Protein AF-A0A7C1SMH1-F1 (afdb_monomer_lite)

Structure (mmCIF, N/CA/C/O backbone):
data_AF-A0A7C1SMH1-F1
#
_entry.id   AF-A0A7C1SMH1-F1
#
loop_
_atom_site.group_PDB
_atom_site.id
_atom_site.type_symbol
_atom_site.label_atom_id
_atom_site.label_alt_id
_atom_site.label_comp_id
_atom_site.label_asym_id
_atom_site.label_entity_id
_atom_site.label_seq_id
_atom_site.pdbx_PDB_ins_code
_atom_site.Cartn_x
_atom_site.Cartn_y
_atom_site.Cartn_z
_atom_site.occupancy
_atom_site.B_iso_or_equiv
_atom_site.auth_seq_id
_atom_site.auth_comp_id
_atom_site.auth_asym_id
_atom_site.auth_atom_id
_atom_site.pdbx_PDB_model_num
ATOM 1 N N . MET A 1 1 ? 1.740 -5.918 -36.927 1.00 34.69 1 MET A N 1
ATOM 2 C CA . MET A 1 1 ? 2.012 -6.383 -35.545 1.00 34.69 1 MET A CA 1
ATOM 3 C C . MET A 1 1 ? 3.272 -7.248 -35.419 1.00 34.69 1 MET A C 1
ATOM 5 O O . MET A 1 1 ? 4.016 -7.025 -34.475 1.00 34.69 1 MET A O 1
ATOM 9 N N . ALA A 1 2 ? 3.598 -8.136 -36.370 1.00 28.77 2 ALA A N 1
ATOM 10 C CA . ALA A 1 2 ? 4.829 -8.951 -36.339 1.00 28.77 2 ALA A CA 1
ATOM 11 C C . ALA A 1 2 ? 6.181 -8.197 -36.138 1.00 28.77 2 ALA A C 1
ATOM 13 O O . ALA A 1 2 ? 7.037 -8.722 -35.427 1.00 28.77 2 ALA A O 1
ATOM 14 N N . PRO A 1 3 ? 6.406 -6.967 -36.659 1.00 40.66 3 PRO A N 1
ATOM 15 C CA . PRO A 1 3 ? 7.685 -6.261 -36.473 1.00 40.66 3 PRO A CA 1
ATOM 16 C C . PRO A 1 3 ? 7.926 -5.781 -35.032 1.00 40.66 3 PRO A C 1
ATOM 18 O O . PRO A 1 3 ? 9.058 -5.806 -34.549 1.00 40.66 3 PRO A O 1
ATOM 21 N N . LEU A 1 4 ? 6.852 -5.383 -34.334 1.00 42.88 4 LEU A N 1
ATOM 22 C CA . LEU A 1 4 ? 6.880 -4.916 -32.940 1.00 42.88 4 LEU A CA 1
ATOM 23 C C . LEU A 1 4 ? 7.237 -6.051 -31.973 1.00 42.88 4 LEU A C 1
ATOM 25 O O . LEU A 1 4 ? 7.998 -5.838 -31.032 1.00 42.88 4 LEU A O 1
ATOM 29 N N . VAL A 1 5 ? 6.749 -7.266 -32.248 1.00 46.75 5 VAL A N 1
ATOM 30 C CA . VAL A 1 5 ? 7.048 -8.455 -31.438 1.00 46.75 5 VAL A CA 1
ATOM 31 C C . VAL A 1 5 ? 8.522 -8.847 -31.549 1.00 46.75 5 VAL A C 1
ATOM 33 O O . VAL A 1 5 ? 9.073 -9.323 -30.570 1.00 46.75 5 VAL A O 1
ATOM 36 N N . GLY A 1 6 ? 9.189 -8.606 -32.686 1.00 49.59 6 GLY A N 1
ATOM 37 C CA . GLY A 1 6 ? 10.626 -8.873 -32.862 1.00 49.59 6 GLY A CA 1
ATOM 38 C C . GLY A 1 6 ? 11.556 -7.748 -32.385 1.00 49.59 6 GLY A C 1
ATOM 39 O O . GLY A 1 6 ? 12.722 -7.999 -32.082 1.00 49.59 6 GLY A O 1
ATOM 40 N N . PHE A 1 7 ? 11.065 -6.509 -32.300 1.00 58.50 7 PHE A N 1
ATOM 41 C CA . PHE A 1 7 ? 11.833 -5.351 -31.831 1.00 58.50 7 PHE A CA 1
ATOM 42 C C . PHE A 1 7 ? 12.288 -5.512 -30.374 1.00 58.50 7 PHE A C 1
ATOM 44 O O . PHE A 1 7 ? 13.487 -5.515 -30.104 1.00 58.50 7 PHE A O 1
ATOM 51 N N . TRP A 1 8 ? 11.354 -5.751 -29.450 1.00 58.00 8 TRP A N 1
ATOM 52 C CA . TRP A 1 8 ? 11.665 -5.863 -28.022 1.00 58.00 8 TRP A CA 1
ATOM 53 C C . TRP A 1 8 ? 12.619 -7.021 -27.672 1.00 58.00 8 TRP A C 1
ATOM 55 O O . TRP A 1 8 ? 13.582 -6.783 -26.947 1.00 58.00 8 TRP A O 1
ATOM 65 N N . PRO A 1 9 ? 12.461 -8.247 -28.211 1.00 56.78 9 PRO A N 1
ATOM 66 C CA . PRO A 1 9 ? 13.444 -9.319 -28.075 1.00 56.78 9 PRO A CA 1
ATOM 67 C C . PRO A 1 9 ? 14.870 -8.934 -28.461 1.00 56.78 9 PRO A C 1
ATOM 69 O O . PRO A 1 9 ? 15.804 -9.373 -27.796 1.00 56.78 9 PRO A O 1
ATOM 72 N N . ARG A 1 10 ? 15.038 -8.137 -29.526 1.00 62.88 10 ARG A N 1
ATOM 73 C CA . ARG A 1 10 ? 16.352 -7.679 -29.998 1.00 62.88 10 ARG A CA 1
ATOM 74 C C . ARG A 1 10 ? 16.927 -6.601 -29.086 1.00 62.88 10 ARG A C 1
ATOM 76 O O . ARG A 1 10 ? 18.088 -6.698 -28.707 1.00 62.88 10 ARG A O 1
ATOM 83 N N . CYS A 1 11 ? 16.108 -5.634 -28.675 1.00 59.72 11 CYS A N 1
ATOM 84 C CA . CYS A 1 11 ? 16.516 -4.585 -27.737 1.00 59.72 11 CYS A CA 1
ATOM 85 C C . CYS A 1 11 ? 16.941 -5.146 -26.371 1.00 59.72 11 CYS A C 1
ATOM 87 O O . CYS A 1 11 ? 17.852 -4.614 -25.743 1.00 59.72 11 CYS A O 1
ATOM 89 N N . TRP A 1 12 ? 16.305 -6.231 -25.927 1.00 62.88 12 TRP A N 1
ATOM 90 C CA . TRP A 1 12 ? 16.508 -6.824 -24.604 1.00 62.88 12 TRP A CA 1
ATOM 91 C C . TRP A 1 12 ? 17.319 -8.133 -24.631 1.00 62.88 12 TRP A C 1
ATOM 93 O O . TRP A 1 12 ? 17.302 -8.896 -23.667 1.00 62.88 12 TRP A O 1
ATOM 103 N N . ALA A 1 13 ? 18.037 -8.428 -25.720 1.00 59.66 13 ALA A N 1
ATOM 104 C CA . ALA A 1 13 ? 18.743 -9.704 -25.887 1.00 59.66 13 ALA A CA 1
ATOM 105 C C . ALA A 1 13 ? 19.798 -9.976 -24.791 1.00 59.66 13 ALA A C 1
ATOM 107 O O . ALA A 1 13 ? 19.905 -11.109 -24.326 1.00 59.66 13 ALA A O 1
ATOM 108 N N . LEU A 1 14 ? 20.512 -8.940 -24.328 1.00 58.31 14 LEU A N 1
ATOM 109 C CA . LEU A 1 14 ? 21.492 -9.033 -23.231 1.00 58.31 14 LEU A CA 1
ATOM 110 C C . LEU A 1 14 ? 20.850 -9.349 -21.868 1.00 58.31 14 LEU A C 1
ATOM 112 O O . LEU A 1 14 ? 21.391 -10.110 -21.073 1.00 58.31 14 LEU A O 1
ATOM 116 N N . GLU A 1 15 ? 19.666 -8.810 -21.603 1.00 59.22 15 GLU A N 1
ATOM 117 C CA . GLU A 1 15 ? 18.913 -9.091 -20.371 1.00 59.22 15 GLU A CA 1
ATOM 118 C C . GLU A 1 15 ? 18.322 -10.500 -20.397 1.00 59.22 15 GLU A C 1
ATOM 120 O O . GLU A 1 15 ? 18.253 -11.189 -19.383 1.00 59.22 15 GLU A O 1
ATOM 125 N N . ARG A 1 16 ? 17.942 -10.975 -21.588 1.00 56.81 16 ARG A N 1
ATOM 126 C CA . ARG A 1 16 ? 17.508 -12.359 -21.781 1.00 56.81 16 ARG A CA 1
ATOM 127 C C . ARG A 1 16 ? 18.630 -13.358 -21.512 1.00 56.81 16 ARG A C 1
ATOM 129 O O . ARG A 1 16 ? 18.321 -14.445 -21.035 1.00 56.81 16 ARG A O 1
ATOM 136 N N . SER A 1 17 ? 19.896 -13.027 -21.783 1.00 53.47 17 SER A N 1
ATOM 137 C CA . SER A 1 17 ? 21.016 -13.893 -21.383 1.00 53.47 17 SER A CA 1
ATOM 138 C C . SER A 1 17 ? 21.198 -13.971 -19.867 1.00 53.47 17 SER A C 1
ATOM 140 O O . SER A 1 17 ? 21.514 -15.049 -19.384 1.00 53.47 17 SER A O 1
ATOM 142 N N . GLU A 1 18 ? 20.916 -12.905 -19.111 1.00 52.38 18 GLU A N 1
ATOM 143 C CA . GLU A 1 18 ? 20.948 -12.944 -17.636 1.00 52.38 18 GLU A CA 1
ATOM 144 C C . GLU A 1 18 ? 19.808 -13.793 -17.044 1.00 52.38 18 GLU A C 1
ATOM 146 O O . GLU A 1 18 ? 19.960 -14.387 -15.979 1.00 52.38 18 GLU A O 1
ATOM 151 N N . VAL A 1 19 ? 18.672 -13.889 -17.744 1.00 52.94 19 VAL A N 1
ATOM 152 C CA . VAL A 1 19 ? 17.509 -14.700 -17.331 1.00 52.94 19 VAL A CA 1
ATOM 153 C C . VAL A 1 19 ? 17.613 -16.162 -17.783 1.00 52.94 19 VAL A C 1
ATOM 155 O O . VAL A 1 19 ? 16.933 -17.014 -17.218 1.00 52.94 19 VAL A O 1
ATOM 158 N N . ARG A 1 20 ? 18.468 -16.499 -18.762 1.00 45.56 20 ARG A N 1
ATOM 159 C CA . ARG A 1 20 ? 18.625 -17.888 -19.248 1.00 45.56 20 ARG A CA 1
ATOM 160 C C . ARG A 1 20 ? 19.070 -18.871 -18.159 1.00 45.56 20 ARG A C 1
ATOM 162 O O . ARG A 1 20 ? 18.701 -20.037 -18.252 1.00 45.56 20 ARG A O 1
ATOM 169 N N . ASP A 1 21 ? 19.750 -18.386 -17.123 1.00 49.09 21 ASP A N 1
ATOM 170 C CA . ASP A 1 21 ? 20.173 -19.182 -15.963 1.00 49.09 21 ASP A CA 1
ATOM 171 C C . ASP A 1 21 ? 19.249 -19.011 -14.737 1.00 49.09 21 ASP A C 1
ATOM 173 O O . ASP A 1 21 ? 19.509 -19.565 -13.666 1.00 49.09 21 ASP A O 1
ATOM 177 N N . ALA A 1 22 ? 18.155 -18.248 -14.856 1.00 55.31 22 ALA A N 1
ATOM 178 C CA . ALA A 1 22 ? 17.253 -17.980 -13.743 1.00 55.31 22 ALA A CA 1
ATOM 179 C C . ALA A 1 22 ? 16.296 -19.161 -13.503 1.00 55.31 22 ALA A C 1
ATOM 181 O O . ALA A 1 22 ? 15.436 -19.486 -14.320 1.00 55.31 22 ALA A O 1
ATOM 182 N N . THR A 1 23 ? 16.386 -19.771 -12.320 1.00 66.69 23 THR A N 1
ATOM 183 C CA . THR A 1 23 ? 15.492 -20.848 -11.852 1.00 66.69 23 THR A CA 1
ATOM 184 C C . THR A 1 23 ? 14.052 -20.391 -11.574 1.00 66.69 23 THR A C 1
ATOM 186 O O . THR A 1 23 ? 13.185 -21.230 -11.297 1.00 66.69 23 THR A O 1
ATOM 189 N N . MET A 1 24 ? 13.786 -19.080 -11.641 1.00 80.62 24 MET A N 1
ATOM 190 C CA . MET A 1 24 ? 12.485 -18.456 -11.399 1.00 80.62 24 MET A CA 1
ATOM 191 C C . MET A 1 24 ? 12.362 -17.063 -12.040 1.00 80.62 24 MET A C 1
ATOM 193 O O . MET A 1 24 ? 13.355 -16.362 -12.223 1.00 80.62 24 MET A O 1
ATOM 197 N N . LEU A 1 25 ? 11.125 -16.640 -12.309 1.00 83.25 25 LEU A N 1
ATOM 198 C CA . LEU A 1 25 ? 10.752 -15.302 -12.767 1.00 83.25 25 LEU A CA 1
ATOM 199 C C . LEU A 1 25 ? 10.046 -14.554 -11.633 1.00 83.25 25 LEU A C 1
ATOM 201 O O . LEU A 1 25 ? 8.985 -14.981 -11.177 1.00 83.25 25 LEU A O 1
ATOM 205 N N . CYS A 1 26 ? 10.634 -13.449 -11.177 1.00 86.94 26 CYS A N 1
ATOM 206 C CA . CYS A 1 26 ? 10.076 -12.640 -10.094 1.00 86.94 26 CYS A CA 1
ATOM 207 C C . CYS A 1 26 ? 9.212 -11.499 -10.639 1.00 86.94 26 CYS A C 1
ATOM 209 O O . CYS A 1 26 ? 9.642 -10.779 -11.539 1.00 86.94 26 CYS A O 1
ATOM 211 N N . TYR A 1 27 ? 8.043 -11.312 -10.036 1.00 88.50 27 TYR A N 1
ATOM 212 C CA . TYR A 1 27 ? 7.186 -10.146 -10.194 1.00 88.50 27 TYR A CA 1
ATOM 213 C C . TYR A 1 27 ? 7.115 -9.404 -8.864 1.00 88.50 27 TYR A C 1
ATOM 215 O O . TYR A 1 27 ? 6.826 -10.016 -7.834 1.00 88.50 27 TYR A O 1
ATOM 223 N N . TYR A 1 28 ?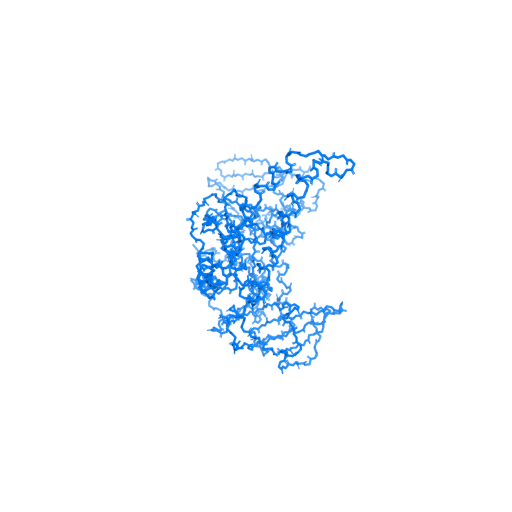 7.381 -8.103 -8.876 1.00 89.00 28 TYR A N 1
ATOM 224 C CA . TYR A 1 28 ? 7.299 -7.265 -7.680 1.00 89.00 28 TYR A CA 1
ATOM 225 C C . TYR A 1 28 ? 5.950 -6.562 -7.638 1.00 89.00 28 TYR A C 1
ATOM 227 O O . TYR A 1 28 ? 5.532 -5.995 -8.649 1.00 89.00 28 TYR A O 1
ATOM 235 N N . ILE A 1 29 ? 5.266 -6.641 -6.499 1.00 87.56 29 ILE A N 1
ATOM 236 C CA . ILE A 1 29 ? 3.930 -6.068 -6.331 1.00 87.56 29 ILE A CA 1
ATOM 237 C C . ILE A 1 29 ? 3.924 -5.125 -5.138 1.00 87.56 29 ILE A C 1
ATOM 239 O O . ILE A 1 29 ? 4.202 -5.544 -4.009 1.00 87.56 29 ILE A O 1
ATOM 243 N N . ASP A 1 30 ? 3.516 -3.884 -5.384 1.00 86.56 30 ASP A N 1
ATOM 244 C CA . ASP A 1 30 ? 3.407 -2.859 -4.351 1.00 86.56 30 ASP A CA 1
ATOM 245 C C . ASP A 1 30 ? 2.388 -1.774 -4.722 1.00 86.56 30 ASP A C 1
ATOM 247 O O . ASP A 1 30 ? 1.988 -1.592 -5.880 1.00 86.56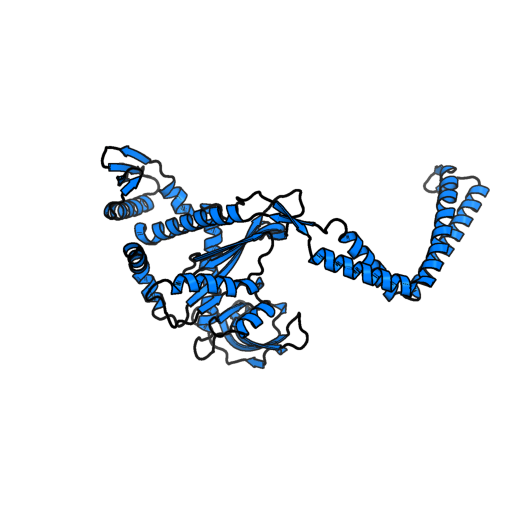 30 ASP A O 1
ATOM 251 N N . GLY A 1 31 ? 1.937 -1.068 -3.689 1.00 86.44 31 GLY A N 1
ATOM 252 C CA . GLY A 1 31 ? 0.942 -0.014 -3.748 1.00 86.44 31 GLY A CA 1
ATOM 253 C C . GLY A 1 31 ? 1.570 1.381 -3.754 1.00 86.44 31 GLY A C 1
ATOM 254 O O . GLY A 1 31 ? 2.374 1.741 -2.898 1.00 86.44 31 GLY A O 1
ATOM 255 N N . ASN A 1 32 ? 1.129 2.244 -4.665 1.00 88.06 32 ASN A N 1
ATOM 256 C CA . ASN A 1 32 ? 1.422 3.672 -4.638 1.00 88.06 32 ASN A CA 1
ATOM 257 C C . ASN A 1 32 ? 0.162 4.481 -4.310 1.00 88.06 32 ASN A C 1
ATOM 259 O O . ASN A 1 32 ? -0.788 4.542 -5.086 1.00 88.06 32 ASN A O 1
ATOM 263 N N . THR A 1 33 ? 0.176 5.185 -3.180 1.00 90.69 33 THR A N 1
ATOM 264 C CA . THR A 1 33 ? -0.962 6.006 -2.743 1.00 90.69 33 THR A CA 1
ATOM 265 C C . THR A 1 33 ? -0.885 7.448 -3.254 1.00 90.69 33 THR A C 1
ATOM 267 O O . THR A 1 33 ? 0.119 8.133 -3.033 1.00 90.69 33 THR A O 1
ATOM 270 N N . LYS A 1 34 ? -1.980 7.960 -3.828 1.00 91.19 34 LYS A N 1
ATOM 271 C CA . LYS A 1 34 ? -2.185 9.377 -4.179 1.00 91.19 34 LYS A CA 1
ATOM 272 C C . LYS A 1 34 ? -3.145 10.043 -3.194 1.00 91.19 34 LYS A C 1
ATOM 274 O O . LYS A 1 34 ? -4.221 9.519 -2.923 1.00 91.19 34 LYS A O 1
ATOM 279 N N . ALA A 1 35 ? -2.797 11.223 -2.685 1.00 92.44 35 ALA A N 1
ATOM 280 C CA . ALA A 1 35 ? -3.664 11.965 -1.770 1.00 92.44 35 ALA A CA 1
ATOM 281 C C . ALA A 1 35 ? -4.891 12.545 -2.496 1.00 92.44 35 ALA A C 1
ATOM 283 O O . ALA A 1 35 ? -4.751 13.259 -3.488 1.00 92.44 35 ALA A O 1
ATOM 284 N N . VAL A 1 36 ? -6.084 12.305 -1.951 1.00 92.00 36 VAL A N 1
ATOM 285 C CA . VAL A 1 36 ? -7.346 12.899 -2.406 1.00 92.00 36 VAL A CA 1
ATOM 286 C C . VAL A 1 36 ? -7.856 13.859 -1.339 1.00 92.00 36 VAL A C 1
ATOM 288 O O . VAL A 1 36 ? -8.205 13.466 -0.224 1.00 92.00 36 VAL A O 1
ATOM 291 N N . TRP A 1 37 ? -7.938 15.133 -1.708 1.00 90.19 37 TRP A N 1
ATOM 292 C CA . TRP A 1 37 ? -8.503 16.182 -0.869 1.00 90.19 37 TRP A CA 1
ATOM 293 C C . TRP A 1 37 ? -9.981 16.360 -1.205 1.00 90.19 37 TRP A C 1
ATOM 295 O O . TRP A 1 37 ? -10.365 16.528 -2.361 1.00 90.19 37 TRP A O 1
ATOM 305 N N . SER A 1 38 ? -10.837 16.254 -0.194 1.00 88.25 38 SER A N 1
ATOM 306 C CA . SER A 1 38 ? -12.284 16.256 -0.377 1.00 88.25 38 SER A CA 1
ATOM 307 C C . SER A 1 38 ? -12.972 16.740 0.892 1.00 88.25 38 SER A C 1
ATOM 309 O O . SER A 1 38 ? -12.643 16.270 1.978 1.00 88.25 38 SER A O 1
ATOM 311 N N . SER A 1 39 ? -13.958 17.626 0.743 1.00 87.94 39 SER A N 1
ATOM 312 C CA . SER A 1 39 ? -14.911 17.964 1.811 1.00 87.94 39 SER A CA 1
ATOM 313 C C . SER A 1 39 ? -15.845 16.791 2.131 1.00 87.94 39 SER A C 1
ATOM 315 O O . SER A 1 39 ? -16.270 16.618 3.268 1.00 87.94 39 SER A O 1
ATOM 317 N N . LYS A 1 40 ? -16.123 15.944 1.132 1.00 89.12 40 LYS A N 1
ATOM 318 C CA . LYS A 1 40 ? -16.914 14.715 1.264 1.00 89.12 40 LYS A CA 1
ATOM 319 C C . LYS A 1 40 ? -16.088 13.564 1.844 1.00 89.12 40 LYS A C 1
ATOM 321 O O . LYS A 1 40 ? -14.908 13.425 1.505 1.00 89.12 40 LYS A O 1
ATOM 326 N N . ARG A 1 41 ? -16.724 12.694 2.640 1.00 89.75 41 ARG A N 1
ATOM 327 C CA . ARG A 1 41 ? -16.122 11.473 3.204 1.00 89.75 41 ARG A CA 1
ATOM 328 C C . ARG A 1 41 ? -15.798 10.477 2.089 1.00 89.75 41 ARG A C 1
ATOM 330 O O . ARG A 1 41 ? -16.690 9.818 1.579 1.00 89.75 41 ARG A O 1
ATOM 337 N N . VAL A 1 42 ? -14.525 10.355 1.730 1.00 92.12 42 VAL A N 1
ATOM 338 C CA . VAL A 1 42 ? -14.022 9.358 0.766 1.00 92.12 42 VAL A CA 1
ATOM 339 C C . VAL A 1 42 ? -13.317 8.205 1.484 1.00 92.12 42 VAL A C 1
ATOM 341 O O . VAL A 1 42 ? -12.955 8.332 2.661 1.00 92.12 42 VAL A O 1
ATOM 344 N N . LYS A 1 43 ? -13.100 7.090 0.778 1.00 90.94 43 LYS A N 1
ATOM 345 C CA . LYS A 1 43 ? -12.300 5.967 1.286 1.00 90.94 43 LYS A CA 1
ATOM 346 C C . LYS A 1 43 ? -10.869 6.422 1.599 1.00 90.94 43 LYS A C 1
ATOM 348 O O . LYS A 1 43 ? -10.311 7.269 0.901 1.00 90.94 43 LYS A O 1
ATOM 353 N N . LYS A 1 44 ? -10.300 5.888 2.683 1.00 91.12 44 LYS A N 1
ATOM 354 C CA . LYS A 1 44 ? -9.016 6.331 3.242 1.00 91.12 44 LYS A CA 1
ATOM 355 C C . LYS A 1 44 ? -8.004 5.193 3.282 1.00 91.12 44 LYS A C 1
ATOM 357 O O . LYS A 1 44 ? -8.386 4.062 3.555 1.00 91.12 44 LYS A O 1
ATOM 362 N N . ASN A 1 45 ? -6.734 5.534 3.113 1.00 90.94 45 ASN A N 1
ATOM 363 C CA . ASN A 1 45 ? -5.583 4.688 3.422 1.00 90.94 45 ASN A CA 1
ATOM 364 C C . ASN A 1 45 ? -4.446 5.575 3.976 1.00 90.94 45 ASN A C 1
ATOM 366 O O . ASN A 1 45 ? -4.552 6.809 3.991 1.00 90.94 45 ASN A O 1
ATOM 370 N N . LYS A 1 46 ? -3.369 4.969 4.480 1.00 89.50 46 LYS A N 1
ATOM 371 C CA . LYS A 1 46 ? -2.144 5.676 4.862 1.00 89.50 46 LYS A CA 1
ATOM 372 C C . LYS A 1 46 ? -1.460 6.193 3.598 1.00 89.50 46 LYS A C 1
ATOM 374 O O . LYS A 1 46 ? -0.959 5.414 2.802 1.00 89.50 46 LYS A O 1
ATOM 379 N N . VAL A 1 47 ? -1.405 7.512 3.432 1.00 88.06 47 VAL A N 1
ATOM 380 C CA . VAL A 1 47 ? -0.646 8.125 2.338 1.00 88.06 47 VAL A CA 1
ATOM 381 C C . VAL A 1 47 ? 0.805 8.259 2.781 1.00 88.06 47 VAL A C 1
ATOM 383 O O . VAL A 1 47 ? 1.127 9.158 3.561 1.00 88.06 47 VAL A O 1
ATOM 386 N N . THR A 1 48 ? 1.679 7.375 2.291 1.00 81.00 48 THR A N 1
ATOM 387 C CA . THR A 1 48 ? 3.072 7.245 2.760 1.00 81.00 48 THR A CA 1
ATOM 388 C C . THR A 1 48 ? 3.845 8.559 2.684 1.00 81.00 48 THR A C 1
ATOM 390 O O . THR A 1 48 ? 4.480 8.941 3.662 1.00 81.00 48 THR A O 1
ATOM 393 N N . MET A 1 49 ? 3.704 9.322 1.592 1.00 80.06 49 MET A N 1
ATOM 394 C CA . MET A 1 49 ? 4.405 10.609 1.436 1.00 80.06 49 MET A CA 1
ATOM 395 C C . MET A 1 49 ? 3.995 11.679 2.459 1.00 80.06 49 MET A C 1
ATOM 397 O O . MET A 1 49 ? 4.755 12.609 2.697 1.00 80.06 49 MET A O 1
ATOM 401 N N . LEU A 1 50 ? 2.797 11.576 3.043 1.00 85.25 50 LEU A N 1
ATOM 402 C CA . LEU A 1 50 ? 2.283 12.532 4.031 1.00 85.25 50 LEU A CA 1
ATOM 403 C C . LEU A 1 50 ? 2.263 11.960 5.456 1.00 85.25 50 LEU A C 1
ATOM 405 O O . LEU A 1 50 ? 1.862 12.662 6.382 1.00 85.25 50 LEU A O 1
ATOM 409 N N . GLY A 1 51 ? 2.621 10.685 5.636 1.00 87.88 51 GLY A N 1
ATOM 410 C CA . GLY A 1 51 ? 2.670 10.023 6.941 1.00 87.88 51 GLY A CA 1
ATOM 411 C C . GLY A 1 51 ? 1.329 9.930 7.682 1.00 87.88 51 GLY A C 1
ATOM 412 O O . GLY A 1 51 ? 1.326 9.736 8.894 1.00 87.88 51 GLY A O 1
ATOM 413 N N . ARG A 1 52 ? 0.183 10.072 6.999 1.00 91.06 52 ARG A N 1
ATOM 414 C CA . ARG A 1 52 ? -1.141 10.148 7.648 1.00 91.06 52 ARG A CA 1
ATOM 415 C C . ARG A 1 52 ? -2.231 9.391 6.895 1.00 91.06 52 ARG A C 1
ATOM 417 O O . ARG A 1 52 ? -2.170 9.240 5.677 1.00 91.06 52 ARG A O 1
ATOM 424 N N . VAL A 1 53 ? -3.260 8.958 7.625 1.00 91.94 53 VAL A N 1
ATOM 425 C CA . VAL A 1 53 ? -4.452 8.314 7.052 1.00 91.94 53 VAL A CA 1
ATOM 426 C C . VAL A 1 53 ? -5.415 9.380 6.543 1.00 91.94 53 VAL A C 1
ATOM 428 O O . VAL A 1 53 ? -5.953 10.172 7.318 1.00 91.94 53 VAL A O 1
ATOM 431 N N . MET A 1 54 ? -5.653 9.404 5.237 1.00 93.44 54 MET A N 1
ATOM 432 C CA . MET A 1 54 ? -6.537 10.381 4.600 1.00 93.44 54 MET A CA 1
ATOM 433 C C . MET A 1 54 ? -7.186 9.806 3.344 1.00 93.44 54 MET A C 1
ATOM 435 O O . MET A 1 54 ? -6.908 8.671 2.970 1.00 93.44 54 MET A O 1
ATOM 439 N N . GLY A 1 55 ? -8.081 10.577 2.719 1.00 92.50 55 GLY A N 1
ATOM 440 C CA . GLY A 1 55 ? -8.662 10.199 1.435 1.00 92.50 55 GLY A CA 1
ATOM 441 C C . GLY A 1 55 ? -7.572 9.950 0.401 1.00 92.50 55 GLY A C 1
ATOM 442 O O . GLY A 1 55 ? -6.633 10.745 0.310 1.00 92.50 55 GLY A O 1
ATOM 443 N N . CYS A 1 56 ? -7.672 8.858 -0.352 1.00 93.00 56 CYS A N 1
ATOM 444 C CA . CYS A 1 56 ? -6.651 8.511 -1.335 1.00 93.00 56 CYS A CA 1
ATOM 445 C C . CYS A 1 56 ? -7.186 7.677 -2.499 1.00 93.00 56 CYS A C 1
ATOM 447 O O . CYS A 1 56 ? -8.274 7.101 -2.431 1.00 93.00 56 CYS A O 1
ATOM 449 N N . LEU A 1 57 ? -6.375 7.613 -3.551 1.00 92.75 57 LEU A N 1
ATOM 450 C CA . LEU A 1 57 ? -6.372 6.520 -4.516 1.00 92.75 57 LEU A CA 1
ATOM 451 C C . LEU A 1 57 ? -5.150 5.646 -4.240 1.00 92.75 57 LEU A C 1
ATOM 453 O O . LEU A 1 57 ? -4.117 6.172 -3.821 1.00 92.75 57 LEU A O 1
ATOM 457 N N . GLU A 1 58 ? -5.256 4.350 -4.479 1.00 90.94 58 GLU A N 1
ATOM 458 C CA . GLU A 1 58 ? -4.132 3.418 -4.407 1.00 90.94 58 GLU A CA 1
ATOM 459 C C . GLU A 1 58 ? -3.945 2.757 -5.768 1.00 90.94 58 GLU A C 1
ATOM 461 O O . GLU A 1 58 ? -4.879 2.175 -6.315 1.00 90.94 58 GLU A O 1
ATOM 466 N N . HIS A 1 59 ? -2.750 2.900 -6.332 1.00 90.00 59 HIS A N 1
ATOM 467 C CA . HIS A 1 59 ? -2.319 2.187 -7.528 1.00 90.00 59 HIS A CA 1
ATOM 468 C C . HIS A 1 59 ? -1.604 0.922 -7.109 1.00 90.00 59 HIS A C 1
ATOM 470 O O . HIS A 1 59 ? -0.568 1.024 -6.462 1.00 90.00 59 HIS A O 1
ATOM 476 N N . VAL A 1 60 ? -2.100 -0.238 -7.511 1.00 89.00 60 VAL A N 1
ATOM 477 C CA . VAL A 1 60 ? -1.351 -1.488 -7.372 1.00 89.00 60 VAL A CA 1
ATOM 478 C C . VAL A 1 60 ? -0.559 -1.680 -8.649 1.00 89.00 60 VAL A C 1
ATOM 480 O O . VAL A 1 60 ? -1.148 -1.701 -9.726 1.00 89.00 60 VAL A O 1
ATOM 483 N N . PHE A 1 61 ? 0.760 -1.780 -8.536 1.00 88.56 61 PHE A N 1
ATOM 484 C CA . PHE A 1 61 ? 1.651 -2.026 -9.662 1.00 88.56 61 PHE A CA 1
ATOM 485 C C . PHE A 1 61 ? 2.196 -3.444 -9.614 1.00 88.56 61 PHE A C 1
ATOM 487 O O . PHE A 1 61 ? 2.482 -3.966 -8.541 1.00 88.56 61 PHE A O 1
ATOM 494 N N . ILE A 1 62 ? 2.395 -4.024 -10.794 1.00 88.31 62 ILE A N 1
ATOM 495 C CA . ILE A 1 62 ? 3.187 -5.232 -10.989 1.00 88.31 62 ILE A CA 1
ATOM 496 C C . ILE A 1 62 ? 4.396 -4.841 -11.826 1.00 88.31 62 ILE A C 1
ATOM 498 O O . ILE A 1 62 ? 4.250 -4.351 -12.949 1.00 88.31 62 ILE A O 1
ATOM 502 N N . HIS A 1 63 ? 5.585 -5.067 -11.285 1.00 86.69 63 HIS A N 1
ATOM 503 C CA . HIS A 1 63 ? 6.846 -4.909 -11.990 1.00 86.69 63 HIS A CA 1
ATOM 504 C C . HIS A 1 63 ? 7.401 -6.272 -12.399 1.00 86.69 63 HIS A C 1
ATOM 506 O O . HIS A 1 63 ? 7.243 -7.255 -11.675 1.00 86.69 63 HIS A O 1
ATOM 512 N N . ASP A 1 64 ? 8.078 -6.331 -13.542 1.00 83.50 64 ASP A N 1
ATOM 513 C CA . ASP A 1 64 ? 8.872 -7.500 -13.921 1.00 83.50 64 ASP A CA 1
ATOM 514 C C . ASP A 1 64 ? 10.160 -7.622 -13.082 1.00 83.50 64 ASP A C 1
ATOM 516 O O . ASP A 1 64 ? 10.486 -6.770 -12.249 1.00 83.50 64 ASP A O 1
ATOM 520 N N . CYS A 1 65 ? 10.944 -8.673 -13.336 1.00 78.38 65 CYS A N 1
ATOM 521 C CA . CYS A 1 65 ? 12.201 -8.929 -12.634 1.00 78.38 65 CYS A CA 1
ATOM 522 C C . CYS A 1 65 ? 13.262 -7.828 -12.821 1.00 78.38 65 CYS A C 1
ATOM 524 O O . CYS A 1 65 ? 14.231 -7.790 -12.062 1.00 78.38 65 CYS A O 1
ATOM 526 N N . PHE A 1 66 ? 13.077 -6.928 -13.791 1.00 76.44 66 PHE A N 1
ATOM 527 C CA . PHE A 1 66 ? 13.948 -5.787 -14.067 1.00 76.44 66 PHE A CA 1
ATOM 528 C C . PHE A 1 66 ? 13.416 -4.474 -13.476 1.00 76.44 66 PHE A C 1
ATOM 530 O O . PHE A 1 66 ? 14.022 -3.420 -13.690 1.00 76.44 66 PHE A O 1
ATOM 537 N N . GLY A 1 67 ? 12.298 -4.512 -12.746 1.00 77.88 67 GLY A N 1
ATOM 538 C CA . GLY A 1 67 ? 11.685 -3.327 -12.156 1.00 77.88 67 GLY A CA 1
ATOM 539 C C . GLY A 1 67 ? 10.889 -2.482 -13.143 1.00 77.88 67 GLY A C 1
ATOM 540 O O . GLY A 1 67 ? 10.703 -1.286 -12.934 1.00 77.88 67 GLY A O 1
ATOM 541 N N . ARG A 1 68 ? 10.436 -3.056 -14.259 1.00 82.25 68 ARG A N 1
ATOM 542 C CA . ARG A 1 68 ? 9.601 -2.341 -15.230 1.00 82.25 68 ARG A CA 1
ATOM 543 C C . ARG A 1 68 ? 8.138 -2.579 -14.891 1.00 82.25 68 ARG A C 1
ATOM 545 O O . ARG A 1 68 ? 7.740 -3.740 -14.840 1.00 82.25 68 ARG A O 1
ATOM 552 N N . PRO A 1 69 ? 7.323 -1.527 -14.706 1.00 86.69 69 PRO A N 1
ATOM 553 C CA . PRO A 1 69 ? 5.886 -1.704 -14.530 1.00 86.69 69 PRO A CA 1
ATOM 554 C C . PRO A 1 69 ? 5.289 -2.413 -15.751 1.00 86.69 69 PRO A C 1
ATOM 556 O O . PRO A 1 69 ? 5.327 -1.852 -16.837 1.00 86.69 69 PRO A O 1
ATOM 559 N N . VAL A 1 70 ? 4.762 -3.624 -15.610 1.00 84.88 70 VAL A N 1
ATOM 560 C CA . VAL A 1 70 ? 4.103 -4.357 -16.710 1.00 84.88 70 VAL A CA 1
ATOM 561 C C . VAL A 1 70 ? 2.588 -4.239 -16.645 1.00 84.88 70 VAL A C 1
ATOM 563 O O . VAL A 1 70 ? 1.914 -4.355 -17.663 1.00 84.88 70 VAL A O 1
ATOM 566 N N . TYR A 1 71 ? 2.056 -3.971 -15.454 1.00 87.50 71 TYR A N 1
ATOM 567 C CA . TYR A 1 71 ? 0.629 -3.855 -15.213 1.00 87.50 71 TYR A CA 1
ATOM 568 C C . TYR A 1 71 ? 0.357 -2.953 -14.009 1.00 87.50 71 TYR A C 1
ATOM 570 O O . TYR A 1 71 ? 1.188 -2.848 -13.104 1.00 87.50 71 TYR A O 1
ATOM 578 N N . PHE A 1 72 ? -0.801 -2.295 -13.994 1.00 89.44 72 PHE A N 1
ATOM 579 C CA . PHE A 1 72 ? -1.280 -1.577 -12.819 1.00 89.44 72 PHE A CA 1
ATOM 580 C C . PHE A 1 72 ? -2.803 -1.421 -12.828 1.00 89.44 72 PHE A C 1
ATOM 582 O O . PHE A 1 72 ? -3.417 -1.301 -13.887 1.00 89.44 72 PHE A O 1
ATOM 589 N N . GLU A 1 73 ? -3.400 -1.319 -11.644 1.00 90.25 73 GLU A N 1
ATOM 590 C CA . GLU A 1 73 ? -4.813 -0.971 -11.455 1.00 90.25 73 GLU A CA 1
ATOM 591 C C . GLU A 1 73 ? -4.969 0.128 -10.398 1.00 90.25 73 GLU A C 1
ATOM 593 O O . GLU A 1 73 ? -4.202 0.214 -9.436 1.00 90.25 73 GLU A O 1
ATOM 598 N N . THR A 1 74 ? -5.974 0.984 -10.579 1.00 90.75 74 THR A N 1
ATOM 599 C CA . THR A 1 74 ? -6.280 2.100 -9.680 1.00 90.75 74 THR A CA 1
ATOM 600 C C . THR A 1 74 ? -7.515 1.800 -8.844 1.00 90.75 74 THR A C 1
ATOM 602 O O . THR A 1 74 ? -8.591 1.535 -9.374 1.00 90.75 74 THR A O 1
ATOM 605 N N . TYR A 1 75 ? -7.398 1.960 -7.530 1.00 90.56 75 TYR A N 1
ATOM 606 C CA . TYR A 1 75 ? -8.475 1.734 -6.575 1.00 90.56 75 TYR A CA 1
ATOM 607 C C . TYR A 1 75 ? -8.826 3.011 -5.814 1.00 90.56 75 TYR A C 1
ATOM 609 O O . TYR A 1 75 ? -7.976 3.846 -5.497 1.00 90.56 75 TYR A O 1
ATOM 617 N N . SER A 1 76 ? -10.106 3.153 -5.465 1.00 90.69 76 SER A N 1
ATOM 618 C CA . SER A 1 76 ? -10.556 4.206 -4.555 1.00 90.69 76 SER A CA 1
ATOM 619 C C . SER A 1 76 ? -10.341 3.774 -3.105 1.00 90.69 76 SER A C 1
ATOM 621 O O . SER A 1 76 ? -11.013 2.862 -2.619 1.00 90.69 76 SER A O 1
ATOM 623 N N . GLY A 1 77 ? -9.449 4.462 -2.391 1.00 89.06 77 GLY A N 1
ATOM 624 C CA . GLY A 1 77 ? -9.068 4.117 -1.025 1.00 89.06 77 GLY A CA 1
ATOM 625 C C . GLY A 1 77 ? -7.981 3.055 -0.970 1.00 89.06 77 GLY A C 1
ATOM 626 O O . GLY A 1 77 ? -6.970 3.197 -1.645 1.00 89.06 77 GLY A O 1
ATOM 627 N N . HIS A 1 78 ? -8.186 2.044 -0.124 1.00 86.81 78 HIS A N 1
ATOM 628 C CA . HIS A 1 78 ? -7.254 0.935 0.045 1.00 86.81 78 HIS A CA 1
ATOM 629 C C . HIS A 1 78 ? -7.524 -0.190 -0.965 1.00 86.81 78 HIS A C 1
ATOM 631 O O . HIS A 1 78 ? -8.673 -0.627 -1.091 1.00 86.81 78 HIS A O 1
ATOM 637 N N . ALA A 1 79 ? -6.478 -0.659 -1.640 1.00 81.56 79 ALA A N 1
ATOM 638 C CA . ALA A 1 79 ? -6.483 -1.835 -2.498 1.00 81.56 79 ALA A CA 1
ATOM 639 C C . ALA A 1 79 ? -6.065 -3.086 -1.699 1.00 81.56 79 ALA A C 1
ATOM 641 O O . ALA A 1 79 ? -5.017 -3.066 -1.053 1.00 81.56 79 ALA A O 1
ATOM 642 N N . PRO A 1 80 ? -6.829 -4.192 -1.729 1.00 69.94 80 PRO A N 1
ATOM 643 C CA . PRO A 1 80 ? -6.431 -5.435 -1.063 1.00 69.94 80 PRO A CA 1
ATOM 644 C C . PRO A 1 80 ? -5.347 -6.180 -1.862 1.00 69.94 80 PRO A C 1
ATOM 646 O O . PRO A 1 80 ? -5.623 -7.206 -2.479 1.00 69.94 80 PRO A O 1
ATOM 649 N N . CYS A 1 81 ? -4.110 -5.669 -1.862 1.00 65.69 81 CYS A N 1
ATOM 650 C CA . CYS A 1 81 ? -3.017 -6.162 -2.712 1.00 65.69 81 CYS A CA 1
ATOM 651 C C . CYS A 1 81 ? -2.850 -7.689 -2.671 1.00 65.69 81 CYS A C 1
ATOM 653 O O . CYS A 1 81 ? -2.704 -8.302 -3.718 1.00 65.69 81 CYS A O 1
ATOM 655 N N . GLY A 1 82 ? -2.942 -8.324 -1.497 1.00 64.06 82 GLY A N 1
ATOM 656 C CA . GLY A 1 82 ? -2.758 -9.775 -1.373 1.00 64.06 82 GLY A CA 1
ATOM 657 C C . GLY A 1 82 ? -3.872 -10.644 -1.977 1.00 64.06 82 GLY A C 1
ATOM 658 O O . GLY A 1 82 ? -3.593 -11.765 -2.383 1.00 64.06 82 GLY A O 1
ATOM 659 N N . GLU A 1 83 ? -5.119 -10.163 -2.039 1.00 63.97 83 GLU A N 1
ATOM 660 C CA . GLU A 1 83 ? -6.244 -10.931 -2.608 1.00 63.97 83 GLU A CA 1
ATOM 661 C C . GLU A 1 83 ? -6.324 -10.759 -4.124 1.00 63.97 83 GLU A C 1
ATOM 663 O O . GLU A 1 83 ? -6.523 -11.731 -4.845 1.00 63.97 83 GLU A O 1
ATOM 668 N N . TYR A 1 84 ? -6.119 -9.530 -4.599 1.00 70.38 84 TYR A N 1
ATOM 669 C CA . TYR A 1 84 ? -6.194 -9.215 -6.022 1.00 70.38 84 TYR A CA 1
ATOM 670 C C . TYR A 1 84 ? -4.900 -9.549 -6.769 1.00 70.38 84 TYR A C 1
ATOM 672 O O . TYR A 1 84 ? -4.958 -9.751 -7.972 1.00 70.38 84 TYR A O 1
ATOM 680 N N . ALA A 1 85 ? -3.742 -9.671 -6.106 1.00 72.19 85 ALA A N 1
ATOM 681 C CA . ALA A 1 85 ? -2.470 -9.974 -6.778 1.00 72.19 85 ALA A CA 1
ATOM 682 C C . ALA A 1 85 ? -2.516 -11.232 -7.663 1.00 72.19 85 ALA A C 1
ATOM 684 O O . ALA A 1 85 ? -1.892 -11.239 -8.721 1.00 72.19 85 ALA A O 1
ATOM 685 N N . LEU A 1 86 ? -3.252 -12.270 -7.250 1.00 77.38 86 LEU A N 1
ATOM 686 C CA . LEU A 1 86 ? -3.439 -13.478 -8.058 1.00 77.38 86 LEU A CA 1
ATOM 687 C C . LEU A 1 86 ? -4.303 -13.200 -9.297 1.00 77.38 86 LEU A C 1
ATOM 689 O O . LEU A 1 86 ? -3.867 -13.495 -10.402 1.00 77.38 86 LEU A O 1
ATOM 693 N N . GLU A 1 87 ? -5.455 -12.545 -9.130 1.00 79.12 87 GLU A N 1
ATOM 694 C CA . GLU A 1 87 ? -6.338 -12.155 -10.245 1.00 79.12 87 GLU A CA 1
ATOM 695 C C . GLU A 1 87 ? -5.619 -11.227 -11.243 1.00 79.12 87 GLU A C 1
ATOM 697 O O . GLU A 1 87 ? -5.748 -11.360 -12.459 1.00 79.12 87 GLU A O 1
ATOM 702 N N . LEU A 1 88 ? -4.818 -10.281 -10.743 1.00 79.75 88 LEU A N 1
ATOM 703 C CA . LEU A 1 88 ? -4.039 -9.381 -11.590 1.00 79.75 88 LEU A CA 1
ATOM 704 C C . LEU A 1 88 ? -2.981 -10.134 -12.400 1.00 79.75 88 LEU A C 1
ATOM 706 O O . LEU A 1 88 ? -2.711 -9.764 -13.541 1.00 79.75 88 LEU A O 1
ATOM 710 N N . LEU A 1 89 ? -2.376 -11.180 -11.834 1.00 78.56 89 LEU A N 1
ATOM 711 C CA . LEU A 1 89 ? -1.430 -12.006 -12.574 1.00 78.56 89 LEU A CA 1
ATOM 712 C C . LEU A 1 89 ? -2.093 -12.909 -13.598 1.00 78.56 89 LEU A C 1
ATOM 714 O O . LEU A 1 89 ? -1.520 -13.075 -14.671 1.00 78.56 89 LEU A O 1
ATOM 718 N N . GLU A 1 90 ? -3.278 -13.437 -13.309 1.00 80.00 90 GLU A N 1
ATOM 719 C CA . GLU A 1 90 ? -4.065 -14.175 -14.297 1.00 80.00 90 GLU A CA 1
ATOM 720 C C . GLU A 1 90 ? -4.326 -13.290 -15.524 1.00 80.00 90 GLU A C 1
ATOM 722 O O . GLU A 1 90 ? -4.013 -13.695 -16.640 1.00 80.00 90 GLU A O 1
ATOM 727 N N . LYS A 1 91 ? -4.728 -12.025 -15.322 1.00 80.88 91 LYS A N 1
ATOM 728 C CA . LYS A 1 91 ? -4.883 -11.035 -16.409 1.00 80.88 91 LYS A CA 1
ATOM 729 C C . LYS A 1 91 ? -3.584 -10.780 -17.183 1.00 80.88 91 LYS A C 1
ATOM 731 O O . LYS A 1 91 ? -3.596 -10.660 -18.408 1.00 80.88 91 LYS A O 1
ATOM 736 N N . VAL A 1 92 ? -2.451 -10.660 -16.483 1.00 77.44 92 VAL A N 1
ATOM 737 C CA . VAL A 1 92 ? -1.135 -10.488 -17.128 1.00 77.44 92 VAL A CA 1
ATOM 738 C C . VAL A 1 92 ? -0.776 -11.718 -17.957 1.00 77.44 92 VAL A C 1
ATOM 740 O O . VAL A 1 92 ? -0.222 -11.586 -19.046 1.00 77.44 92 VAL A O 1
ATOM 743 N N . GLU A 1 93 ? -1.078 -12.913 -17.464 1.00 73.69 93 GLU A N 1
ATOM 744 C CA . GLU A 1 93 ? -0.780 -14.155 -18.162 1.00 73.69 93 GLU A CA 1
ATOM 745 C C . GLU A 1 93 ? -1.684 -14.409 -19.351 1.00 73.69 93 GLU A C 1
ATOM 747 O O . GLU A 1 93 ? -1.156 -14.811 -20.379 1.00 73.69 93 GLU A O 1
ATOM 752 N N . GLU A 1 94 ? -2.984 -14.131 -19.262 1.00 75.19 94 GLU A N 1
ATOM 753 C CA . GLU A 1 94 ? -3.885 -14.184 -20.417 1.00 75.19 94 GLU A CA 1
ATOM 754 C C . GLU A 1 94 ? -3.310 -13.347 -21.570 1.00 75.19 94 GLU A C 1
ATOM 756 O O . GLU A 1 94 ? -3.128 -13.851 -22.679 1.00 75.19 94 GLU A O 1
ATOM 761 N N . ALA A 1 95 ? -2.859 -12.123 -21.276 1.00 71.12 95 ALA A N 1
ATOM 762 C CA . ALA A 1 95 ? -2.219 -11.255 -22.263 1.00 71.12 95 ALA A CA 1
ATOM 763 C C . ALA A 1 95 ? -0.866 -11.787 -22.789 1.00 71.12 95 ALA A C 1
ATOM 765 O O . ALA A 1 95 ? -0.477 -11.493 -23.921 1.00 71.12 95 ALA A O 1
ATOM 766 N N . ILE A 1 96 ? -0.114 -12.555 -21.990 1.00 67.69 96 ILE A N 1
ATOM 767 C CA . ILE A 1 96 ? 1.158 -13.170 -22.411 1.00 67.69 96 ILE A CA 1
ATOM 768 C C . ILE A 1 96 ? 0.909 -14.439 -23.236 1.00 67.69 96 ILE A C 1
ATOM 770 O O . ILE A 1 96 ? 1.605 -14.665 -24.228 1.00 67.69 96 ILE A O 1
ATOM 774 N N . GLU A 1 97 ? -0.048 -15.279 -22.845 1.00 66.31 97 GLU A N 1
ATOM 775 C CA . GLU A 1 97 ? -0.395 -16.542 -23.506 1.00 66.31 97 GLU A CA 1
ATOM 776 C C . GLU A 1 97 ? -1.012 -16.319 -24.896 1.00 66.31 97 GLU A C 1
ATOM 778 O O . GLU A 1 97 ? -0.832 -17.163 -25.776 1.00 66.31 97 GLU A O 1
ATOM 783 N N . GLU A 1 98 ? -1.631 -15.158 -25.138 1.00 62.53 98 GLU A N 1
ATOM 784 C CA . GLU A 1 98 ? -2.054 -14.709 -26.472 1.00 62.53 98 GLU A CA 1
ATOM 785 C C . GLU A 1 98 ? -0.885 -14.537 -27.466 1.00 62.53 98 GLU A C 1
ATOM 787 O O . GLU A 1 98 ? -1.097 -14.531 -28.682 1.00 62.53 98 GLU A O 1
ATOM 792 N N . VAL A 1 99 ? 0.363 -14.424 -26.991 1.00 61.44 99 VAL A N 1
ATOM 793 C CA . VAL A 1 99 ? 1.548 -14.259 -27.847 1.00 61.44 99 VAL A CA 1
ATOM 794 C C . VAL A 1 99 ? 2.111 -15.627 -28.272 1.00 61.44 99 VAL A C 1
ATOM 796 O O . VAL A 1 99 ? 2.607 -16.379 -27.431 1.00 61.44 99 VAL A O 1
ATOM 799 N N . PRO A 1 100 ? 2.148 -15.967 -29.577 1.00 51.50 100 PRO A N 1
ATOM 800 C CA . PRO A 1 100 ? 2.695 -17.243 -30.038 1.00 51.50 100 PRO A CA 1
ATOM 801 C C . PRO A 1 100 ? 4.147 -17.466 -29.580 1.00 51.50 100 PRO A C 1
ATOM 803 O O . PRO A 1 100 ? 5.019 -16.629 -29.813 1.00 51.50 100 PRO A O 1
ATOM 806 N N . GLY A 1 101 ? 4.416 -18.613 -28.944 1.00 55.59 101 GLY A N 1
ATOM 807 C CA . GLY A 1 101 ? 5.751 -18.992 -28.452 1.00 55.59 101 GLY A CA 1
ATOM 808 C C . GLY A 1 101 ? 6.118 -18.481 -27.050 1.00 55.59 101 GLY A C 1
ATOM 809 O O . GLY A 1 101 ? 7.248 -18.686 -26.615 1.00 55.59 101 GLY A O 1
ATOM 810 N N . SER A 1 102 ? 5.191 -17.843 -26.325 1.00 57.50 102 SER A N 1
ATOM 811 C CA . SER A 1 102 ? 5.407 -17.339 -24.956 1.00 57.50 102 SER A CA 1
ATOM 812 C C . SER A 1 102 ? 5.267 -18.398 -23.852 1.00 57.50 102 SER A C 1
ATOM 814 O O . SER A 1 102 ? 5.661 -18.150 -22.705 1.00 57.50 102 SER A O 1
ATOM 816 N N . ARG A 1 103 ? 4.734 -19.587 -24.181 1.00 56.88 103 ARG A N 1
ATOM 817 C CA . ARG A 1 103 ? 4.564 -20.705 -23.240 1.00 56.88 103 ARG A CA 1
ATOM 818 C C . ARG A 1 103 ? 5.918 -21.139 -22.692 1.00 56.88 103 ARG A C 1
ATOM 820 O O . ARG A 1 103 ? 6.701 -21.810 -23.356 1.00 56.88 103 ARG A O 1
ATOM 827 N N . THR A 1 104 ? 6.175 -20.738 -21.457 1.00 57.12 104 THR A N 1
ATOM 828 C CA . THR A 1 104 ? 7.433 -20.964 -20.751 1.00 57.12 104 THR A CA 1
ATOM 829 C C . THR A 1 104 ? 7.158 -21.684 -19.436 1.00 57.12 104 THR A C 1
ATOM 831 O O . THR A 1 104 ? 6.304 -21.273 -18.646 1.00 57.12 104 THR A O 1
ATOM 834 N N . SER A 1 105 ? 7.896 -22.769 -19.193 1.00 60.88 105 SER A N 1
ATOM 835 C CA . SER A 1 105 ? 7.809 -23.610 -17.991 1.00 60.88 105 SER A CA 1
ATOM 836 C C . SER A 1 105 ? 8.617 -23.029 -16.821 1.00 60.88 105 SER A C 1
ATOM 838 O O . SER A 1 105 ? 9.386 -23.735 -16.170 1.00 60.88 105 SER A O 1
ATOM 840 N N . VAL A 1 106 ? 8.514 -21.718 -16.597 1.00 68.88 106 VAL A N 1
ATOM 841 C CA . VAL A 1 106 ? 9.289 -21.012 -15.568 1.00 68.88 106 VAL A CA 1
ATOM 842 C C . VAL A 1 106 ? 8.451 -20.870 -14.300 1.00 68.88 106 VAL A C 1
ATOM 844 O O . VAL A 1 106 ? 7.262 -20.556 -14.365 1.00 68.88 106 VAL A O 1
ATOM 847 N N . ARG A 1 107 ? 9.074 -21.085 -13.134 1.00 76.50 107 ARG A N 1
ATOM 848 C CA . ARG A 1 107 ? 8.440 -20.841 -11.831 1.00 76.50 107 ARG A CA 1
ATOM 849 C C . ARG A 1 107 ? 8.235 -19.344 -11.642 1.00 76.50 107 ARG A C 1
ATOM 851 O O . ARG A 1 107 ? 9.208 -18.594 -11.660 1.00 76.50 107 ARG A O 1
ATOM 858 N N . ARG A 1 108 ? 6.992 -18.913 -11.449 1.00 83.88 108 ARG A N 1
ATOM 859 C CA . ARG A 1 108 ? 6.647 -17.499 -11.263 1.00 83.88 108 ARG A CA 1
ATOM 860 C C . ARG A 1 108 ? 6.539 -17.187 -9.782 1.00 83.88 108 ARG A C 1
ATOM 862 O O . ARG A 1 108 ? 5.950 -17.961 -9.035 1.00 83.88 108 ARG A O 1
ATOM 869 N N . VAL A 1 109 ? 7.132 -16.079 -9.360 1.00 88.25 109 VAL A N 1
ATOM 870 C CA . VAL A 1 109 ? 7.271 -15.727 -7.947 1.00 88.25 109 VAL A CA 1
ATOM 871 C C . VAL A 1 109 ? 6.791 -14.306 -7.720 1.00 88.25 109 VAL A C 1
ATOM 873 O O . VAL A 1 109 ? 7.349 -13.373 -8.285 1.00 88.25 109 VAL A O 1
ATOM 876 N N . LEU A 1 110 ? 5.786 -14.140 -6.868 1.00 89.50 110 LEU A N 1
ATOM 877 C CA . LEU A 1 110 ? 5.291 -12.848 -6.418 1.00 89.50 110 LEU A CA 1
ATOM 878 C C . LEU A 1 110 ? 6.087 -12.413 -5.205 1.00 89.50 110 LEU A C 1
ATOM 880 O O . LEU A 1 110 ? 6.058 -13.059 -4.159 1.00 89.50 110 LEU A O 1
ATOM 884 N N . VAL A 1 111 ? 6.782 -11.300 -5.334 1.00 90.25 111 VAL A N 1
ATOM 885 C CA . VAL A 1 111 ? 7.546 -10.706 -4.250 1.00 90.25 111 VAL A CA 1
ATOM 886 C C . VAL A 1 111 ? 6.761 -9.506 -3.738 1.00 90.25 111 VAL A C 1
ATOM 888 O O . VAL A 1 111 ? 6.579 -8.525 -4.456 1.00 90.25 111 VAL A O 1
ATOM 891 N N . MET A 1 112 ? 6.282 -9.599 -2.501 1.00 87.81 112 MET A N 1
ATOM 892 C CA . MET A 1 112 ? 5.378 -8.618 -1.896 1.00 87.81 112 MET A CA 1
ATOM 893 C C . MET A 1 112 ? 5.953 -8.094 -0.582 1.00 87.81 112 MET A C 1
ATOM 895 O O . MET A 1 112 ? 6.703 -8.795 0.099 1.00 87.81 112 MET A O 1
ATOM 899 N N . ASP A 1 113 ? 5.580 -6.873 -0.204 1.00 84.00 113 ASP A N 1
ATOM 900 C CA . ASP A 1 113 ? 5.919 -6.333 1.113 1.00 84.00 113 ASP A CA 1
ATOM 901 C C . ASP A 1 113 ? 5.066 -6.944 2.242 1.00 84.00 113 ASP A C 1
ATOM 903 O O . ASP A 1 113 ? 3.981 -7.484 2.010 1.00 84.00 113 ASP A O 1
ATOM 907 N N . GLY A 1 114 ? 5.532 -6.810 3.487 1.00 75.50 114 GLY A N 1
ATOM 908 C CA . GLY A 1 114 ? 4.908 -7.395 4.681 1.00 75.50 114 GLY A CA 1
ATOM 909 C C . GLY A 1 114 ? 3.470 -6.941 4.919 1.00 75.50 114 GLY A C 1
ATOM 910 O O . GLY A 1 114 ? 2.658 -7.707 5.427 1.00 75.50 114 GLY A O 1
ATOM 911 N N . ALA A 1 115 ? 3.102 -5.746 4.450 1.00 68.31 115 ALA A N 1
ATOM 912 C CA . ALA A 1 115 ? 1.722 -5.262 4.499 1.00 68.31 115 ALA A CA 1
ATOM 913 C C . ALA A 1 115 ? 0.734 -6.151 3.714 1.00 68.31 115 ALA A C 1
ATOM 915 O O . ALA A 1 115 ? -0.456 -6.172 4.029 1.00 68.31 115 ALA A O 1
ATOM 916 N N . SER A 1 116 ? 1.220 -6.908 2.726 1.00 67.75 116 SER A N 1
ATOM 917 C CA . SER A 1 116 ? 0.426 -7.862 1.941 1.00 67.75 116 SER A CA 1
ATOM 918 C C . SER A 1 116 ? 0.432 -9.278 2.536 1.00 67.75 116 SER A C 1
ATOM 920 O O . SER A 1 116 ? -0.259 -10.165 2.029 1.00 67.75 116 SER A O 1
ATOM 922 N N . ASN A 1 117 ? 1.163 -9.500 3.635 1.00 69.12 117 ASN A N 1
ATOM 923 C CA . ASN A 1 117 ? 1.271 -10.780 4.329 1.00 69.12 117 ASN A CA 1
ATOM 924 C C . ASN A 1 117 ? 0.042 -11.050 5.215 1.00 69.12 117 ASN A C 1
ATOM 926 O O . ASN A 1 117 ? 0.085 -10.967 6.445 1.00 69.12 117 ASN A O 1
ATOM 930 N N . SER A 1 118 ? -1.087 -11.359 4.577 1.00 70.38 118 SER A N 1
ATOM 931 C CA . SER A 1 118 ? -2.284 -11.848 5.265 1.00 70.38 118 SER A CA 1
ATOM 932 C C . SER A 1 118 ? -2.401 -13.366 5.137 1.00 70.38 118 SER A C 1
ATOM 934 O O . SER A 1 118 ? -2.098 -13.935 4.090 1.00 70.38 118 SER A O 1
ATOM 936 N N . VAL A 1 119 ? -2.908 -14.037 6.177 1.00 72.12 119 VAL A N 1
ATOM 937 C CA . VAL A 1 119 ? -3.145 -15.493 6.128 1.00 72.12 119 VAL A CA 1
ATOM 938 C C . VAL A 1 119 ? -4.120 -15.860 5.005 1.00 72.12 119 VAL A C 1
ATOM 940 O O . VAL A 1 119 ? -3.949 -16.886 4.353 1.00 72.12 119 VAL A O 1
ATOM 943 N N . LYS A 1 120 ? -5.075 -14.974 4.695 1.00 72.62 120 LYS A N 1
ATOM 944 C CA . LYS A 1 120 ? -5.970 -15.118 3.544 1.00 72.62 120 LYS A CA 1
ATOM 945 C C . LYS A 1 120 ? -5.214 -15.127 2.209 1.00 72.62 120 LYS A C 1
ATOM 947 O O . LYS A 1 120 ? -5.492 -15.989 1.381 1.00 72.62 120 LYS A O 1
ATOM 952 N N . ALA A 1 121 ? -4.237 -14.237 2.021 1.00 75.94 121 ALA A N 1
ATOM 953 C CA . ALA A 1 121 ? -3.377 -14.251 0.836 1.00 75.94 121 ALA A CA 1
ATOM 954 C C . ALA A 1 121 ? -2.550 -15.546 0.770 1.00 75.94 121 ALA A C 1
ATOM 956 O O . ALA A 1 121 ? -2.553 -16.222 -0.254 1.00 75.94 121 ALA A O 1
ATOM 957 N N . LEU A 1 122 ? -1.925 -15.961 1.880 1.00 79.19 122 LEU A N 1
ATOM 958 C CA . LEU A 1 122 ? -1.177 -17.226 1.946 1.00 79.19 122 LEU A CA 1
ATOM 959 C C . LEU A 1 122 ? -2.056 -18.443 1.618 1.00 79.19 122 LEU A C 1
ATOM 961 O O . LEU A 1 122 ? -1.610 -19.356 0.928 1.00 79.19 122 LEU A O 1
ATOM 965 N N . ARG A 1 123 ? -3.316 -18.447 2.070 1.00 78.69 123 ARG A N 1
ATOM 966 C CA . ARG A 1 123 ? -4.300 -19.490 1.756 1.00 78.69 123 ARG A CA 1
ATOM 967 C C . ARG A 1 123 ? -4.637 -19.523 0.268 1.00 78.69 123 ARG A C 1
ATOM 969 O O . ARG A 1 123 ? -4.707 -20.611 -0.291 1.00 78.69 123 ARG A O 1
ATOM 976 N N . ALA A 1 124 ? -4.807 -18.361 -0.360 1.00 79.56 124 ALA A N 1
ATOM 977 C CA . ALA A 1 124 ? -5.058 -18.268 -1.795 1.00 79.56 124 ALA A CA 1
ATOM 978 C C . ALA A 1 124 ? -3.868 -18.803 -2.612 1.00 79.56 124 ALA A C 1
ATOM 980 O O . ALA A 1 124 ? -4.056 -19.569 -3.555 1.00 79.56 124 ALA A O 1
ATOM 981 N N . PHE A 1 125 ? -2.632 -18.505 -2.194 1.00 81.19 125 PHE A N 1
ATOM 982 C CA . PHE A 1 125 ? -1.448 -19.120 -2.797 1.00 81.19 125 PHE A CA 1
ATOM 983 C C . PHE A 1 125 ? -1.368 -20.626 -2.544 1.00 81.19 125 PHE A C 1
ATOM 985 O O . PHE A 1 125 ? -0.930 -21.348 -3.429 1.00 81.19 125 PHE A O 1
ATOM 992 N N . ALA A 1 126 ? -1.780 -21.113 -1.373 1.00 78.06 126 ALA A N 1
ATOM 993 C CA . ALA A 1 126 ? -1.778 -22.542 -1.061 1.00 78.06 126 ALA A CA 1
ATOM 994 C C . ALA A 1 126 ? -2.840 -23.341 -1.839 1.00 78.06 126 ALA A C 1
ATOM 996 O O . ALA A 1 126 ? -2.689 -24.550 -1.985 1.00 78.06 126 ALA A O 1
ATOM 997 N N . SER A 1 127 ? -3.901 -22.698 -2.342 1.00 79.50 127 SER A N 1
ATOM 998 C CA . SER A 1 127 ? -4.931 -23.351 -3.166 1.00 79.50 127 SER A CA 1
ATOM 999 C C . SER A 1 127 ? -4.555 -23.513 -4.644 1.00 79.50 127 SER A C 1
ATOM 1001 O O . SER A 1 127 ? -5.373 -23.995 -5.422 1.00 79.50 127 SER A O 1
ATOM 1003 N N . GLN A 1 128 ? -3.348 -23.109 -5.043 1.00 81.50 128 GLN A N 1
ATOM 1004 C CA . GLN A 1 128 ? -2.873 -23.179 -6.424 1.00 81.50 128 GLN A CA 1
ATOM 1005 C C . GLN A 1 128 ? -1.386 -23.564 -6.479 1.00 81.50 128 GLN A C 1
ATOM 1007 O O . GLN A 1 128 ? -0.661 -23.405 -5.500 1.00 81.50 128 GLN A O 1
ATOM 1012 N N . GLU A 1 129 ? -0.919 -24.053 -7.629 1.00 75.19 129 GLU A N 1
ATOM 1013 C CA . GLU A 1 129 ? 0.470 -24.517 -7.812 1.00 75.19 129 GLU A CA 1
ATOM 1014 C C . GLU A 1 129 ? 1.266 -23.707 -8.853 1.00 75.19 129 GLU A C 1
ATOM 1016 O O . GLU A 1 129 ? 2.461 -23.932 -9.039 1.00 75.19 129 GLU A O 1
ATOM 1021 N N . LYS A 1 130 ? 0.621 -22.757 -9.544 1.00 79.44 130 LYS A N 1
ATOM 1022 C CA . LYS A 1 130 ? 1.195 -21.993 -10.666 1.00 79.44 130 LYS A CA 1
ATOM 1023 C C . LYS A 1 130 ? 2.175 -20.911 -10.203 1.00 79.44 130 LYS A C 1
ATOM 1025 O O . LYS A 1 130 ? 3.221 -20.699 -10.821 1.00 79.44 130 LYS A O 1
ATOM 1030 N N . TYR A 1 131 ? 1.837 -20.233 -9.114 1.00 85.88 131 TYR A N 1
ATOM 1031 C CA . TYR A 1 131 ? 2.559 -19.099 -8.564 1.00 85.88 131 TYR A CA 1
ATOM 1032 C C . TYR A 1 131 ? 3.157 -19.429 -7.202 1.00 85.88 131 TYR A C 1
ATOM 1034 O O . TYR A 1 131 ? 2.549 -20.084 -6.357 1.00 85.88 131 TYR A O 1
ATOM 1042 N N . HIS A 1 132 ? 4.340 -18.895 -6.946 1.00 88.69 132 HIS A N 1
ATOM 1043 C CA . HIS A 1 132 ? 4.947 -18.894 -5.626 1.00 88.69 132 HIS A CA 1
ATOM 1044 C C . HIS A 1 132 ? 4.993 -17.480 -5.063 1.00 88.69 132 HIS A C 1
ATOM 1046 O O . HIS A 1 132 ? 4.865 -16.516 -5.807 1.00 88.69 132 HIS A O 1
ATOM 1052 N N . TYR A 1 133 ? 5.218 -17.339 -3.761 1.00 90.38 133 TYR A N 1
ATOM 1053 C CA . TYR A 1 133 ? 5.391 -16.027 -3.139 1.00 90.38 133 TYR A CA 1
ATOM 1054 C C . TYR A 1 133 ? 6.713 -15.917 -2.384 1.00 90.38 133 TYR A C 1
ATOM 1056 O O . TYR A 1 133 ? 7.290 -16.922 -1.957 1.00 90.38 133 TYR A O 1
ATOM 1064 N N . ILE A 1 134 ? 7.165 -14.681 -2.186 1.00 92.44 134 ILE A N 1
ATOM 1065 C CA . ILE A 1 134 ? 8.169 -14.280 -1.205 1.00 92.44 134 ILE A CA 1
ATOM 1066 C C . ILE A 1 134 ? 7.647 -13.023 -0.503 1.00 92.44 134 ILE A C 1
ATOM 1068 O O . ILE A 1 134 ? 7.378 -12.015 -1.150 1.00 92.44 134 ILE A O 1
ATOM 1072 N N . THR A 1 135 ? 7.499 -13.071 0.818 1.00 91.50 135 THR A N 1
ATOM 1073 C CA . THR A 1 135 ? 7.012 -11.936 1.623 1.00 91.50 135 THR A CA 1
ATOM 1074 C C . THR A 1 135 ? 7.704 -11.929 2.980 1.00 91.50 135 THR A C 1
ATOM 1076 O O . THR A 1 135 ? 7.979 -13.008 3.509 1.00 91.50 135 THR A O 1
ATOM 1079 N N . PRO A 1 136 ? 8.007 -10.773 3.588 1.00 91.75 136 PRO A N 1
ATOM 1080 C CA . PRO A 1 136 ? 8.567 -10.751 4.926 1.00 91.75 136 PRO A CA 1
ATOM 1081 C C . PRO A 1 136 ? 7.470 -11.035 5.955 1.00 91.75 136 PRO A C 1
ATOM 1083 O O . PRO A 1 136 ? 6.287 -10.749 5.748 1.00 91.75 136 PRO A O 1
ATOM 1086 N N . LEU A 1 137 ? 7.883 -11.608 7.075 1.00 87.75 137 LEU A N 1
ATOM 1087 C CA . LEU A 1 137 ? 7.096 -11.719 8.289 1.00 87.75 137 LEU A CA 1
ATOM 1088 C C . LEU A 1 137 ? 7.425 -10.516 9.185 1.00 87.75 137 LEU A C 1
ATOM 1090 O O . LEU A 1 137 ? 8.603 -10.192 9.351 1.00 87.75 137 LEU A O 1
ATOM 1094 N N . ASP A 1 138 ? 6.410 -9.881 9.769 1.00 79.94 138 ASP A N 1
ATOM 1095 C CA . ASP A 1 138 ? 6.632 -8.771 10.700 1.00 79.94 138 ASP A CA 1
ATOM 1096 C C . ASP A 1 138 ? 7.308 -9.259 11.994 1.00 79.94 138 ASP A C 1
ATOM 1098 O O . ASP A 1 138 ? 7.111 -10.395 12.440 1.00 79.94 138 ASP A O 1
ATOM 1102 N N . ASP A 1 139 ? 8.068 -8.380 12.652 1.00 74.38 139 ASP A N 1
ATOM 1103 C CA . ASP A 1 139 ? 8.825 -8.716 13.869 1.00 74.38 139 ASP A CA 1
ATOM 1104 C C . ASP A 1 139 ? 7.932 -9.289 14.985 1.00 74.38 139 ASP A C 1
ATOM 1106 O O . ASP A 1 139 ? 8.328 -10.199 15.712 1.00 74.38 139 ASP A O 1
ATOM 1110 N N . ASN A 1 140 ? 6.696 -8.794 15.105 1.00 74.12 140 ASN A N 1
ATOM 1111 C CA . ASN A 1 140 ? 5.717 -9.257 16.095 1.00 74.12 140 ASN A CA 1
ATOM 1112 C C . ASN A 1 140 ? 5.069 -10.609 15.739 1.00 74.12 140 ASN A C 1
ATOM 1114 O O . ASN A 1 140 ? 4.414 -11.226 16.582 1.00 74.12 140 ASN A O 1
ATOM 1118 N N . GLN A 1 141 ? 5.211 -11.064 14.497 1.00 75.50 141 GLN A N 1
ATOM 1119 C CA . GLN A 1 141 ? 4.653 -12.320 14.017 1.00 75.50 141 GLN A CA 1
ATOM 1120 C C . GLN A 1 141 ? 5.644 -13.479 14.191 1.00 75.50 141 GLN A C 1
ATOM 1122 O O . GLN A 1 141 ? 5.198 -14.629 14.294 1.00 75.50 141 GLN A O 1
ATOM 1127 N N . TRP A 1 142 ? 6.951 -13.210 14.272 1.00 79.06 142 TRP A N 1
ATOM 1128 C CA . TRP A 1 142 ? 7.974 -14.229 14.513 1.00 79.06 142 TRP A CA 1
ATOM 1129 C C . TRP A 1 142 ? 8.044 -14.645 15.989 1.00 79.06 142 TRP A C 1
ATOM 1131 O O . TRP A 1 142 ? 8.078 -13.820 16.897 1.00 79.06 142 TRP A O 1
ATOM 1141 N N . ASN A 1 143 ? 8.123 -15.952 16.234 1.00 78.69 143 ASN A N 1
ATOM 1142 C CA . ASN A 1 143 ? 8.501 -16.528 17.523 1.00 78.69 143 ASN A CA 1
ATOM 1143 C C . ASN A 1 143 ? 9.156 -17.887 17.253 1.00 78.69 143 ASN A C 1
ATOM 1145 O O . ASN A 1 143 ? 8.632 -18.653 16.446 1.00 78.69 143 ASN A O 1
ATOM 1149 N N . GLU A 1 144 ? 10.251 -18.216 17.942 1.00 79.44 144 GLU A N 1
ATOM 1150 C CA . GLU A 1 144 ? 10.910 -19.524 17.815 1.00 79.44 144 GLU A CA 1
ATOM 1151 C C . GLU A 1 144 ? 9.952 -20.698 18.061 1.00 79.44 144 GLU A C 1
ATOM 1153 O O . GLU A 1 144 ? 10.066 -21.723 17.400 1.00 79.44 144 GLU A O 1
ATOM 1158 N N . ARG A 1 145 ? 8.930 -20.524 18.912 1.00 81.50 145 ARG A N 1
ATOM 1159 C CA . ARG A 1 145 ? 7.880 -21.533 19.149 1.00 81.50 145 ARG A CA 1
ATOM 1160 C C . ARG A 1 145 ? 7.058 -21.885 17.907 1.00 81.50 145 ARG A C 1
ATOM 1162 O O . ARG A 1 145 ? 6.438 -22.939 17.883 1.00 81.50 145 ARG A O 1
ATOM 1169 N N . LYS A 1 146 ? 7.011 -21.003 16.903 1.00 83.00 146 LYS A N 1
ATOM 1170 C CA . LYS A 1 146 ? 6.295 -21.238 15.639 1.00 83.00 146 LYS A CA 1
ATOM 1171 C C . LYS A 1 146 ? 7.137 -22.012 14.627 1.00 83.00 146 LYS A C 1
ATOM 1173 O O . LYS A 1 146 ? 6.597 -22.455 13.616 1.00 83.00 146 LYS A O 1
ATOM 1178 N N . ALA A 1 147 ? 8.444 -22.149 14.857 1.00 85.56 147 ALA A N 1
ATOM 1179 C CA . ALA A 1 147 ? 9.327 -22.900 13.981 1.00 85.56 147 ALA A CA 1
ATOM 1180 C C . ALA A 1 147 ? 9.241 -24.394 14.312 1.00 85.56 147 ALA A C 1
ATOM 1182 O O . ALA A 1 147 ? 9.695 -24.844 15.359 1.00 85.56 147 ALA A O 1
ATOM 1183 N N . LEU A 1 148 ? 8.689 -25.173 13.385 1.00 86.12 148 LEU A N 1
ATOM 1184 C CA . LEU A 1 148 ? 8.637 -26.633 13.475 1.00 86.12 148 LEU A CA 1
ATOM 1185 C C . LEU A 1 148 ? 10.017 -27.256 13.251 1.00 86.12 148 LEU A C 1
ATOM 1187 O O . LEU A 1 148 ? 10.365 -28.275 13.840 1.00 86.12 148 LEU A O 1
ATOM 1191 N N . ARG A 1 149 ? 10.805 -26.649 12.361 1.00 88.25 149 ARG A N 1
ATOM 1192 C CA . ARG A 1 149 ? 12.154 -27.096 12.023 1.00 88.25 149 ARG A CA 1
ATOM 1193 C C . ARG A 1 149 ? 13.005 -25.895 11.669 1.00 88.25 149 ARG A C 1
ATOM 1195 O O . ARG A 1 149 ? 12.549 -25.017 10.944 1.00 88.25 149 ARG A O 1
ATOM 1202 N N . ILE A 1 150 ? 14.254 -25.907 12.123 1.00 90.12 150 ILE A N 1
ATOM 1203 C CA . ILE A 1 150 ? 15.287 -24.946 11.737 1.00 90.12 150 ILE A CA 1
ATOM 1204 C C . ILE A 1 150 ? 16.476 -25.742 11.195 1.00 90.12 150 ILE A C 1
ATOM 1206 O O . ILE A 1 150 ? 16.943 -26.700 11.808 1.00 90.12 150 ILE A O 1
ATOM 1210 N N . GLY A 1 151 ? 16.918 -25.384 9.998 1.00 89.38 151 GLY A N 1
ATOM 1211 C CA . GLY A 1 151 ? 18.059 -25.959 9.310 1.00 89.38 151 GLY A CA 1
ATOM 1212 C C . GLY A 1 151 ? 19.392 -25.444 9.847 1.00 89.38 151 GLY A C 1
ATOM 1213 O O . GLY A 1 151 ? 19.469 -24.601 10.745 1.00 89.38 151 GLY A O 1
ATOM 1214 N N . ARG A 1 152 ? 20.474 -25.965 9.266 1.00 92.19 152 ARG A N 1
ATOM 1215 C CA . ARG A 1 152 ? 21.831 -25.518 9.586 1.00 92.19 152 ARG A CA 1
ATOM 1216 C C . ARG A 1 152 ? 22.044 -24.085 9.105 1.00 92.19 152 ARG A C 1
ATOM 1218 O O . ARG A 1 152 ? 21.442 -23.651 8.125 1.00 92.19 152 ARG A O 1
ATOM 1225 N N . ALA A 1 153 ? 22.916 -23.375 9.808 1.00 94.00 153 ALA A N 1
ATOM 1226 C CA . ALA A 1 153 ? 23.365 -22.064 9.378 1.00 94.00 153 ALA A CA 1
ATOM 1227 C C . ALA A 1 153 ? 24.163 -22.186 8.072 1.00 94.00 153 ALA A C 1
ATOM 1229 O O . ALA A 1 153 ? 25.019 -23.059 7.935 1.00 94.00 153 ALA A O 1
ATOM 1230 N N . SER A 1 154 ? 23.886 -21.289 7.133 1.00 94.81 154 SER A N 1
ATOM 1231 C CA . SER A 1 154 ? 24.630 -21.123 5.885 1.00 94.81 154 SER A CA 1
ATOM 1232 C C . SER A 1 154 ? 24.923 -19.646 5.664 1.00 94.81 154 SER A C 1
ATOM 1234 O O . SER A 1 154 ? 24.116 -18.798 6.044 1.00 94.81 154 SER A O 1
ATOM 1236 N N . ARG A 1 155 ? 26.060 -19.310 5.055 1.00 96.31 155 ARG A N 1
ATOM 1237 C CA . ARG A 1 155 ? 26.384 -17.911 4.771 1.00 96.31 155 ARG A CA 1
ATOM 1238 C C . ARG A 1 155 ? 25.578 -17.399 3.577 1.00 96.31 155 ARG A C 1
ATOM 1240 O O . ARG A 1 155 ? 25.417 -18.115 2.592 1.00 96.31 155 ARG A O 1
ATOM 1247 N N . TYR A 1 156 ? 25.095 -16.160 3.655 1.00 95.50 156 TYR A N 1
ATOM 1248 C CA . TYR A 1 156 ? 24.441 -15.512 2.523 1.00 95.50 156 TYR A CA 1
ATOM 1249 C C . TYR A 1 156 ? 25.446 -15.266 1.391 1.00 95.50 156 TYR A C 1
ATOM 1251 O O . TYR A 1 156 ? 26.469 -14.618 1.599 1.00 95.50 156 TYR A O 1
ATOM 1259 N N . ALA A 1 157 ? 25.145 -15.765 0.190 1.00 92.12 157 ALA A N 1
ATOM 1260 C CA . ALA A 1 157 ? 26.061 -15.691 -0.951 1.00 92.12 157 ALA A CA 1
ATOM 1261 C C . ALA A 1 157 ? 26.292 -14.257 -1.469 1.00 92.12 157 ALA A C 1
ATOM 1263 O O . ALA A 1 157 ? 27.348 -13.969 -2.022 1.00 92.12 157 ALA A O 1
ATOM 1264 N N . TYR A 1 158 ? 25.326 -13.354 -1.268 1.00 90.19 158 TYR A N 1
ATOM 1265 C CA . TYR A 1 158 ? 25.332 -12.004 -1.847 1.00 90.19 158 TYR A CA 1
ATOM 1266 C C . TYR A 1 158 ? 25.498 -10.892 -0.806 1.00 90.19 158 TYR A C 1
ATOM 1268 O O . TYR A 1 158 ? 25.242 -9.724 -1.097 1.00 90.19 158 TYR A O 1
ATOM 1276 N N . GLY A 1 159 ? 25.886 -11.221 0.429 1.00 91.19 159 GLY A N 1
ATOM 1277 C CA . GLY A 1 159 ? 25.997 -10.199 1.460 1.00 91.19 159 GLY A CA 1
ATOM 1278 C C . GLY A 1 159 ? 26.410 -10.687 2.839 1.00 91.19 159 GLY A C 1
ATOM 1279 O O . GLY A 1 159 ? 26.817 -11.825 3.057 1.00 91.19 159 GLY A O 1
ATOM 1280 N N . LYS A 1 160 ? 26.306 -9.764 3.796 1.00 93.62 160 LYS A N 1
ATOM 1281 C CA . LYS A 1 160 ? 26.759 -9.947 5.174 1.00 93.62 160 LYS A CA 1
ATOM 1282 C C . LYS A 1 160 ? 25.629 -10.419 6.091 1.00 93.62 160 LYS A C 1
ATOM 1284 O O . LYS A 1 160 ? 25.085 -9.636 6.870 1.00 93.62 160 LYS A O 1
ATOM 1289 N N . ALA A 1 161 ? 25.239 -11.681 5.929 1.00 96.50 161 ALA A N 1
ATOM 1290 C CA . ALA A 1 161 ? 24.222 -12.314 6.761 1.00 96.50 161 ALA A CA 1
ATOM 1291 C C . ALA A 1 161 ? 24.424 -13.828 6.882 1.00 96.50 161 ALA A C 1
ATOM 1293 O O . ALA A 1 161 ? 25.008 -14.475 6.008 1.00 96.50 161 ALA A O 1
ATOM 1294 N N . THR A 1 162 ? 23.896 -14.396 7.959 1.00 96.81 162 THR A N 1
ATOM 1295 C CA . THR A 1 162 ? 23.759 -15.837 8.163 1.00 96.81 162 THR A CA 1
ATOM 1296 C C . THR A 1 162 ? 22.306 -16.230 7.933 1.00 96.81 162 THR A C 1
ATOM 1298 O O . THR A 1 162 ? 21.389 -15.627 8.484 1.00 96.81 162 THR A O 1
ATOM 1301 N N . LEU A 1 163 ? 22.088 -17.234 7.092 1.00 96.75 163 LEU A N 1
ATOM 1302 C CA . LEU A 1 163 ? 20.770 -17.730 6.722 1.00 96.75 163 LEU A CA 1
ATOM 1303 C C . LEU A 1 163 ? 20.495 -19.059 7.415 1.00 96.75 163 LEU A C 1
ATOM 1305 O O . LEU A 1 163 ? 21.370 -19.927 7.475 1.00 96.75 163 LEU A O 1
ATOM 1309 N N . ARG A 1 164 ? 19.263 -19.241 7.883 1.00 94.50 164 ARG A N 1
ATOM 1310 C CA . ARG A 1 164 ? 18.742 -20.527 8.352 1.00 94.50 164 ARG A CA 1
ATOM 1311 C C . ARG A 1 164 ? 17.411 -20.799 7.676 1.00 94.50 164 ARG A C 1
ATOM 1313 O O . ARG A 1 164 ? 16.469 -20.017 7.796 1.00 94.50 164 ARG A O 1
ATOM 1320 N N . GLU A 1 165 ? 17.331 -21.925 6.986 1.00 93.94 165 GLU A N 1
ATOM 1321 C CA . GLU A 1 165 ? 16.057 -22.431 6.477 1.00 93.94 165 GLU A CA 1
ATOM 1322 C C . GLU A 1 165 ? 15.172 -22.856 7.642 1.00 93.94 165 GLU A C 1
ATOM 1324 O O . GLU A 1 165 ? 15.657 -23.433 8.612 1.00 93.94 165 GLU A O 1
ATOM 1329 N N . ALA A 1 166 ? 13.878 -22.598 7.558 1.00 92.12 166 ALA A N 1
ATOM 1330 C CA . ALA A 1 166 ? 12.923 -23.000 8.570 1.00 92.12 166 ALA A CA 1
ATOM 1331 C C . ALA A 1 166 ? 11.602 -23.442 7.938 1.00 92.12 166 ALA A C 1
ATOM 1333 O O . ALA A 1 166 ? 11.270 -23.085 6.809 1.00 92.12 166 ALA A O 1
ATOM 1334 N N . VAL A 1 167 ? 10.837 -24.222 8.693 1.00 91.62 167 VAL A N 1
ATOM 1335 C CA . VAL A 1 167 ? 9.420 -24.477 8.421 1.00 91.62 167 VAL A CA 1
ATOM 1336 C C . VAL A 1 167 ? 8.649 -23.928 9.603 1.00 91.62 167 VAL A C 1
ATOM 1338 O O . VAL A 1 167 ? 8.970 -24.266 10.744 1.00 91.62 167 VAL A O 1
ATOM 1341 N N . ILE A 1 168 ? 7.665 -23.076 9.335 1.00 90.12 168 ILE A N 1
ATOM 1342 C CA . ILE A 1 168 ? 6.865 -22.434 10.376 1.00 90.12 168 ILE A CA 1
ATOM 1343 C C . ILE A 1 168 ? 5.390 -22.773 10.226 1.00 90.12 168 ILE A C 1
ATOM 1345 O O . ILE A 1 168 ? 4.930 -23.084 9.126 1.00 90.12 168 ILE A O 1
ATOM 1349 N N . GLU A 1 169 ? 4.664 -22.661 11.331 1.00 88.12 169 GLU A N 1
ATOM 1350 C CA . GLU A 1 169 ? 3.213 -22.794 11.381 1.00 88.12 169 GLU A CA 1
ATOM 1351 C C . GLU A 1 169 ? 2.570 -21.460 11.791 1.00 88.12 169 GLU A C 1
ATOM 1353 O O . GLU A 1 169 ? 2.979 -20.819 12.765 1.00 88.12 169 GLU A O 1
ATOM 1358 N N . LEU A 1 170 ? 1.588 -21.014 11.010 1.00 84.31 170 LEU A N 1
ATOM 1359 C CA . LEU A 1 170 ? 0.842 -19.775 11.219 1.00 84.31 170 LEU A CA 1
ATOM 1360 C C . LEU A 1 170 ? -0.645 -20.091 11.371 1.00 84.31 170 LEU A C 1
ATOM 1362 O O . LEU A 1 170 ? -1.186 -20.869 10.594 1.00 84.31 170 LEU A O 1
ATOM 1366 N N . GLU A 1 171 ? -1.308 -19.470 12.344 1.00 81.38 171 GLU A N 1
ATOM 1367 C CA . GLU A 1 171 ? -2.756 -19.594 12.537 1.00 81.38 171 GLU A CA 1
ATOM 1368 C C . GLU A 1 171 ? -3.498 -18.448 11.840 1.00 81.38 171 GLU A C 1
ATOM 1370 O O . GLU A 1 171 ? -3.070 -17.291 11.907 1.00 81.38 171 GLU A O 1
ATOM 1375 N N . ASP A 1 172 ? -4.618 -18.762 11.189 1.00 76.06 172 ASP A N 1
ATOM 1376 C CA . ASP A 1 172 ? -5.502 -17.767 10.588 1.00 76.06 172 ASP A CA 1
ATOM 1377 C C . ASP A 1 172 ? -6.201 -16.924 11.661 1.00 76.06 172 ASP A C 1
ATOM 1379 O O . ASP A 1 172 ? -6.908 -17.426 12.535 1.00 76.06 172 ASP A O 1
ATOM 1383 N N . SER A 1 173 ? -6.027 -15.605 11.573 1.00 71.12 173 SER A N 1
ATOM 1384 C CA . SER A 1 173 ? -6.647 -14.655 12.495 1.00 71.12 173 SER A CA 1
ATOM 1385 C C . SER A 1 173 ? -8.163 -14.539 12.312 1.00 71.12 173 SER A C 1
ATOM 1387 O O . SER A 1 173 ? -8.849 -14.106 13.239 1.00 71.12 173 SER A O 1
ATOM 1389 N N . GLN A 1 174 ? -8.697 -14.916 11.146 1.00 71.56 174 GLN A N 1
ATOM 1390 C CA . GLN A 1 174 ? -10.133 -14.912 10.858 1.00 71.56 174 GLN A CA 1
ATOM 1391 C C . GLN A 1 174 ? -10.800 -16.253 11.175 1.00 71.56 174 GLN A C 1
ATOM 1393 O O . GLN A 1 174 ? -11.985 -16.276 11.508 1.00 71.56 174 GLN A O 1
ATOM 1398 N N . GLN A 1 175 ? -10.052 -17.358 11.106 1.00 79.19 175 GLN A N 1
ATOM 1399 C CA . GLN A 1 175 ? -10.554 -18.703 11.376 1.00 79.19 175 GLN A CA 1
ATOM 1400 C C . GLN A 1 175 ? -9.672 -19.411 12.408 1.00 79.19 175 GLN A C 1
ATOM 1402 O O . GLN A 1 175 ? -8.709 -20.099 12.073 1.00 79.19 175 GLN A O 1
ATOM 1407 N N . LYS A 1 176 ? -10.057 -19.284 13.681 1.00 79.44 176 LYS A N 1
ATOM 1408 C CA . LYS A 1 176 ? -9.367 -19.938 14.797 1.00 79.44 176 LYS A CA 1
ATOM 1409 C C . LYS A 1 176 ? -9.243 -21.450 14.560 1.00 79.44 176 LYS A C 1
ATOM 1411 O O . LYS A 1 176 ? -10.232 -22.106 14.235 1.00 79.44 176 LYS A O 1
ATOM 1416 N N . GLY A 1 177 ? -8.043 -21.990 14.752 1.00 80.06 177 GLY A N 1
ATOM 1417 C CA . GLY A 1 177 ? -7.703 -23.398 14.539 1.00 80.06 177 GLY A CA 1
ATOM 1418 C C . GLY A 1 177 ? -7.278 -23.764 13.112 1.00 80.06 177 GLY A C 1
ATOM 1419 O O . GLY A 1 177 ? -6.844 -24.894 12.898 1.00 80.06 177 GLY A O 1
ATOM 1420 N N . TYR A 1 178 ? -7.365 -22.852 12.138 1.00 81.62 178 TYR A N 1
ATOM 1421 C CA . TYR A 1 178 ? -6.833 -23.098 10.797 1.00 81.62 178 TYR A CA 1
ATOM 1422 C C . TYR A 1 178 ? -5.334 -22.782 10.758 1.00 81.62 178 TYR A C 1
ATOM 1424 O O . TYR A 1 178 ? -4.934 -21.638 10.972 1.00 81.62 178 TYR A O 1
ATOM 1432 N N . LEU A 1 179 ? -4.508 -23.793 10.480 1.00 83.44 179 LEU A N 1
ATOM 1433 C CA . LEU A 1 179 ? -3.047 -23.693 10.494 1.00 83.44 179 LEU A CA 1
ATOM 1434 C C . LEU A 1 179 ? -2.477 -23.800 9.076 1.00 83.44 179 LEU A C 1
ATOM 1436 O O . LEU A 1 179 ? -2.830 -24.702 8.319 1.00 83.44 179 LEU A O 1
ATOM 1440 N N . ILE A 1 180 ? -1.555 -22.901 8.734 1.00 83.50 180 ILE A N 1
ATOM 1441 C CA . ILE A 1 180 ? -0.786 -22.912 7.488 1.00 83.50 180 ILE A CA 1
ATOM 1442 C C . ILE A 1 180 ? 0.667 -23.224 7.807 1.00 83.50 180 ILE A C 1
ATOM 1444 O O . ILE A 1 180 ? 1.301 -22.541 8.612 1.00 83.50 180 ILE A O 1
ATOM 1448 N N . ARG A 1 181 ? 1.216 -24.225 7.118 1.00 88.25 181 ARG A N 1
ATOM 1449 C CA . ARG A 1 181 ? 2.646 -24.532 7.142 1.00 88.25 181 ARG A CA 1
ATOM 1450 C C . ARG A 1 181 ? 3.322 -23.922 5.929 1.00 88.25 181 ARG A C 1
ATOM 1452 O O . ARG A 1 181 ? 2.901 -24.162 4.804 1.00 88.25 181 ARG A O 1
ATOM 1459 N N . THR A 1 182 ? 4.385 -23.160 6.155 1.00 89.44 182 THR A N 1
ATOM 1460 C CA . THR A 1 182 ? 5.141 -22.502 5.081 1.00 89.44 182 THR A CA 1
ATOM 1461 C C . THR A 1 182 ? 6.639 -22.608 5.325 1.00 89.44 182 THR A C 1
ATOM 1463 O O . THR A 1 182 ? 7.103 -22.637 6.470 1.00 89.44 182 THR A O 1
ATOM 1466 N N . ARG A 1 183 ? 7.413 -22.635 4.235 1.00 92.69 183 ARG A N 1
ATOM 1467 C CA . ARG A 1 183 ? 8.864 -22.455 4.303 1.00 92.69 183 ARG A CA 1
ATOM 1468 C C . ARG A 1 183 ? 9.159 -21.012 4.703 1.00 92.69 183 ARG A C 1
ATOM 1470 O O . ARG A 1 183 ? 8.463 -20.080 4.293 1.00 92.69 183 ARG A O 1
ATOM 1477 N N . ALA A 1 184 ? 10.194 -20.853 5.512 1.00 93.56 184 ALA A N 1
ATOM 1478 C CA . ALA A 1 184 ? 10.718 -19.580 5.953 1.00 93.56 184 ALA A CA 1
ATOM 1479 C C . ALA A 1 184 ? 12.247 -19.554 5.816 1.00 93.56 184 ALA A C 1
ATOM 1481 O O . ALA A 1 184 ? 12.914 -20.581 5.926 1.00 93.56 184 ALA A O 1
ATOM 1482 N N . VAL A 1 185 ? 12.812 -18.372 5.605 1.00 95.06 185 VAL A N 1
ATOM 1483 C CA . VAL A 1 185 ? 14.253 -18.120 5.646 1.00 95.06 185 VAL A CA 1
ATOM 1484 C C . VAL A 1 185 ? 14.499 -17.078 6.724 1.00 95.06 185 VAL A C 1
ATOM 1486 O O . VAL A 1 185 ? 14.125 -15.916 6.568 1.00 95.06 185 VAL A O 1
ATOM 1489 N N . LYS A 1 186 ? 15.113 -17.499 7.832 1.00 94.62 186 LYS A N 1
ATOM 1490 C CA . LYS A 1 186 ? 15.587 -16.591 8.878 1.00 94.62 186 LYS A CA 1
ATOM 1491 C C . LYS A 1 186 ? 16.922 -16.002 8.434 1.00 94.62 186 LYS A C 1
ATOM 1493 O O . LYS A 1 186 ? 17.848 -16.743 8.105 1.00 94.62 186 LYS A O 1
ATOM 1498 N N . ILE A 1 187 ? 17.003 -14.681 8.438 1.00 95.50 187 ILE A N 1
ATOM 1499 C CA . ILE A 1 187 ? 18.162 -13.887 8.048 1.00 95.50 187 ILE A CA 1
ATOM 1500 C C . ILE A 1 187 ? 18.684 -13.198 9.301 1.00 95.50 187 ILE A C 1
ATOM 1502 O O . ILE A 1 187 ? 18.013 -12.336 9.865 1.00 95.50 187 ILE A O 1
ATOM 1506 N N . GLU A 1 188 ? 19.877 -13.577 9.729 1.00 94.81 188 GLU A N 1
ATOM 1507 C CA . GLU A 1 188 ? 20.610 -12.943 10.820 1.00 94.81 188 GLU A CA 1
ATOM 1508 C C . GLU A 1 188 ? 21.672 -12.040 10.189 1.00 94.81 188 GLU A C 1
ATOM 1510 O O . GLU A 1 188 ? 22.697 -12.513 9.694 1.00 94.81 188 GLU A O 1
ATOM 1515 N N . TRP A 1 189 ? 21.393 -10.739 10.128 1.00 95.38 189 TRP A N 1
ATOM 1516 C CA . TRP A 1 189 ? 22.318 -9.755 9.575 1.00 95.38 189 TRP A CA 1
ATOM 1517 C C . TRP A 1 189 ? 23.488 -9.533 10.529 1.00 95.38 189 TRP A C 1
ATOM 1519 O O . TRP A 1 189 ? 23.304 -9.459 11.743 1.00 95.38 189 TRP A O 1
ATOM 1529 N N . ASP A 1 190 ? 24.685 -9.311 9.985 1.00 93.88 190 ASP A N 1
ATOM 1530 C CA . ASP A 1 190 ? 25.883 -9.056 10.800 1.00 93.88 190 ASP A CA 1
ATOM 1531 C C . ASP A 1 190 ? 25.771 -7.776 11.653 1.00 93.88 190 ASP A C 1
ATOM 1533 O O . ASP A 1 190 ? 26.516 -7.594 12.611 1.00 93.88 190 ASP A O 1
ATOM 1537 N N . ASN A 1 191 ? 24.828 -6.885 11.327 1.00 92.19 191 ASN A N 1
ATOM 1538 C CA . ASN A 1 191 ? 24.512 -5.689 12.114 1.00 92.19 191 ASN A CA 1
ATOM 1539 C C . ASN A 1 191 ? 23.567 -5.959 13.305 1.00 92.19 191 ASN A C 1
ATOM 1541 O O . ASN A 1 191 ? 23.098 -5.011 13.933 1.00 92.19 191 ASN A O 1
ATOM 1545 N N . GLY A 1 192 ? 23.243 -7.225 13.583 1.00 89.50 192 GLY A N 1
ATOM 1546 C CA . GLY A 1 192 ? 22.388 -7.650 14.691 1.00 89.50 192 GLY A CA 1
ATOM 1547 C C . GLY A 1 192 ? 20.887 -7.641 14.395 1.00 89.50 192 GLY A C 1
ATOM 1548 O O . GLY A 1 192 ? 20.105 -8.082 15.237 1.00 89.50 192 GLY A O 1
ATOM 1549 N N . LYS A 1 193 ? 20.445 -7.175 13.218 1.00 90.62 193 LYS A N 1
ATOM 1550 C CA . LYS A 1 193 ? 19.029 -7.258 12.831 1.00 90.62 193 LYS A CA 1
ATOM 1551 C C . LYS A 1 193 ? 18.663 -8.678 12.412 1.00 90.62 193 LYS A C 1
ATOM 1553 O O . LYS A 1 193 ? 19.457 -9.382 11.794 1.00 90.62 193 LYS A O 1
ATOM 1558 N N . THR A 1 194 ? 17.425 -9.071 12.688 1.00 91.19 194 THR A N 1
ATOM 1559 C CA . THR A 1 194 ? 16.851 -10.322 12.186 1.00 91.19 194 THR A CA 1
ATOM 1560 C C . THR A 1 194 ? 15.688 -10.007 11.258 1.00 91.19 194 THR A C 1
ATOM 1562 O O . THR A 1 194 ? 14.905 -9.105 11.528 1.00 91.19 194 THR A O 1
ATOM 1565 N N . THR A 1 195 ? 15.580 -10.739 10.158 1.00 92.69 195 THR A N 1
ATOM 1566 C CA . THR A 1 195 ? 14.441 -10.672 9.237 1.00 92.69 195 THR A CA 1
ATOM 1567 C C . THR A 1 195 ? 14.013 -12.092 8.908 1.00 92.69 195 THR A C 1
ATOM 1569 O O . THR A 1 195 ? 14.858 -12.978 8.805 1.00 92.69 195 THR A O 1
ATOM 1572 N N . VAL A 1 196 ? 12.718 -12.333 8.737 1.00 93.06 196 VAL A N 1
ATOM 1573 C CA . VAL A 1 196 ? 12.212 -13.646 8.327 1.00 93.06 196 VAL A CA 1
ATOM 1574 C C . VAL A 1 196 ? 11.411 -13.475 7.051 1.00 93.06 196 VAL A C 1
ATOM 1576 O O . VAL A 1 196 ? 10.476 -12.686 7.016 1.00 93.06 196 VAL A O 1
ATOM 1579 N N . LEU A 1 197 ? 11.782 -14.204 6.002 1.00 94.31 197 LEU A N 1
ATOM 1580 C CA . LEU A 1 197 ? 11.028 -14.246 4.751 1.00 94.31 197 LEU A CA 1
ATOM 1581 C C . LEU A 1 197 ? 10.229 -15.539 4.682 1.00 94.31 197 LEU A C 1
ATOM 1583 O O . LEU A 1 197 ? 10.773 -16.603 4.958 1.00 94.31 197 LEU A O 1
ATOM 1587 N N . LEU A 1 198 ? 8.966 -15.459 4.288 1.00 93.06 198 LEU A N 1
ATOM 1588 C CA . LEU A 1 198 ? 8.123 -16.601 3.960 1.00 93.06 198 LEU A CA 1
ATOM 1589 C C . LEU A 1 198 ? 8.173 -16.861 2.466 1.00 93.06 198 LEU A C 1
ATOM 1591 O O . LEU A 1 198 ? 8.189 -15.921 1.672 1.00 93.06 198 LEU A O 1
ATOM 1595 N N . THR A 1 199 ? 8.137 -18.132 2.081 1.00 92.38 199 THR A N 1
ATOM 1596 C CA . THR A 1 199 ? 8.010 -18.509 0.678 1.00 92.38 199 THR A CA 1
ATOM 1597 C C . THR A 1 199 ? 7.313 -19.854 0.507 1.00 92.38 199 THR A C 1
ATOM 1599 O O . THR A 1 199 ? 7.437 -20.734 1.357 1.00 92.38 199 THR A O 1
ATOM 1602 N N . SER A 1 200 ? 6.612 -20.031 -0.612 1.00 90.81 200 SER A N 1
ATOM 1603 C CA . SER A 1 200 ? 6.118 -21.339 -1.063 1.00 90.81 200 SER A CA 1
ATOM 1604 C C . SER A 1 200 ? 7.076 -22.048 -2.029 1.00 90.81 200 SER A C 1
ATOM 1606 O O . SER A 1 200 ? 6.757 -23.126 -2.526 1.00 90.81 200 SER A O 1
ATOM 1608 N N . LEU A 1 201 ? 8.250 -21.473 -2.317 1.00 90.12 201 LEU A N 1
ATOM 1609 C CA . LEU A 1 201 ? 9.243 -22.103 -3.188 1.00 90.12 201 LEU A CA 1
ATOM 1610 C C . LEU A 1 201 ? 9.825 -23.367 -2.537 1.00 90.12 201 LEU A C 1
ATOM 1612 O O . LEU A 1 201 ? 10.282 -23.305 -1.388 1.00 90.12 201 LEU A O 1
ATOM 1616 N N . PRO A 1 202 ? 9.902 -24.501 -3.256 1.00 87.06 202 PRO A N 1
ATOM 1617 C CA . PRO A 1 202 ? 10.464 -25.724 -2.701 1.00 87.06 202 PRO A CA 1
ATOM 1618 C C . PRO A 1 202 ? 11.987 -25.620 -2.532 1.00 87.06 202 PRO A C 1
ATOM 1620 O O . PRO A 1 202 ? 12.692 -25.087 -3.390 1.00 87.06 202 PRO A O 1
ATOM 1623 N N . VAL A 1 203 ? 12.502 -26.180 -1.431 1.00 85.31 203 VAL A N 1
ATOM 1624 C CA . VAL A 1 203 ? 13.932 -26.130 -1.057 1.00 85.31 203 VAL A CA 1
ATOM 1625 C C . VAL A 1 203 ? 14.835 -26.705 -2.151 1.00 85.31 203 VAL A C 1
ATOM 1627 O O . VAL A 1 203 ? 15.881 -26.139 -2.441 1.00 85.31 203 VAL A O 1
ATOM 1630 N N . GLY A 1 204 ? 14.412 -27.800 -2.791 1.00 82.06 204 GLY A N 1
ATOM 1631 C CA . GLY A 1 204 ? 15.177 -28.446 -3.862 1.00 82.06 204 GLY A CA 1
ATOM 1632 C C . GLY A 1 204 ? 15.218 -27.662 -5.178 1.00 82.06 204 GLY A C 1
ATOM 1633 O O . GLY A 1 204 ? 16.031 -27.980 -6.036 1.00 82.06 204 GLY A O 1
ATOM 1634 N N . ALA A 1 205 ? 14.359 -26.652 -5.351 1.00 82.94 205 ALA A N 1
ATOM 1635 C CA . ALA A 1 205 ? 14.322 -25.830 -6.559 1.00 82.94 205 ALA A CA 1
ATOM 1636 C C . ALA A 1 205 ? 15.116 -24.531 -6.421 1.00 82.94 205 ALA A C 1
ATOM 1638 O O . ALA A 1 205 ? 15.796 -24.127 -7.359 1.00 82.94 205 ALA A O 1
ATOM 1639 N N . VAL A 1 206 ? 14.980 -23.854 -5.276 1.00 87.19 206 VAL A N 1
ATOM 1640 C CA . VAL A 1 206 ? 15.567 -22.532 -5.035 1.00 87.19 206 VAL A CA 1
ATOM 1641 C C . VAL A 1 206 ? 16.103 -22.483 -3.608 1.00 87.19 206 VAL A C 1
ATOM 1643 O O . VAL A 1 206 ? 15.346 -22.648 -2.647 1.00 87.19 206 VAL A O 1
ATOM 1646 N N . GLY A 1 207 ? 17.408 -22.246 -3.463 1.00 90.25 207 GLY A N 1
ATOM 1647 C CA . GLY A 1 207 ? 18.075 -22.147 -2.163 1.00 90.25 207 GLY A CA 1
ATOM 1648 C C . GLY A 1 207 ? 17.787 -20.833 -1.427 1.00 90.25 207 GLY A C 1
ATOM 1649 O O . GLY A 1 207 ? 17.382 -19.841 -2.031 1.00 90.25 207 GLY A O 1
ATOM 1650 N N . ALA A 1 208 ? 18.041 -20.811 -0.115 1.00 92.62 208 ALA A N 1
ATOM 1651 C CA . ALA A 1 208 ? 17.802 -19.646 0.743 1.00 92.62 208 ALA A CA 1
ATOM 1652 C C . ALA A 1 208 ? 18.432 -18.337 0.228 1.00 92.62 208 ALA A C 1
ATOM 1654 O O . ALA A 1 208 ? 17.780 -17.297 0.271 1.00 92.62 208 ALA A O 1
ATOM 1655 N N . SER A 1 209 ? 19.668 -18.374 -0.285 1.00 92.38 209 SER A N 1
ATOM 1656 C CA . SER A 1 209 ? 20.345 -17.172 -0.802 1.00 92.38 209 SER A CA 1
ATOM 1657 C C . SER A 1 209 ? 19.598 -16.530 -1.973 1.00 92.38 209 SER A C 1
ATOM 1659 O O . SER A 1 209 ? 19.495 -15.308 -2.013 1.00 92.38 209 SER A O 1
ATOM 1661 N N . GLU A 1 210 ? 19.032 -17.322 -2.885 1.00 90.81 210 GLU A N 1
ATOM 1662 C CA . GLU A 1 210 ? 18.258 -16.786 -4.012 1.00 90.81 210 GLU A CA 1
ATOM 1663 C C . GLU A 1 210 ? 16.931 -16.184 -3.551 1.00 90.81 210 GLU A C 1
ATOM 1665 O O . GLU A 1 210 ? 16.587 -15.082 -3.963 1.00 90.81 210 GLU A O 1
ATOM 1670 N N . VAL A 1 211 ? 16.227 -16.838 -2.619 1.00 92.56 211 VAL A N 1
ATOM 1671 C CA . VAL A 1 211 ? 14.992 -16.290 -2.024 1.00 92.56 211 VAL A CA 1
ATOM 1672 C C . VAL A 1 211 ? 15.254 -14.911 -1.408 1.00 92.56 211 VAL A C 1
ATOM 1674 O O . VAL A 1 211 ? 14.509 -13.959 -1.644 1.00 92.56 211 VAL A O 1
ATOM 1677 N N . VAL A 1 212 ? 16.342 -14.790 -0.642 1.00 93.75 212 VAL A N 1
ATOM 1678 C CA . VAL A 1 212 ? 16.745 -13.528 -0.009 1.00 93.75 212 VAL A CA 1
ATOM 1679 C C . VAL A 1 212 ? 17.113 -12.485 -1.062 1.00 93.75 212 VAL A C 1
ATOM 1681 O O . VAL A 1 212 ? 16.613 -11.361 -1.010 1.00 93.75 212 VAL A O 1
ATOM 1684 N N . ARG A 1 213 ? 17.941 -12.847 -2.047 1.00 91.94 213 ARG A N 1
ATOM 1685 C CA . ARG A 1 213 ? 18.353 -11.940 -3.123 1.00 91.94 213 ARG A CA 1
ATOM 1686 C C . ARG A 1 213 ? 17.154 -11.403 -3.895 1.00 91.94 213 ARG A C 1
ATOM 1688 O O . ARG A 1 213 ? 17.080 -10.195 -4.119 1.00 91.94 213 ARG A O 1
ATOM 1695 N N . SER A 1 214 ? 16.214 -12.263 -4.272 1.00 90.44 214 SER A N 1
ATOM 1696 C CA . SER A 1 214 ? 15.003 -11.865 -4.989 1.00 90.44 214 SER A CA 1
ATOM 1697 C C . SER A 1 214 ? 14.154 -10.903 -4.177 1.00 90.44 214 SER A C 1
ATOM 1699 O O . SER A 1 214 ? 13.724 -9.888 -4.714 1.00 90.44 214 SER A O 1
ATOM 1701 N N . TYR A 1 215 ? 13.991 -11.137 -2.872 1.00 92.44 215 TYR A N 1
ATOM 1702 C CA . TYR A 1 215 ? 13.267 -10.194 -2.024 1.00 92.44 215 TYR A CA 1
ATOM 1703 C C . TYR A 1 215 ? 13.927 -8.810 -1.977 1.00 92.44 215 TYR A C 1
ATOM 1705 O O . TYR A 1 215 ? 13.264 -7.799 -2.182 1.00 92.44 215 TYR A O 1
ATOM 1713 N N . PHE A 1 216 ? 15.240 -8.738 -1.744 1.00 90.12 216 PHE A N 1
ATOM 1714 C CA . PHE A 1 216 ? 15.923 -7.446 -1.597 1.00 90.12 216 PHE A CA 1
ATOM 1715 C C . PHE A 1 216 ? 16.176 -6.720 -2.922 1.00 90.12 216 PHE A C 1
ATOM 1717 O O . PHE A 1 216 ? 16.343 -5.500 -2.923 1.00 90.12 216 PHE A O 1
ATOM 1724 N N . THR A 1 217 ? 16.131 -7.432 -4.051 1.00 87.00 217 THR A N 1
ATOM 1725 C CA . THR A 1 217 ? 16.175 -6.831 -5.394 1.00 87.00 217 THR A CA 1
ATOM 1726 C C . THR A 1 217 ? 14.887 -6.060 -5.708 1.00 87.00 217 THR A C 1
ATOM 1728 O O . THR A 1 217 ? 14.911 -5.153 -6.538 1.00 87.00 217 THR A O 1
ATOM 1731 N N . ARG A 1 218 ? 13.797 -6.309 -4.965 1.00 87.75 218 ARG A N 1
ATOM 1732 C CA . ARG A 1 218 ? 12.569 -5.506 -5.021 1.00 87.75 218 ARG A CA 1
ATOM 1733 C C . ARG A 1 218 ? 12.831 -4.018 -4.815 1.00 87.75 218 ARG A C 1
ATOM 1735 O O . ARG A 1 218 ? 12.327 -3.203 -5.572 1.00 87.75 218 ARG A O 1
ATOM 1742 N N . TRP A 1 219 ? 13.646 -3.640 -3.829 1.00 84.25 219 TRP A N 1
ATOM 1743 C CA . TRP A 1 219 ? 13.859 -2.227 -3.490 1.00 84.25 219 TRP A CA 1
ATOM 1744 C C . TRP A 1 219 ? 14.374 -1.374 -4.669 1.00 84.25 219 TRP A C 1
ATOM 1746 O O . TRP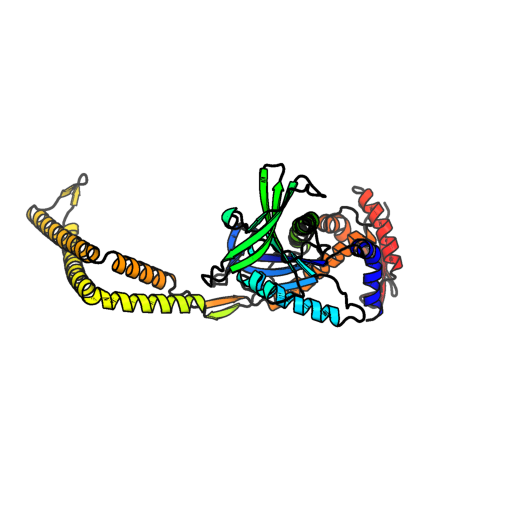 A 1 219 ? 13.730 -0.376 -5.006 1.00 84.25 219 TRP A O 1
ATOM 1756 N N . PRO A 1 220 ? 15.498 -1.721 -5.335 1.00 80.06 220 PRO A N 1
ATOM 1757 C CA . PRO A 1 220 ? 15.940 -0.985 -6.519 1.00 80.06 220 PRO A CA 1
ATOM 1758 C C . PRO A 1 220 ? 14.997 -1.150 -7.721 1.00 80.06 220 PRO A C 1
ATOM 1760 O O . PRO A 1 220 ? 14.935 -0.243 -8.550 1.00 80.06 220 PRO A O 1
ATOM 1763 N N . ALA A 1 221 ? 14.269 -2.266 -7.817 1.00 77.94 221 ALA A N 1
ATOM 1764 C CA . ALA A 1 221 ? 13.343 -2.540 -8.914 1.00 77.94 221 ALA A CA 1
ATOM 1765 C C . ALA A 1 221 ? 12.015 -1.765 -8.803 1.00 77.94 221 ALA A C 1
ATOM 1767 O O . ALA A 1 221 ? 11.404 -1.456 -9.817 1.00 77.94 221 ALA A O 1
ATOM 1768 N N . GLU A 1 222 ? 11.580 -1.418 -7.596 1.00 80.56 222 GLU A N 1
ATOM 1769 C CA . GLU A 1 222 ? 10.232 -0.906 -7.344 1.00 80.56 222 GLU A CA 1
ATOM 1770 C C . GLU A 1 222 ? 10.257 0.466 -6.665 1.00 80.56 222 GLU A C 1
ATOM 1772 O O . GLU A 1 222 ? 9.848 1.468 -7.255 1.00 80.56 222 GLU A O 1
ATOM 1777 N N . GLU A 1 223 ? 10.824 0.570 -5.462 1.00 80.19 223 GLU A N 1
ATOM 1778 C CA . GLU A 1 223 ? 10.784 1.815 -4.683 1.00 80.19 223 GLU A CA 1
ATOM 1779 C C . GLU A 1 223 ? 11.573 2.944 -5.364 1.00 80.19 223 GLU A C 1
ATOM 1781 O O . GLU A 1 223 ? 11.130 4.098 -5.433 1.00 80.19 223 GLU A O 1
ATOM 1786 N N . LEU A 1 224 ? 12.736 2.620 -5.941 1.00 79.44 224 LEU A N 1
ATOM 1787 C CA . LEU A 1 224 ? 13.526 3.599 -6.690 1.00 79.44 224 LEU A CA 1
ATOM 1788 C C . LEU A 1 224 ? 12.800 4.060 -7.966 1.00 79.44 224 LEU A C 1
ATOM 1790 O O . LEU A 1 224 ? 12.852 5.247 -8.311 1.00 79.44 224 LEU A O 1
ATOM 1794 N N . GLN A 1 225 ? 12.086 3.148 -8.631 1.00 79.88 225 GLN A N 1
ATOM 1795 C CA . GLN A 1 225 ? 11.271 3.450 -9.806 1.00 79.88 225 GLN A CA 1
ATOM 1796 C C . GLN A 1 225 ? 10.094 4.352 -9.443 1.00 79.88 225 GLN A C 1
ATOM 1798 O O . GLN A 1 225 ? 9.909 5.393 -10.075 1.00 79.88 225 GLN A O 1
ATOM 1803 N N . PHE A 1 226 ? 9.360 4.057 -8.366 1.00 84.69 226 PHE A N 1
ATOM 1804 C CA . PHE A 1 226 ? 8.306 4.944 -7.877 1.00 84.69 226 PHE A CA 1
ATOM 1805 C C . PHE A 1 226 ? 8.823 6.330 -7.537 1.00 84.69 226 PHE A C 1
ATOM 1807 O O . PHE A 1 226 ? 8.196 7.324 -7.910 1.00 84.69 226 PHE A O 1
ATOM 1814 N N . LYS A 1 227 ? 9.966 6.424 -6.853 1.00 83.56 227 LYS A N 1
ATOM 1815 C CA . LYS A 1 227 ? 10.589 7.713 -6.544 1.00 83.56 227 LYS A CA 1
ATOM 1816 C C . LYS A 1 227 ? 10.886 8.504 -7.819 1.00 83.56 227 LYS A C 1
ATOM 1818 O O . LYS A 1 227 ? 10.585 9.697 -7.877 1.00 83.56 227 LYS A O 1
ATOM 1823 N N . SER A 1 228 ? 11.421 7.843 -8.845 1.00 83.12 228 SER A N 1
ATOM 1824 C CA . SER A 1 228 ? 11.698 8.467 -10.140 1.00 83.12 228 SER A CA 1
ATOM 1825 C C . SER A 1 228 ? 10.413 8.918 -10.842 1.00 83.12 228 SER A C 1
ATOM 1827 O O . SER A 1 228 ? 10.268 10.092 -11.185 1.00 83.12 228 SER A O 1
ATOM 1829 N N . MET A 1 229 ? 9.425 8.028 -10.961 1.00 86.56 229 MET A N 1
ATOM 1830 C CA . MET A 1 229 ? 8.153 8.311 -11.626 1.00 86.56 229 MET A CA 1
ATOM 1831 C C . MET A 1 229 ? 7.347 9.418 -10.930 1.00 86.56 229 MET A C 1
ATOM 1833 O O . MET A 1 229 ? 6.705 10.237 -11.591 1.00 86.56 229 MET A O 1
ATOM 1837 N N . LYS A 1 230 ? 7.399 9.501 -9.596 1.00 87.25 230 LYS A N 1
ATOM 1838 C CA . LYS A 1 230 ? 6.778 10.595 -8.831 1.00 87.25 230 LYS A CA 1
ATOM 1839 C C . LYS A 1 230 ? 7.363 11.955 -9.214 1.00 87.25 230 LYS A C 1
ATOM 1841 O O . LYS A 1 230 ? 6.594 12.898 -9.377 1.00 87.25 230 LYS A O 1
ATOM 1846 N N . GLY A 1 231 ? 8.684 12.046 -9.377 1.00 83.38 231 GLY A N 1
ATOM 1847 C CA . GLY A 1 231 ? 9.365 13.296 -9.728 1.00 83.38 231 GLY A CA 1
ATOM 1848 C C . GLY A 1 231 ? 9.259 13.675 -11.206 1.00 83.38 231 GLY A C 1
ATOM 1849 O O . GLY A 1 231 ? 9.164 14.853 -11.525 1.00 83.38 231 GLY A O 1
ATOM 1850 N N . VAL A 1 232 ? 9.258 12.688 -12.104 1.00 84.38 232 VAL A N 1
ATOM 1851 C CA . VAL A 1 232 ? 9.423 12.911 -13.551 1.00 84.38 232 VAL A CA 1
ATOM 1852 C C . VAL A 1 232 ? 8.090 12.912 -14.291 1.00 84.38 232 VAL A C 1
ATOM 1854 O O . VAL A 1 232 ? 7.832 13.800 -15.096 1.00 84.38 232 VAL A O 1
ATOM 1857 N N . VAL A 1 233 ? 7.213 11.950 -13.999 1.00 87.62 233 VAL A N 1
ATOM 1858 C CA . VAL A 1 233 ? 5.922 11.802 -14.695 1.00 87.62 233 VAL A CA 1
ATOM 1859 C C . VAL A 1 233 ? 4.735 12.164 -13.803 1.00 87.62 233 VAL A C 1
ATOM 1861 O O . VAL A 1 233 ? 3.585 11.899 -14.144 1.00 87.62 233 VAL A O 1
ATOM 1864 N N . SER A 1 234 ? 4.993 12.801 -12.653 1.00 88.88 234 SER A N 1
ATOM 1865 C CA . SER A 1 234 ? 3.967 13.234 -11.695 1.00 88.88 234 SER A CA 1
ATOM 1866 C C . SER A 1 234 ? 3.039 12.098 -11.250 1.00 88.88 234 SER A C 1
ATOM 1868 O O . SER A 1 234 ? 1.825 12.284 -11.123 1.00 88.88 234 SER A O 1
ATOM 1870 N N . LEU A 1 235 ? 3.598 10.908 -10.993 1.00 88.44 235 LEU A N 1
ATOM 1871 C CA . LEU A 1 235 ? 2.819 9.724 -10.613 1.00 88.44 235 LEU A CA 1
ATOM 1872 C C . LEU A 1 235 ? 1.977 9.926 -9.340 1.00 88.44 235 LEU A C 1
ATOM 1874 O O . LEU A 1 235 ? 1.002 9.222 -9.137 1.00 88.44 235 LEU A O 1
ATOM 1878 N N . SER A 1 236 ? 2.296 10.896 -8.485 1.00 86.50 236 SER A N 1
ATOM 1879 C CA . SER A 1 236 ? 1.525 11.205 -7.272 1.00 86.50 236 SER A CA 1
ATOM 1880 C C . SER A 1 236 ? 0.260 12.043 -7.516 1.00 86.50 236 SER A C 1
ATOM 1882 O O . SER A 1 236 ? -0.565 12.177 -6.610 1.00 86.50 236 SER A O 1
ATOM 1884 N N . ARG A 1 237 ? 0.085 12.624 -8.712 1.00 88.00 237 ARG A N 1
ATOM 1885 C CA . ARG A 1 237 ? -1.010 13.561 -9.005 1.00 88.00 237 ARG A CA 1
ATOM 1886 C C . ARG A 1 237 ? -2.285 12.824 -9.408 1.00 88.00 237 ARG A C 1
ATOM 1888 O O . ARG A 1 237 ? -2.265 12.016 -10.333 1.00 88.00 237 ARG A O 1
ATOM 1895 N N . VAL A 1 238 ? -3.399 13.147 -8.760 1.00 89.06 238 VAL A N 1
ATOM 1896 C CA . VAL A 1 238 ? -4.727 12.631 -9.125 1.00 89.06 238 VAL A CA 1
ATOM 1897 C C . VAL A 1 238 ? -5.235 13.337 -10.384 1.00 89.06 238 VAL A C 1
ATOM 1899 O O . VAL A 1 238 ? -5.075 14.553 -10.511 1.00 89.06 238 VAL A O 1
ATOM 1902 N N . ALA A 1 239 ? -5.816 12.576 -11.309 1.00 85.81 239 ALA A N 1
ATOM 1903 C CA . ALA A 1 239 ? -6.422 13.092 -12.537 1.00 85.81 239 ALA A CA 1
ATOM 1904 C C . ALA A 1 239 ? -7.958 13.109 -12.506 1.00 85.81 239 ALA A C 1
ATOM 1906 O O . ALA A 1 239 ? -8.571 14.061 -12.983 1.00 85.81 239 ALA A O 1
ATOM 1907 N N . GLY A 1 240 ? -8.566 12.058 -11.946 1.00 73.88 240 GLY A N 1
ATOM 1908 C CA . GLY A 1 240 ? -10.017 11.894 -11.849 1.00 73.88 240 GLY A CA 1
ATOM 1909 C C . GLY A 1 240 ? -10.654 12.772 -10.769 1.00 73.88 240 GLY A C 1
ATOM 1910 O O . GLY A 1 240 ? -10.072 12.992 -9.705 1.00 73.88 240 GLY A O 1
ATOM 1911 N N . TYR A 1 241 ? -11.864 13.267 -11.037 1.00 71.00 241 TYR A N 1
ATOM 1912 C CA . TYR A 1 241 ? -12.615 14.147 -10.128 1.00 71.00 241 TYR A CA 1
ATOM 1913 C C . TYR A 1 241 ? -14.042 13.662 -9.818 1.00 71.00 241 TYR A C 1
ATOM 1915 O O . TYR A 1 241 ? -14.664 14.178 -8.884 1.00 71.00 241 TYR A O 1
ATOM 1923 N N . GLY A 1 242 ? -14.544 12.654 -10.540 1.00 84.81 242 GLY A N 1
ATOM 1924 C CA . GLY A 1 242 ? -15.855 12.050 -10.301 1.00 84.81 242 GLY A CA 1
ATOM 1925 C C . GLY A 1 242 ? -15.941 11.368 -8.933 1.00 84.81 242 GLY A C 1
ATOM 1926 O O . GLY A 1 242 ? -14.966 10.799 -8.436 1.00 84.81 242 GLY A O 1
ATOM 1927 N N . LYS A 1 243 ? -17.107 11.451 -8.284 1.00 90.50 243 LYS A N 1
ATOM 1928 C CA . LYS A 1 243 ? -17.389 10.773 -7.011 1.00 90.50 243 LYS A CA 1
ATOM 1929 C C . LYS A 1 243 ? -18.805 10.226 -7.026 1.00 90.50 243 LYS A C 1
ATOM 1931 O O . LYS A 1 243 ? -19.747 10.989 -7.215 1.00 90.50 243 LYS A O 1
ATOM 1936 N N . GLN A 1 244 ? -18.941 8.942 -6.739 1.00 91.19 244 GLN A N 1
ATOM 1937 C CA . GLN A 1 244 ? -20.220 8.271 -6.581 1.00 91.19 244 GLN A CA 1
ATOM 1938 C C . GLN A 1 244 ? -20.514 8.069 -5.097 1.00 91.19 244 GLN A C 1
ATOM 1940 O O . GLN A 1 244 ? -19.664 7.582 -4.348 1.00 91.19 244 GLN A O 1
ATOM 1945 N N . GLU A 1 245 ? -21.706 8.465 -4.666 1.00 92.25 245 GLU A N 1
ATOM 1946 C CA . GLU A 1 245 ? -22.194 8.165 -3.324 1.00 92.25 245 GLU A CA 1
ATOM 1947 C C . GLU A 1 245 ? -22.564 6.688 -3.234 1.00 92.25 245 GLU A C 1
ATOM 1949 O O . GLU A 1 245 ? -23.331 6.187 -4.054 1.00 92.25 245 GLU A O 1
ATOM 1954 N N . ILE A 1 246 ? -21.977 5.990 -2.265 1.00 92.88 246 ILE A N 1
ATOM 1955 C CA . ILE A 1 246 ? -22.251 4.582 -1.997 1.00 92.88 246 ILE A CA 1
ATOM 1956 C C . ILE A 1 246 ? -22.473 4.371 -0.499 1.00 92.88 246 ILE A C 1
ATOM 1958 O O . ILE A 1 246 ? -21.963 5.124 0.337 1.00 92.88 246 ILE A O 1
ATOM 1962 N N . GLU A 1 247 ? -23.212 3.323 -0.159 1.00 90.69 247 GLU A N 1
ATOM 1963 C CA . GLU A 1 247 ? -23.382 2.889 1.224 1.00 90.69 247 GLU A CA 1
ATOM 1964 C C . GLU A 1 247 ? -22.100 2.196 1.724 1.00 90.69 247 GLU A C 1
ATOM 1966 O O . GLU A 1 247 ? -21.479 1.383 1.036 1.00 90.69 247 GLU A O 1
ATOM 1971 N N . ASP A 1 248 ? -21.669 2.533 2.935 1.00 90.44 248 ASP A N 1
ATOM 1972 C CA . ASP A 1 248 ? -20.563 1.883 3.625 1.00 90.44 248 ASP A CA 1
ATOM 1973 C C . ASP A 1 248 ? -21.097 0.663 4.382 1.00 90.44 248 ASP A C 1
ATOM 1975 O O . ASP A 1 248 ? -21.436 0.729 5.568 1.00 90.44 248 ASP A O 1
ATOM 1979 N N . GLU A 1 249 ? -21.164 -0.475 3.686 1.00 88.38 249 GLU A N 1
ATOM 1980 C CA . GLU A 1 249 ? -21.705 -1.720 4.238 1.00 88.38 249 GLU A CA 1
ATOM 1981 C C . GLU A 1 249 ? -21.066 -2.124 5.572 1.00 88.38 249 GLU A C 1
ATOM 1983 O O . GLU A 1 249 ? -21.734 -2.698 6.432 1.00 88.38 249 GLU A O 1
ATOM 1988 N N . GLN A 1 250 ? -19.769 -1.853 5.770 1.00 87.25 250 GLN A N 1
ATOM 1989 C CA . GLN A 1 250 ? -19.098 -2.196 7.023 1.00 87.25 250 GLN A CA 1
ATOM 1990 C C . GLN A 1 250 ? -19.587 -1.320 8.172 1.00 87.25 250 GLN A C 1
ATOM 1992 O O . GLN A 1 250 ? -19.790 -1.824 9.280 1.00 87.25 250 GLN A O 1
ATOM 1997 N N . VAL A 1 251 ? -19.776 -0.021 7.927 1.00 88.88 251 VAL A N 1
ATOM 1998 C CA . VAL A 1 251 ? -20.354 0.887 8.922 1.00 88.88 251 VAL A CA 1
ATOM 1999 C C . VAL A 1 251 ? -21.790 0.490 9.227 1.00 88.88 251 VAL A C 1
ATOM 2001 O O . VAL A 1 251 ? -22.129 0.369 10.401 1.00 88.88 251 VAL A O 1
ATOM 2004 N N . VAL A 1 252 ? -22.596 0.189 8.210 1.00 90.25 252 VAL A N 1
ATOM 2005 C CA . VAL A 1 252 ? -23.997 -0.217 8.385 1.00 90.25 252 VAL A CA 1
ATOM 2006 C C . VAL A 1 252 ? -24.105 -1.536 9.152 1.00 90.25 252 VAL A C 1
ATOM 2008 O O . VAL A 1 252 ? -24.867 -1.630 10.115 1.00 90.25 252 VAL A O 1
ATOM 2011 N N . LYS A 1 253 ? -23.283 -2.543 8.824 1.00 92.06 253 LYS A N 1
ATOM 2012 C CA . LYS A 1 253 ? -23.210 -3.808 9.579 1.00 92.06 253 LYS A CA 1
ATOM 2013 C C . LYS A 1 253 ? -22.821 -3.570 11.040 1.00 92.06 253 LYS A C 1
ATOM 2015 O O . LYS A 1 253 ? -23.454 -4.129 11.935 1.00 92.06 253 LYS A O 1
ATOM 2020 N N . LYS A 1 254 ? -21.823 -2.718 11.304 1.00 91.31 254 LYS A N 1
ATOM 2021 C CA . LYS A 1 254 ? -21.403 -2.370 12.674 1.00 91.31 254 LYS A CA 1
ATOM 2022 C C . LYS A 1 254 ? -22.474 -1.596 13.435 1.00 91.31 254 LYS A C 1
ATOM 2024 O O . LYS A 1 254 ? -22.693 -1.885 14.607 1.00 91.31 254 LYS A O 1
ATOM 2029 N N . GLN A 1 255 ? -23.166 -0.660 12.790 1.00 91.94 255 GLN A N 1
ATOM 2030 C CA . GLN A 1 255 ? -24.284 0.058 13.397 1.00 91.94 255 GLN A CA 1
ATOM 2031 C C . GLN A 1 255 ? -25.420 -0.894 13.765 1.00 91.94 255 GLN A C 1
ATOM 2033 O O . GLN A 1 255 ? -25.881 -0.853 14.900 1.00 91.94 255 GLN A O 1
ATOM 2038 N N . ARG A 1 256 ? -25.823 -1.790 12.853 1.00 92.69 256 ARG A N 1
ATOM 2039 C CA . ARG A 1 256 ? -26.851 -2.809 13.123 1.00 92.69 256 ARG A CA 1
ATOM 2040 C C . ARG A 1 256 ? -26.445 -3.729 14.271 1.00 92.69 256 ARG A C 1
ATOM 2042 O O . ARG A 1 256 ? -27.256 -3.997 15.151 1.00 92.69 256 ARG A O 1
ATOM 2049 N N . HIS A 1 257 ? -25.189 -4.177 14.292 1.00 93.62 257 HIS A N 1
ATOM 2050 C CA . HIS A 1 257 ? -24.666 -4.993 15.386 1.00 93.62 257 HIS A CA 1
ATOM 2051 C C . HIS A 1 257 ? -24.717 -4.251 16.728 1.00 93.62 257 HIS A C 1
ATOM 2053 O O . HIS A 1 257 ? -25.241 -4.790 17.700 1.00 93.62 257 HIS A O 1
ATOM 2059 N N . SER A 1 258 ? -24.225 -3.010 16.780 1.00 92.62 258 SER A N 1
ATOM 2060 C CA . SER A 1 258 ? -24.267 -2.194 17.996 1.00 92.62 258 SER A CA 1
ATOM 2061 C C . SER A 1 258 ? -25.697 -1.895 18.435 1.00 92.62 258 SER A C 1
ATOM 2063 O O . SER A 1 258 ? -25.981 -2.027 19.616 1.00 92.62 258 SER A O 1
ATOM 2065 N N . ALA A 1 259 ? -26.610 -1.576 17.514 1.00 93.31 259 ALA A N 1
ATOM 2066 C CA . ALA A 1 259 ? -28.022 -1.345 17.823 1.00 93.31 259 ALA A CA 1
ATOM 2067 C C . ALA A 1 259 ? -28.687 -2.594 18.419 1.00 93.31 259 ALA A C 1
ATOM 2069 O O . ALA A 1 259 ? -29.360 -2.504 19.441 1.00 93.31 259 ALA A O 1
ATOM 2070 N N . LYS A 1 260 ? -28.432 -3.775 17.839 1.00 95.44 260 LYS A N 1
ATOM 2071 C CA . LYS A 1 260 ? -28.926 -5.048 18.378 1.00 95.44 260 LYS A CA 1
ATOM 2072 C C . LYS A 1 260 ? -28.397 -5.305 19.791 1.00 95.44 260 LYS A C 1
ATOM 2074 O O . LYS A 1 260 ? -29.170 -5.652 20.675 1.00 95.44 260 LYS A O 1
ATOM 2079 N N . ARG A 1 261 ? -27.094 -5.100 20.017 1.00 95.19 261 ARG A N 1
ATOM 2080 C CA . ARG A 1 261 ? -26.480 -5.266 21.344 1.00 95.19 261 ARG A CA 1
ATOM 2081 C C . ARG A 1 261 ? -27.000 -4.266 22.372 1.00 95.19 261 ARG A C 1
ATOM 2083 O O . ARG A 1 261 ? -27.148 -4.639 23.527 1.00 95.19 261 ARG A O 1
ATOM 2090 N N . ILE A 1 262 ? -27.269 -3.027 21.963 1.00 94.31 262 ILE A N 1
ATOM 2091 C CA . ILE A 1 262 ? -27.892 -2.015 22.823 1.00 94.31 262 ILE A CA 1
ATOM 2092 C C . ILE A 1 262 ? -29.280 -2.493 23.246 1.00 94.31 262 ILE A C 1
ATOM 2094 O O . ILE A 1 262 ? -29.514 -2.589 24.440 1.00 94.31 262 ILE A O 1
ATOM 2098 N N . ALA A 1 263 ? -30.135 -2.903 22.305 1.00 94.94 263 ALA A N 1
ATOM 2099 C CA . ALA A 1 263 ? -31.481 -3.386 22.619 1.00 94.94 263 ALA A CA 1
ATOM 2100 C C . ALA A 1 263 ? -31.482 -4.631 23.532 1.00 94.94 263 ALA A C 1
ATOM 2102 O O . ALA A 1 263 ? -32.294 -4.727 24.447 1.00 94.94 263 ALA A O 1
ATOM 2103 N N . GLU A 1 264 ? -30.561 -5.579 23.314 1.00 94.94 264 GLU A N 1
ATOM 2104 C CA .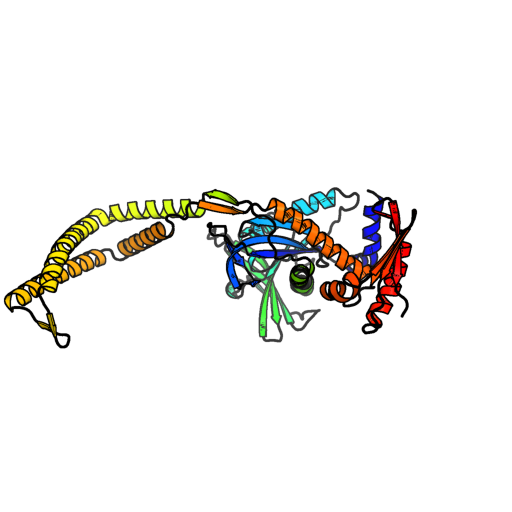 GLU A 1 264 ? -30.389 -6.751 24.189 1.00 94.94 264 GLU A CA 1
ATOM 2105 C C . GLU A 1 264 ? -30.004 -6.342 25.620 1.00 94.94 264 GLU A C 1
ATOM 2107 O O . GLU A 1 264 ? -30.617 -6.810 26.577 1.00 94.94 264 GLU A O 1
ATOM 2112 N N . LEU A 1 265 ? -29.019 -5.447 25.765 1.00 93.69 265 LEU A N 1
ATOM 2113 C CA . LEU A 1 265 ? -28.530 -4.986 27.068 1.00 93.69 265 LEU A CA 1
ATOM 2114 C C . LEU A 1 265 ? -29.527 -4.065 27.779 1.00 93.69 265 LEU A C 1
ATOM 2116 O O . LEU A 1 265 ? -29.626 -4.120 28.999 1.00 93.69 265 LEU A O 1
ATOM 2120 N N . GLU A 1 266 ? -30.265 -3.233 27.044 1.00 93.44 266 GLU A N 1
ATOM 2121 C CA . GLU A 1 266 ? -31.335 -2.394 27.594 1.00 93.44 266 GLU A CA 1
ATOM 2122 C C . GLU A 1 266 ? -32.469 -3.251 28.149 1.00 93.44 266 GLU A C 1
ATOM 2124 O O . GLU A 1 266 ? -32.959 -2.968 29.234 1.00 93.44 266 GLU A O 1
ATOM 2129 N N . LYS A 1 267 ? -32.821 -4.346 27.466 1.00 94.00 267 LYS A N 1
ATOM 2130 C CA . LYS A 1 267 ? -33.789 -5.318 27.979 1.00 94.00 267 LYS A CA 1
ATOM 2131 C C . LYS A 1 267 ? -33.260 -6.080 29.199 1.00 94.00 267 LYS A C 1
ATOM 2133 O O . LYS A 1 267 ? -33.995 -6.327 30.146 1.00 94.00 267 LYS A O 1
ATOM 2138 N N . GLU A 1 268 ? -31.986 -6.468 29.197 1.00 92.75 268 GLU A N 1
ATOM 2139 C CA . GLU A 1 268 ? -31.367 -7.169 30.332 1.00 92.75 268 GLU A CA 1
ATOM 2140 C C . GLU A 1 268 ? -31.240 -6.286 31.586 1.00 92.75 268 GLU A C 1
ATOM 2142 O O . GLU A 1 268 ? -31.283 -6.797 32.709 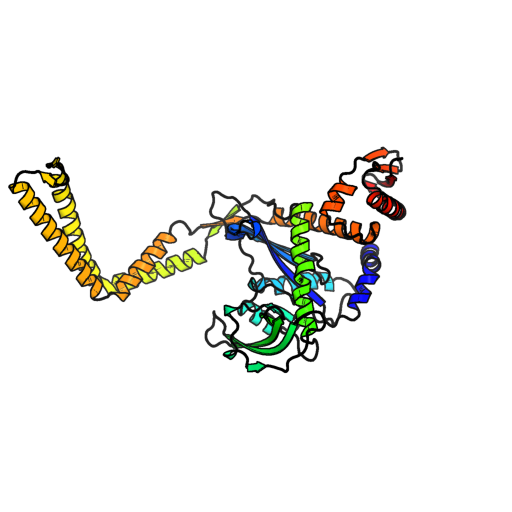1.00 92.75 268 GLU A O 1
ATOM 2147 N N . LEU A 1 269 ? -31.075 -4.976 31.387 1.00 92.94 269 LEU A N 1
ATOM 2148 C CA . LEU A 1 269 ? -30.932 -3.962 32.431 1.00 92.94 269 LEU A CA 1
ATOM 2149 C C . LEU A 1 269 ? -32.212 -3.146 32.654 1.00 92.94 269 LEU A C 1
ATOM 2151 O O . LEU A 1 269 ? -32.138 -2.098 33.284 1.00 92.94 269 LEU A O 1
ATOM 2155 N N . GLU A 1 270 ? -33.361 -3.582 32.133 1.00 92.50 270 GLU A N 1
ATOM 2156 C CA . GLU A 1 270 ? -34.597 -2.787 32.079 1.00 92.50 270 GLU A CA 1
ATOM 2157 C C . GLU A 1 270 ? -34.990 -2.230 33.455 1.00 92.50 270 GLU A C 1
ATOM 2159 O O . GLU A 1 270 ? -35.152 -1.021 33.608 1.00 92.50 270 GLU A O 1
ATOM 2164 N N . GLN A 1 271 ? -35.017 -3.092 34.477 1.00 90.56 271 GLN A N 1
ATOM 2165 C CA . GLN A 1 271 ? -35.337 -2.706 35.857 1.00 90.56 271 GLN A CA 1
ATOM 2166 C C . GLN A 1 271 ? -34.326 -1.698 36.419 1.00 90.56 271 GLN A C 1
ATOM 2168 O O . GLN A 1 271 ? -34.705 -0.656 36.948 1.00 90.56 271 GLN A O 1
ATOM 2173 N N . GLN A 1 272 ? -33.027 -1.965 36.257 1.00 91.56 272 GLN A N 1
ATOM 2174 C CA . GLN A 1 272 ? -31.975 -1.067 36.737 1.00 91.56 272 GLN A CA 1
ATOM 2175 C C . GLN A 1 272 ? -31.990 0.282 36.006 1.00 91.56 272 GLN A C 1
ATOM 2177 O O . GLN A 1 272 ? -31.714 1.318 36.608 1.00 91.56 272 GLN A O 1
ATOM 2182 N N . LEU A 1 273 ? -32.282 0.286 34.704 1.00 91.06 273 LEU A N 1
ATOM 2183 C CA . LEU A 1 273 ? -32.381 1.495 33.890 1.00 91.06 273 LEU A CA 1
ATOM 2184 C C . LEU A 1 273 ? -33.607 2.322 34.271 1.00 91.06 273 LEU A C 1
ATOM 2186 O O . LEU A 1 273 ? -33.508 3.547 34.312 1.00 91.06 273 LEU A O 1
ATOM 2190 N N . GLU A 1 274 ? -34.731 1.684 34.592 1.00 92.00 274 GLU A N 1
ATOM 2191 C CA . GLU A 1 274 ? -35.925 2.364 35.090 1.00 92.00 274 GLU A CA 1
ATOM 2192 C C . GLU A 1 274 ? -35.662 3.004 36.461 1.00 92.00 274 GLU A C 1
ATOM 2194 O O . GLU A 1 274 ? -35.912 4.199 36.644 1.00 92.00 274 GLU A O 1
ATOM 2199 N N . GLU A 1 275 ? -35.041 2.273 37.392 1.00 91.19 275 GLU A N 1
ATOM 2200 C CA . GLU A 1 275 ? -34.621 2.810 38.692 1.00 91.19 275 GLU A CA 1
ATOM 2201 C C . GLU A 1 275 ? -33.651 3.991 38.537 1.00 91.19 275 GLU A C 1
ATOM 2203 O O . GLU A 1 275 ? -33.860 5.056 39.129 1.00 91.19 275 GLU A O 1
ATOM 2208 N N . ILE A 1 276 ? -32.635 3.862 37.677 1.00 90.69 276 ILE A N 1
ATOM 2209 C CA . ILE A 1 276 ? -31.726 4.966 37.345 1.00 90.69 276 ILE A CA 1
ATOM 2210 C C . ILE A 1 276 ? -32.509 6.144 36.752 1.00 90.69 276 ILE A C 1
ATOM 2212 O O . ILE A 1 276 ? -32.288 7.279 37.177 1.00 90.69 276 ILE A O 1
ATOM 2216 N N . SER A 1 277 ? -33.465 5.905 35.849 1.00 91.25 277 SER A N 1
ATOM 2217 C CA . SER A 1 277 ? -34.287 6.954 35.236 1.00 91.25 277 SER A CA 1
ATOM 2218 C C . SER A 1 277 ? -35.093 7.737 36.277 1.00 91.25 277 SER A C 1
ATOM 2220 O O . SER A 1 277 ? -35.172 8.967 36.207 1.00 91.25 277 SER A O 1
ATOM 2222 N N . THR A 1 278 ? -35.640 7.072 37.303 1.00 93.06 278 THR A N 1
ATOM 2223 C CA . THR A 1 278 ? -36.357 7.766 38.389 1.00 93.06 278 THR A CA 1
ATOM 2224 C C . THR A 1 278 ? -35.439 8.720 39.162 1.00 93.06 278 THR A C 1
ATOM 2226 O O . THR A 1 278 ? -35.820 9.860 39.461 1.00 93.06 278 THR A O 1
ATOM 2229 N N . HIS A 1 279 ? -34.200 8.301 39.434 1.00 91.38 279 HIS A N 1
ATOM 2230 C CA . HIS A 1 279 ? -33.190 9.140 40.072 1.00 91.38 279 HIS A CA 1
ATOM 2231 C C . HIS A 1 279 ? -32.705 10.265 39.150 1.00 91.38 279 HIS A C 1
ATOM 2233 O O . HIS A 1 279 ? -32.591 11.405 39.606 1.00 91.38 279 HIS A O 1
ATOM 2239 N N . GLU A 1 280 ? -32.518 10.007 37.855 1.00 90.31 280 GLU A N 1
ATOM 2240 C CA . GLU A 1 280 ? -32.182 11.027 36.857 1.00 90.31 280 GLU A CA 1
ATOM 2241 C C . GLU A 1 280 ? -33.268 12.107 36.758 1.00 90.31 280 GLU A C 1
ATOM 2243 O O . GLU A 1 280 ? -32.961 13.301 36.771 1.00 90.31 280 GLU A O 1
ATOM 2248 N N . GLN A 1 281 ? -34.549 11.726 36.747 1.00 92.19 281 GLN A N 1
ATOM 2249 C CA . GLN A 1 281 ? -35.668 12.673 36.760 1.00 92.19 281 GLN A CA 1
ATOM 2250 C C . GLN A 1 281 ? -35.719 13.495 38.056 1.00 92.19 281 GLN A C 1
ATOM 2252 O O . GLN A 1 281 ? -36.003 14.700 38.025 1.00 92.19 281 GLN A O 1
ATOM 2257 N N . ALA A 1 282 ? -35.438 12.877 39.208 1.00 90.94 282 ALA A N 1
ATOM 2258 C CA . ALA A 1 282 ? -35.350 13.583 40.484 1.00 90.94 282 ALA A CA 1
ATOM 2259 C C . ALA A 1 282 ? -34.208 14.615 40.473 1.00 90.94 282 ALA A C 1
ATOM 2261 O O . ALA A 1 282 ? -34.415 15.776 40.846 1.00 90.94 282 ALA A O 1
ATOM 2262 N N . VAL A 1 283 ? -33.033 14.236 39.961 1.00 90.50 283 VAL A N 1
ATOM 2263 C CA . VAL A 1 283 ? -31.882 15.130 39.766 1.00 90.50 283 VAL A CA 1
ATOM 2264 C C . VAL A 1 283 ? -32.231 16.268 38.799 1.00 90.50 283 VAL A C 1
ATOM 2266 O O . VAL A 1 283 ? -32.004 17.439 39.122 1.00 90.50 283 VAL A O 1
ATOM 2269 N N . ALA A 1 284 ? -32.872 15.969 37.667 1.00 90.94 284 ALA A N 1
ATOM 2270 C CA . ALA A 1 284 ? -33.299 16.960 36.680 1.00 90.94 284 ALA A CA 1
ATOM 2271 C C . ALA A 1 284 ? -34.284 17.993 37.259 1.00 90.94 284 ALA A C 1
ATOM 2273 O O . ALA A 1 284 ? -34.223 19.166 36.894 1.00 90.94 284 ALA A O 1
ATOM 2274 N N . LYS A 1 285 ? -35.145 17.610 38.215 1.00 92.75 285 LYS A N 1
ATOM 2275 C CA . LYS A 1 285 ? -36.037 18.537 38.947 1.00 92.75 285 LYS A CA 1
ATOM 2276 C C . LYS A 1 285 ? -35.295 19.388 39.989 1.00 92.75 285 LYS A C 1
ATOM 2278 O O . LYS A 1 285 ? -35.717 20.514 40.276 1.00 92.75 285 LYS A O 1
ATOM 2283 N N . LEU A 1 286 ? -34.212 18.876 40.577 1.00 90.88 286 LEU A N 1
ATOM 2284 C CA . LEU A 1 286 ? -33.412 19.573 41.594 1.00 90.88 286 LEU A CA 1
ATOM 2285 C C . LEU A 1 286 ? -32.456 20.610 40.984 1.00 90.88 286 LEU A C 1
ATOM 2287 O O . LEU A 1 286 ? -32.304 21.700 41.545 1.00 90.88 286 LEU A O 1
ATOM 2291 N N . ILE A 1 287 ? -31.864 20.326 39.818 1.00 89.62 287 ILE A N 1
ATOM 2292 C CA . ILE A 1 287 ? -30.884 21.208 39.159 1.00 89.62 287 ILE A CA 1
ATOM 2293 C C . ILE A 1 287 ? -31.430 22.634 38.918 1.00 89.62 287 ILE A C 1
ATOM 2295 O O . ILE A 1 287 ? -30.755 23.590 39.314 1.00 89.62 287 ILE A O 1
ATOM 2299 N N . PRO A 1 288 ? -32.632 22.851 38.344 1.00 91.88 288 PRO A N 1
ATOM 2300 C CA . PRO A 1 288 ? -33.187 24.191 38.148 1.00 91.88 288 PRO A CA 1
ATOM 2301 C C . PRO A 1 288 ? -33.445 24.936 39.461 1.00 91.88 288 PRO A C 1
ATOM 2303 O O . PRO A 1 288 ? -33.163 26.131 39.550 1.00 91.88 288 PRO A O 1
ATOM 2306 N N . LYS A 1 289 ? -33.928 24.242 40.504 1.00 90.75 289 LYS A N 1
ATOM 2307 C CA . LYS A 1 289 ? -34.157 24.832 41.837 1.00 90.75 289 LYS A CA 1
ATOM 2308 C C . LYS A 1 289 ? -32.845 25.320 42.449 1.00 90.75 289 LYS A C 1
ATOM 2310 O O . LYS A 1 289 ? -32.779 26.431 42.968 1.00 90.75 289 LYS A O 1
ATOM 2315 N N . MET A 1 290 ? -31.782 24.528 42.311 1.00 87.06 290 MET A N 1
ATOM 2316 C CA . MET A 1 290 ? -30.436 24.925 42.718 1.00 87.06 290 MET A CA 1
ATOM 2317 C C . MET A 1 290 ? -29.896 26.086 41.881 1.00 87.06 290 MET A C 1
ATOM 2319 O O . MET A 1 290 ? -29.305 26.998 42.447 1.00 87.06 290 MET A O 1
ATOM 2323 N N . ARG A 1 291 ? -30.099 26.093 40.555 1.00 88.94 291 ARG A N 1
ATOM 2324 C CA . ARG A 1 291 ? -29.677 27.208 39.686 1.00 88.94 291 ARG A CA 1
ATOM 2325 C C . ARG A 1 291 ? -30.339 28.528 40.091 1.00 88.94 291 ARG A C 1
ATOM 2327 O O . ARG A 1 291 ? -29.637 29.526 40.192 1.00 88.94 291 ARG A O 1
ATOM 2334 N N . ARG A 1 292 ? -31.642 28.522 40.403 1.00 89.06 292 ARG A N 1
ATOM 2335 C CA . ARG A 1 292 ? -32.374 29.713 40.881 1.00 89.06 292 ARG A CA 1
ATOM 2336 C C . ARG A 1 292 ? -31.807 30.251 42.196 1.00 89.06 292 ARG A C 1
ATOM 2338 O O . ARG A 1 292 ? -31.519 31.436 42.285 1.00 89.06 292 ARG A O 1
ATOM 2345 N N . LEU A 1 293 ? -31.564 29.381 43.178 1.00 86.69 293 LEU A N 1
ATOM 2346 C CA . LEU A 1 293 ? -30.941 29.781 44.448 1.00 86.69 293 LEU A CA 1
ATOM 2347 C C . LEU A 1 293 ? -29.506 30.291 44.260 1.00 86.69 293 LEU A C 1
ATOM 2349 O O . LEU A 1 293 ? -29.080 31.215 44.942 1.00 86.69 293 LEU A O 1
ATOM 2353 N N . LYS A 1 294 ? -28.758 29.712 43.314 1.00 85.94 294 LYS A N 1
ATOM 2354 C CA . LYS A 1 294 ? -27.405 30.167 42.980 1.00 85.94 294 LYS A CA 1
ATOM 2355 C C . LYS A 1 294 ? -27.371 31.537 42.297 1.00 85.94 294 LYS A C 1
ATOM 2357 O O . LYS A 1 294 ? -26.330 32.181 42.370 1.00 85.94 294 LYS A O 1
ATOM 2362 N N . ALA A 1 295 ? -28.444 31.941 41.619 1.00 86.38 295 ALA A N 1
ATOM 2363 C CA . ALA A 1 295 ? -28.559 33.252 40.981 1.00 86.38 295 ALA A CA 1
ATOM 2364 C C . ALA A 1 295 ? -28.890 34.370 41.987 1.00 86.38 295 ALA A C 1
ATOM 2366 O O . ALA A 1 295 ? -28.588 35.524 41.730 1.00 86.38 295 ALA A O 1
ATOM 2367 N N . GLN A 1 296 ? -29.464 34.025 43.144 1.00 84.12 296 GLN A N 1
ATOM 2368 C CA . GLN A 1 296 ? -29.814 34.952 44.232 1.00 84.12 296 GLN A CA 1
ATOM 2369 C C . GLN A 1 296 ? -28.661 35.184 45.225 1.00 84.12 296 GLN A C 1
ATOM 2371 O O . GLN A 1 296 ? -28.888 35.561 46.371 1.00 84.12 296 GLN A O 1
ATOM 2376 N N . SER A 1 297 ? -27.429 34.869 44.835 1.00 83.94 297 SER A N 1
ATOM 2377 C CA . SER A 1 297 ? -26.273 34.920 45.727 1.00 83.94 297 SER A CA 1
ATOM 2378 C C . SER A 1 297 ? -25.088 35.559 45.049 1.00 83.94 297 SER A C 1
ATOM 2380 O O . SER A 1 297 ? -24.858 35.295 43.868 1.00 83.94 297 SER A O 1
ATOM 2382 N N . GLU A 1 298 ? -24.282 36.253 45.832 1.00 80.94 298 GLU A N 1
ATOM 2383 C CA . GLU A 1 298 ? -23.042 36.870 45.385 1.00 80.94 298 GLU A CA 1
ATOM 2384 C C . GLU A 1 298 ? -21.845 36.019 45.812 1.00 80.94 298 GLU A C 1
ATOM 2386 O O . GLU A 1 298 ? -21.933 35.169 46.708 1.00 80.94 298 GLU A O 1
ATOM 2391 N N . ILE A 1 299 ? -20.726 36.180 45.114 1.00 82.19 299 ILE A N 1
ATOM 2392 C CA . ILE A 1 299 ? -19.471 35.512 45.451 1.00 82.19 299 ILE A CA 1
ATOM 2393 C C . ILE A 1 299 ? -18.479 36.604 45.822 1.00 82.19 299 ILE A C 1
ATOM 2395 O O . ILE A 1 299 ? -18.086 37.385 44.964 1.00 82.19 299 ILE A O 1
ATOM 2399 N N . GLU A 1 300 ? -18.061 36.616 47.083 1.00 74.81 300 GLU A N 1
ATOM 2400 C CA . GLU A 1 300 ? -17.020 37.502 47.603 1.00 74.81 300 GLU A CA 1
ATOM 2401 C C . GLU A 1 300 ? -15.890 36.636 48.169 1.00 74.81 300 GLU A C 1
ATOM 2403 O O . GLU A 1 300 ? -16.145 35.678 48.905 1.00 74.81 300 GLU A O 1
ATOM 2408 N N . ASP A 1 301 ? -14.646 36.918 47.773 1.00 75.19 301 ASP A N 1
ATOM 2409 C CA . ASP A 1 301 ? -13.441 36.167 48.164 1.00 75.19 301 ASP A CA 1
ATOM 2410 C C . ASP A 1 301 ? -13.561 34.641 47.983 1.00 75.19 301 ASP A C 1
ATOM 2412 O O . ASP A 1 301 ? -13.180 33.836 48.836 1.00 75.19 301 ASP A O 1
ATOM 2416 N N . GLY A 1 302 ? -14.170 34.217 46.869 1.00 75.44 302 GLY A N 1
ATOM 2417 C CA . GLY A 1 302 ? -14.387 32.801 46.548 1.00 75.44 302 GLY A CA 1
ATOM 2418 C C . GLY A 1 302 ? -15.439 32.099 47.418 1.00 75.44 302 GLY A C 1
ATOM 2419 O O . GLY A 1 302 ? -15.728 30.919 47.198 1.00 75.44 302 GLY A O 1
ATOM 2420 N N . LYS A 1 303 ? -16.063 32.805 48.370 1.00 77.38 303 LYS A N 1
ATOM 2421 C CA . LYS A 1 303 ? -17.144 32.293 49.216 1.00 77.38 303 LYS A CA 1
ATOM 2422 C C . LYS A 1 303 ? -18.480 32.858 48.759 1.00 77.38 303 LYS A C 1
ATOM 2424 O O . LYS A 1 303 ? -18.638 34.037 48.462 1.00 77.38 303 LYS A O 1
ATOM 2429 N N . ARG A 1 304 ? -19.481 31.985 48.700 1.00 79.81 304 ARG A N 1
ATOM 2430 C CA . ARG A 1 304 ? -20.835 32.371 48.305 1.00 79.81 304 ARG A CA 1
ATOM 2431 C C . ARG A 1 304 ? -21.544 33.025 49.492 1.00 79.81 304 ARG A C 1
ATOM 2433 O O . ARG A 1 304 ? -21.792 32.338 50.482 1.00 79.81 304 ARG A O 1
ATOM 2440 N N . LYS A 1 305 ? -21.894 34.307 49.379 1.00 80.31 305 LYS A N 1
ATOM 2441 C CA . LYS A 1 305 ? -22.711 35.043 50.352 1.00 80.31 305 LYS A CA 1
ATOM 2442 C C . LYS A 1 305 ? -24.174 35.039 49.905 1.00 80.31 305 LYS A C 1
ATOM 2444 O O . LYS A 1 305 ? -24.507 35.367 48.770 1.00 80.31 305 LYS A O 1
ATOM 2449 N N . MET A 1 306 ? -25.053 34.590 50.793 1.00 84.62 306 MET A N 1
ATOM 2450 C CA . MET A 1 306 ? -26.508 34.646 50.636 1.00 84.62 306 MET A CA 1
ATOM 2451 C C . MET A 1 306 ? -27.161 34.579 52.014 1.00 84.62 306 MET A C 1
ATOM 2453 O O . MET A 1 306 ? -26.511 34.169 52.978 1.00 84.62 306 MET A O 1
ATOM 2457 N N . ALA A 1 307 ? -28.446 34.925 52.097 1.00 85.75 307 ALA A N 1
ATOM 2458 C CA . ALA A 1 307 ? -29.208 34.792 53.334 1.00 85.75 307 ALA A CA 1
ATOM 2459 C C . ALA A 1 307 ? -29.080 33.360 53.918 1.00 85.75 307 ALA A C 1
ATOM 2461 O O . ALA A 1 307 ? -29.172 32.390 53.151 1.00 85.75 307 ALA A O 1
ATOM 2462 N N . PRO A 1 308 ? -28.902 33.199 55.246 1.00 83.44 308 PRO A N 1
ATOM 2463 C CA . PRO A 1 308 ? -28.692 31.896 55.890 1.00 83.44 308 PRO A CA 1
ATOM 2464 C C . PRO A 1 308 ? -29.744 30.840 55.518 1.00 83.44 308 PRO A C 1
ATOM 2466 O O . PRO A 1 308 ? -29.412 29.675 55.286 1.00 83.44 308 PRO A O 1
ATOM 2469 N N . ASP A 1 309 ? -31.003 31.254 55.358 1.00 84.56 309 ASP A N 1
ATOM 2470 C CA . ASP A 1 309 ? -32.108 30.372 54.970 1.00 84.56 309 ASP A CA 1
ATOM 2471 C C . ASP A 1 309 ? -31.985 29.843 53.538 1.00 84.56 309 ASP A C 1
ATOM 2473 O O . ASP A 1 309 ? -32.278 28.673 53.265 1.00 84.56 309 ASP A O 1
ATOM 2477 N N . LEU A 1 310 ? -31.519 30.682 52.608 1.00 83.31 310 LEU A N 1
ATOM 2478 C CA . LEU A 1 310 ? -31.256 30.283 51.225 1.00 83.31 310 LEU A CA 1
ATOM 2479 C C . LEU A 1 310 ? -30.045 29.350 51.160 1.00 83.31 310 LEU A C 1
ATOM 2481 O O . LEU A 1 310 ? -30.077 28.365 50.419 1.00 83.31 310 LEU A O 1
ATOM 2485 N N . MET A 1 311 ? -29.026 29.597 51.991 1.00 84.19 311 MET A N 1
ATOM 2486 C CA . MET A 1 311 ? -27.845 28.737 52.088 1.00 84.19 311 MET A CA 1
ATOM 2487 C C . MET A 1 311 ? -28.221 27.347 52.613 1.00 84.19 311 MET A C 1
ATOM 2489 O O . MET A 1 311 ? -27.846 26.336 52.016 1.00 84.19 311 MET A O 1
ATOM 2493 N N . LYS A 1 312 ? -29.057 27.280 53.655 1.00 87.94 312 LYS A N 1
ATOM 2494 C CA . LYS A 1 312 ? -29.586 26.024 54.209 1.00 87.94 312 LYS A CA 1
ATOM 2495 C C . LYS A 1 312 ? -30.447 25.263 53.189 1.00 87.94 312 LYS A C 1
ATOM 2497 O O . LYS A 1 312 ? -30.309 24.046 53.039 1.00 87.94 312 LYS A O 1
ATOM 2502 N N . LYS A 1 313 ? -31.292 25.960 52.418 1.00 88.38 313 LYS A N 1
ATOM 2503 C CA . LYS A 1 313 ? -32.078 25.359 51.318 1.00 88.38 313 LYS A CA 1
ATOM 2504 C C . LYS A 1 313 ? -31.195 24.843 50.177 1.00 88.38 313 LYS A C 1
ATOM 2506 O O . LYS A 1 313 ? -31.437 23.762 49.649 1.00 88.38 313 LYS A O 1
ATOM 2511 N N . LEU A 1 314 ? -30.147 25.571 49.810 1.00 87.75 314 LEU A N 1
ATOM 2512 C CA . LEU A 1 314 ? -29.203 25.131 48.786 1.00 87.75 314 LEU A CA 1
ATOM 2513 C C . LEU A 1 314 ? -28.432 23.877 49.229 1.00 87.75 314 LEU A C 1
ATOM 2515 O O . LEU A 1 314 ? -28.254 22.954 48.433 1.00 87.75 314 LEU A O 1
ATOM 2519 N N . GLU A 1 315 ? -28.035 23.812 50.498 1.00 88.19 315 GLU A N 1
ATOM 2520 C CA . GLU A 1 315 ? -27.309 22.669 51.055 1.00 88.19 315 GLU A CA 1
ATOM 2521 C C . GLU A 1 315 ? -28.186 21.414 51.173 1.00 88.19 315 GLU A C 1
ATOM 2523 O O . GLU A 1 315 ? -27.743 20.306 50.876 1.00 88.19 315 GLU A O 1
ATOM 2528 N N . THR A 1 316 ? -29.471 21.571 51.504 1.00 91.62 316 THR A N 1
ATOM 2529 C CA . THR A 1 316 ? -30.420 20.443 51.480 1.00 91.62 316 THR A CA 1
ATOM 2530 C C . THR A 1 316 ? -30.628 19.889 50.069 1.00 91.62 316 THR A C 1
ATOM 2532 O O . THR A 1 316 ? -30.654 18.670 49.899 1.00 91.62 316 THR A O 1
ATOM 2535 N N . TYR A 1 317 ? -30.710 20.739 49.038 1.00 90.06 317 TYR A N 1
ATOM 2536 C CA . TYR A 1 317 ? -30.768 20.262 47.652 1.00 90.06 317 TYR A CA 1
ATOM 2537 C C . TYR A 1 317 ? -29.467 19.604 47.190 1.00 90.06 317 TYR A C 1
ATOM 2539 O O . TYR A 1 317 ? -29.536 18.589 46.502 1.00 90.06 317 TYR A O 1
ATOM 2547 N N . ARG A 1 318 ? -28.299 20.115 47.604 1.00 88.38 318 ARG A N 1
ATOM 2548 C CA . ARG A 1 318 ? -27.006 19.459 47.344 1.00 88.38 318 ARG A CA 1
ATOM 2549 C C . ARG A 1 318 ? -26.946 18.058 47.936 1.00 88.38 318 ARG A C 1
ATOM 2551 O O . ARG A 1 318 ? -26.573 17.133 47.227 1.00 88.38 318 ARG A O 1
ATOM 2558 N N . LYS A 1 319 ? -27.349 17.897 49.201 1.00 91.88 319 LYS A N 1
ATOM 2559 C CA . LYS A 1 319 ? -27.387 16.583 49.859 1.00 91.88 319 LYS A CA 1
ATOM 2560 C C . LYS A 1 319 ? -28.310 15.615 49.122 1.00 91.88 319 LYS A C 1
ATOM 2562 O O . LYS A 1 319 ? -27.886 14.513 48.812 1.00 91.88 319 LYS A O 1
ATOM 2567 N N . LYS A 1 320 ? -29.526 16.049 48.766 1.00 91.25 320 LYS A N 1
ATOM 2568 C CA . LYS A 1 320 ? -30.476 15.224 47.995 1.00 91.25 320 LYS A CA 1
ATOM 2569 C C . LYS A 1 320 ? -29.928 14.816 46.626 1.00 91.25 320 LYS A C 1
ATOM 2571 O O . LYS A 1 320 ? -30.086 13.670 46.225 1.00 91.25 320 LYS A O 1
ATOM 2576 N N . LEU A 1 321 ? -29.277 15.743 45.924 1.00 90.56 321 LEU A N 1
ATOM 2577 C CA . LEU A 1 321 ? -28.645 15.468 44.636 1.00 90.56 321 LEU A CA 1
ATOM 2578 C C . LEU A 1 321 ? -27.522 14.434 44.789 1.00 90.56 321 LEU A C 1
ATOM 2580 O O . LEU A 1 321 ? -27.504 13.458 44.048 1.00 90.56 321 LEU A O 1
ATOM 2584 N N . LEU A 1 322 ? -26.659 14.592 45.798 1.00 91.62 322 LEU A N 1
ATOM 2585 C CA . LEU A 1 322 ? -25.591 13.636 46.090 1.00 91.62 322 LEU A CA 1
ATOM 2586 C C . LEU A 1 322 ? -26.139 12.238 46.411 1.00 91.62 322 LEU A C 1
ATOM 2588 O O . LEU A 1 322 ? -25.582 11.253 45.939 1.00 91.62 322 LEU A O 1
ATOM 2592 N N . THR A 1 323 ? -27.230 12.140 47.178 1.00 93.06 323 THR A N 1
ATOM 2593 C CA . THR A 1 323 ? -27.877 10.855 47.481 1.00 93.06 323 THR A CA 1
ATOM 2594 C C . THR A 1 323 ? -28.356 10.157 46.209 1.00 93.06 323 THR A C 1
ATOM 2596 O O . THR A 1 323 ? -28.047 8.987 46.016 1.00 93.06 323 THR A O 1
ATOM 2599 N N . HIS A 1 324 ? -29.040 10.869 45.308 1.00 90.94 324 HIS A N 1
ATOM 2600 C CA . HIS A 1 324 ? -29.477 10.292 44.032 1.00 90.94 324 HIS A CA 1
ATOM 2601 C C . HIS A 1 324 ? -28.297 9.877 43.139 1.00 90.94 324 HIS A C 1
ATOM 2603 O O . HIS A 1 324 ? -28.322 8.794 42.562 1.00 90.94 324 HIS A O 1
ATOM 2609 N N . GLU A 1 325 ? -27.229 10.679 43.072 1.00 89.50 325 GLU A N 1
ATOM 2610 C CA . GLU A 1 325 ? -26.016 10.323 42.319 1.00 89.50 325 GLU A CA 1
ATOM 2611 C C . GLU A 1 325 ? -25.292 9.094 42.893 1.00 89.50 325 GLU A C 1
ATOM 2613 O O . GLU A 1 325 ? -24.729 8.290 42.145 1.00 89.50 325 GLU A O 1
ATOM 2618 N N . GLN A 1 326 ? -25.265 8.946 44.220 1.00 91.06 326 GLN A N 1
ATOM 2619 C CA . GLN A 1 326 ? -24.689 7.776 44.886 1.00 91.06 326 GLN A CA 1
ATOM 2620 C C . GLN A 1 326 ? -25.519 6.520 44.625 1.00 91.06 326 GLN A C 1
ATOM 2622 O O . GLN A 1 326 ? -24.942 5.463 44.371 1.00 91.06 326 GLN A O 1
ATOM 2627 N N . GLU A 1 327 ? -26.843 6.650 44.629 1.00 90.25 327 GLU A N 1
ATOM 2628 C CA . GLU A 1 327 ? -27.757 5.539 44.389 1.00 90.25 327 GLU A CA 1
ATOM 2629 C C . GLU A 1 327 ? -27.660 5.025 42.951 1.00 90.25 327 GLU A C 1
ATOM 2631 O O . GLU A 1 327 ? -27.457 3.832 42.742 1.00 90.25 327 GLU A O 1
ATOM 2636 N N . MET A 1 328 ? -27.622 5.927 41.964 1.00 88.50 328 MET A N 1
ATOM 2637 C CA . MET A 1 328 ? -27.341 5.567 40.568 1.00 88.50 328 MET A CA 1
ATOM 2638 C C . MET A 1 328 ? -26.018 4.797 40.427 1.00 88.50 328 MET A C 1
ATOM 2640 O O . MET A 1 328 ? -25.949 3.780 39.740 1.00 88.50 328 MET A O 1
ATOM 2644 N N . LYS A 1 329 ? -24.954 5.236 41.117 1.00 90.56 329 LYS A N 1
ATOM 2645 C CA . LYS A 1 329 ? -23.660 4.528 41.112 1.00 90.56 329 LYS A CA 1
ATOM 2646 C C . LYS A 1 329 ? -23.726 3.163 41.791 1.00 90.56 329 LYS A C 1
ATOM 2648 O O . LYS A 1 329 ? -22.924 2.296 41.446 1.00 90.56 329 LYS A O 1
ATOM 2653 N N . ARG A 1 330 ? -24.598 2.984 42.784 1.00 92.12 330 ARG A N 1
ATOM 2654 C CA . ARG A 1 330 ? -24.800 1.694 43.448 1.00 92.12 330 ARG A CA 1
ATOM 2655 C C . ARG A 1 330 ? -25.469 0.715 42.490 1.00 92.12 330 ARG A C 1
ATOM 2657 O O . ARG A 1 330 ? -24.909 -0.353 42.279 1.00 92.12 330 ARG A O 1
ATOM 2664 N N . ILE A 1 331 ? -26.548 1.140 41.834 1.00 88.81 331 ILE A N 1
ATOM 2665 C CA . ILE A 1 331 ? -27.268 0.349 40.827 1.00 88.81 331 ILE A CA 1
ATOM 2666 C C . ILE A 1 331 ? -26.320 -0.049 39.680 1.00 88.81 331 ILE A C 1
ATOM 2668 O O . ILE A 1 331 ? -26.229 -1.217 39.306 1.00 88.81 331 ILE A O 1
ATOM 2672 N N . GLU A 1 332 ? -25.494 0.880 39.179 1.00 88.88 332 GLU A N 1
ATOM 2673 C CA . GLU A 1 332 ? -24.493 0.551 38.150 1.00 88.88 332 GLU A CA 1
ATOM 2674 C C . GLU A 1 332 ? -23.439 -0.478 38.608 1.00 88.88 332 GLU A C 1
ATOM 2676 O O . GLU A 1 332 ? -22.896 -1.226 37.788 1.00 88.88 332 GLU A O 1
ATOM 2681 N N . LYS A 1 333 ? -23.099 -0.501 39.903 1.00 91.12 333 LYS A N 1
ATOM 2682 C CA . LYS A 1 333 ? -22.100 -1.422 40.468 1.00 91.12 333 LYS A CA 1
ATOM 2683 C C . LYS A 1 333 ? -22.615 -2.847 40.626 1.00 91.12 333 LYS A C 1
ATOM 2685 O O . LYS A 1 333 ? -21.783 -3.744 40.736 1.00 91.12 333 LYS A O 1
ATOM 2690 N N . GLU A 1 334 ? -23.926 -3.058 40.627 1.00 89.88 334 GLU A N 1
ATOM 2691 C CA . GLU A 1 334 ? -24.523 -4.396 40.695 1.00 89.88 334 GLU A CA 1
ATOM 2692 C C . GLU A 1 334 ? -24.253 -5.189 39.411 1.00 89.88 334 GLU A C 1
ATOM 2694 O O . GLU A 1 334 ? -23.992 -6.390 39.465 1.00 89.88 334 GLU A O 1
ATOM 2699 N N . ARG A 1 335 ? -24.229 -4.504 38.257 1.00 90.00 335 ARG A N 1
ATOM 2700 C CA . ARG A 1 335 ? -23.964 -5.092 36.930 1.00 90.00 335 ARG A CA 1
ATOM 2701 C C . ARG A 1 335 ? -22.908 -4.310 36.134 1.00 90.00 335 ARG A C 1
ATOM 2703 O O . ARG A 1 335 ? -23.172 -3.725 35.079 1.00 90.00 335 ARG A O 1
ATOM 2710 N N . PRO A 1 336 ? -21.657 -4.267 36.625 1.00 90.00 336 PRO A N 1
ATOM 2711 C CA . PRO A 1 336 ? -20.651 -3.339 36.119 1.00 90.00 336 PRO A CA 1
ATOM 2712 C C . PRO A 1 336 ? -20.142 -3.705 34.718 1.00 90.00 336 PRO A C 1
ATOM 2714 O O . PRO A 1 336 ? -19.553 -2.858 34.036 1.00 90.00 336 PRO A O 1
ATOM 2717 N N . ARG A 1 337 ? -20.306 -4.963 34.283 1.00 92.50 337 ARG A N 1
ATOM 2718 C CA . ARG A 1 337 ? -19.871 -5.426 32.958 1.00 92.50 337 ARG A CA 1
ATOM 2719 C C . ARG A 1 337 ? -20.875 -5.006 31.890 1.00 92.50 337 ARG A C 1
ATOM 2721 O O . ARG A 1 337 ? -20.474 -4.435 30.878 1.00 92.50 337 ARG A O 1
ATOM 2728 N N . GLU A 1 338 ? -22.152 -5.210 32.156 1.00 92.75 338 GLU A N 1
ATOM 2729 C CA . GLU A 1 338 ? -23.291 -4.960 31.280 1.00 92.75 338 GLU A CA 1
ATOM 2730 C C . GLU A 1 338 ? -23.416 -3.454 31.013 1.00 92.75 338 GLU A C 1
ATOM 2732 O O . GLU A 1 338 ? -23.372 -3.028 29.860 1.00 92.75 338 GLU A O 1
ATOM 2737 N N . PHE A 1 339 ? -23.378 -2.616 32.059 1.00 92.00 339 PHE A N 1
ATOM 2738 C CA . PHE A 1 339 ? -23.353 -1.153 31.908 1.00 92.00 339 PHE A CA 1
ATOM 2739 C C . PHE A 1 339 ? -22.106 -0.638 31.167 1.00 92.00 339 PHE A C 1
ATOM 2741 O O . PHE A 1 339 ? -22.143 0.393 30.486 1.00 92.00 339 PHE A O 1
ATOM 2748 N N . ARG A 1 340 ? -20.958 -1.319 31.287 1.00 93.44 340 ARG A N 1
ATOM 2749 C CA . ARG A 1 340 ? -19.743 -0.962 30.531 1.00 93.44 340 ARG A CA 1
ATOM 2750 C C . ARG A 1 340 ? -19.895 -1.309 29.051 1.00 93.44 340 ARG A C 1
ATOM 2752 O O . ARG A 1 340 ? -19.490 -0.510 28.205 1.00 93.44 340 ARG A O 1
ATOM 2759 N N . LEU A 1 341 ? -20.463 -2.473 28.743 1.00 93.88 341 LEU A N 1
ATOM 2760 C CA . LEU A 1 341 ? -20.744 -2.908 27.376 1.00 93.88 341 LEU A CA 1
ATOM 2761 C C . LEU A 1 341 ? -21.808 -2.027 26.716 1.00 93.88 341 LEU A C 1
ATOM 2763 O O . LEU A 1 341 ? -21.585 -1.585 25.590 1.00 93.88 341 LEU A O 1
ATOM 2767 N N . LEU A 1 342 ? -22.882 -1.682 27.429 1.00 93.12 342 LEU A N 1
ATOM 2768 C CA . LEU A 1 342 ? -23.936 -0.789 26.944 1.00 93.12 342 LEU A CA 1
ATOM 2769 C C . LEU A 1 342 ? -23.344 0.565 26.537 1.00 93.12 342 LEU A C 1
ATOM 2771 O O . LEU A 1 342 ? -23.459 0.976 25.383 1.00 93.12 342 LEU A O 1
ATOM 2775 N N . ARG A 1 343 ? -22.575 1.197 27.435 1.00 93.25 343 ARG A N 1
ATOM 2776 C CA . ARG A 1 343 ? -21.877 2.462 27.144 1.00 93.25 343 ARG A CA 1
ATOM 2777 C C . ARG A 1 343 ? -20.889 2.344 25.987 1.00 93.25 343 ARG A C 1
ATOM 2779 O O . ARG A 1 343 ? -20.747 3.285 25.206 1.00 93.25 343 ARG A O 1
ATOM 2786 N N . LYS A 1 344 ? -20.185 1.214 25.864 1.00 95.19 344 LYS A N 1
ATOM 2787 C CA . LYS A 1 344 ? -19.271 0.957 24.742 1.00 95.19 344 LYS A CA 1
ATOM 2788 C C . LYS A 1 344 ? -20.036 0.934 23.416 1.00 95.19 344 LYS A C 1
ATOM 2790 O O . LYS A 1 344 ? -19.631 1.637 22.491 1.00 95.19 344 LYS A O 1
ATOM 2795 N N . HIS A 1 345 ? -21.133 0.181 23.333 1.00 93.75 345 HIS A N 1
ATOM 2796 C CA . HIS A 1 345 ? -21.930 0.066 22.112 1.00 93.75 345 HIS A CA 1
ATOM 2797 C C . HIS A 1 345 ? -22.679 1.358 21.772 1.00 93.75 345 HIS A C 1
ATOM 2799 O O . HIS A 1 345 ? -22.664 1.753 20.610 1.00 93.75 345 HIS A O 1
ATOM 2805 N N . GLN A 1 346 ? -23.233 2.076 22.756 1.00 92.25 346 GLN A N 1
ATOM 2806 C CA . GLN A 1 346 ? -23.858 3.392 22.551 1.00 92.25 346 GLN A CA 1
ATOM 2807 C C . GLN A 1 346 ? -22.860 4.414 21.990 1.00 92.25 346 GLN A C 1
ATOM 2809 O O . GLN A 1 346 ? -23.145 5.089 21.001 1.00 92.25 346 GLN A O 1
ATOM 2814 N N . ARG A 1 347 ? -21.647 4.492 22.560 1.00 93.44 347 ARG A N 1
ATOM 2815 C CA . ARG A 1 347 ? -20.575 5.357 22.033 1.00 93.44 347 ARG A CA 1
ATOM 2816 C C . ARG A 1 347 ? -20.169 4.965 20.620 1.00 93.44 347 ARG A C 1
ATOM 2818 O O . ARG A 1 347 ? -19.918 5.839 19.795 1.00 93.44 347 ARG A O 1
ATOM 2825 N N . GLU A 1 348 ? -20.063 3.669 20.341 1.00 91.81 348 GLU A N 1
ATOM 2826 C CA . GLU A 1 348 ? -19.724 3.192 19.004 1.00 91.81 348 GLU A CA 1
ATOM 2827 C C . GLU A 1 348 ? -20.821 3.519 17.987 1.00 91.81 348 GLU A C 1
ATOM 2829 O O . GLU A 1 348 ? -20.495 4.007 16.907 1.00 91.81 348 GLU A O 1
ATOM 2834 N N . TRP A 1 349 ? -22.092 3.327 18.340 1.00 93.19 349 TRP A N 1
ATOM 2835 C CA . TRP A 1 349 ? -23.239 3.667 17.501 1.00 93.19 349 TRP A CA 1
ATOM 2836 C C . TRP A 1 349 ? -23.278 5.171 17.190 1.00 93.19 349 TRP A C 1
ATOM 2838 O O . TRP A 1 349 ? -23.246 5.547 16.019 1.00 93.19 349 TRP A O 1
ATOM 2848 N N . LEU A 1 350 ? -23.180 6.031 18.214 1.00 92.56 350 LEU A N 1
ATOM 2849 C CA . LEU A 1 350 ? -23.104 7.492 18.055 1.00 92.56 350 LEU A CA 1
ATOM 2850 C C . LEU A 1 350 ? -21.907 7.923 17.198 1.00 92.56 350 LEU A C 1
ATOM 2852 O O . LEU A 1 350 ? -22.017 8.795 16.343 1.00 92.56 350 LEU A O 1
ATOM 2856 N N . ARG A 1 351 ? -20.739 7.293 17.386 1.00 92.25 351 ARG A N 1
ATOM 2857 C CA . ARG A 1 351 ? -19.537 7.580 16.586 1.00 92.25 351 ARG A CA 1
ATOM 2858 C C . ARG A 1 351 ? -19.739 7.245 15.109 1.00 92.25 351 ARG A C 1
ATOM 2860 O O . ARG A 1 351 ? -19.053 7.835 14.268 1.00 92.25 351 ARG A O 1
ATOM 2867 N N . LEU A 1 352 ? -20.565 6.251 14.799 1.00 91.12 352 LEU A N 1
ATOM 2868 C CA . LEU A 1 352 ? -20.833 5.802 13.437 1.00 91.12 352 LEU A CA 1
ATOM 2869 C C . LEU A 1 352 ? -21.989 6.557 12.778 1.00 91.12 352 LEU A C 1
ATOM 2871 O O . LEU A 1 352 ? -22.081 6.491 11.558 1.00 91.12 352 LEU A O 1
ATOM 2875 N N . GLN A 1 353 ? -22.828 7.258 13.538 1.00 88.50 353 GLN A N 1
ATOM 2876 C CA . GLN A 1 353 ? -23.945 8.040 13.011 1.00 88.50 353 GLN A CA 1
ATOM 2877 C C . GLN A 1 353 ? -23.462 9.083 11.985 1.00 88.50 353 GLN A C 1
ATOM 2879 O O . GLN A 1 353 ? -22.468 9.781 12.216 1.00 88.50 353 GLN A O 1
ATOM 2884 N N . GLY A 1 354 ? -24.135 9.169 10.836 1.00 85.44 354 GLY A N 1
ATOM 2885 C CA . GLY A 1 354 ? -23.766 10.071 9.736 1.00 85.44 354 GLY A CA 1
ATOM 2886 C C . GLY A 1 354 ? -22.565 9.594 8.907 1.00 85.44 354 GLY A C 1
ATOM 2887 O O . GLY A 1 354 ? -21.997 10.367 8.133 1.00 85.44 354 GLY A O 1
ATOM 2888 N N . LYS A 1 355 ? -22.110 8.348 9.101 1.00 88.94 355 LYS A N 1
ATOM 2889 C CA . LYS A 1 355 ? -21.015 7.712 8.339 1.00 88.94 355 LYS A CA 1
ATOM 2890 C C . LYS A 1 355 ? -21.500 6.518 7.519 1.00 88.94 355 LYS A C 1
ATOM 2892 O O . LYS A 1 355 ? -20.685 5.696 7.108 1.00 88.94 355 LYS A O 1
ATOM 2897 N N . GLU A 1 356 ? -22.802 6.422 7.297 1.00 88.88 356 GLU A N 1
ATOM 2898 C CA . GLU A 1 356 ? -23.450 5.379 6.507 1.00 88.88 356 GLU A CA 1
ATOM 2899 C C . GLU A 1 356 ? -23.085 5.514 5.030 1.00 88.88 356 GLU A C 1
ATOM 2901 O O . GLU A 1 356 ? -22.993 4.511 4.336 1.00 88.88 356 GLU A O 1
ATOM 2906 N N . THR A 1 357 ? -22.799 6.732 4.560 1.00 91.19 357 THR A N 1
ATOM 2907 C CA . THR A 1 357 ? -22.375 6.974 3.182 1.00 91.19 357 THR A CA 1
ATOM 2908 C C . THR A 1 357 ? -20.877 7.253 3.082 1.00 91.19 357 THR A C 1
ATOM 2910 O O . THR A 1 357 ? -20.233 7.860 3.953 1.00 91.19 357 THR A O 1
ATOM 2913 N N . VAL A 1 358 ? -20.279 6.760 2.002 1.00 93.12 358 VAL A N 1
ATOM 2914 C CA . VAL A 1 358 ? -18.910 7.057 1.590 1.00 93.12 358 VAL A CA 1
ATOM 2915 C C . VAL A 1 358 ? -18.907 7.358 0.100 1.00 93.12 358 VAL A C 1
ATOM 2917 O O . VAL A 1 358 ? -19.616 6.741 -0.684 1.00 93.12 358 VAL A O 1
ATOM 2920 N N . TYR A 1 359 ? -18.095 8.317 -0.314 1.00 92.31 359 TYR A N 1
ATOM 2921 C CA . TYR A 1 359 ? -17.940 8.662 -1.716 1.00 92.31 359 TYR A CA 1
ATOM 2922 C C . TYR A 1 359 ? -16.801 7.839 -2.319 1.00 92.31 359 TYR A C 1
ATOM 2924 O O . TYR A 1 359 ? -15.633 8.008 -1.948 1.00 92.31 359 TYR A O 1
ATOM 2932 N N . LYS A 1 360 ? -17.143 6.941 -3.246 1.00 91.62 360 LYS A N 1
ATOM 2933 C CA . LYS A 1 360 ? -16.184 6.229 -4.095 1.00 91.62 360 LYS A CA 1
ATOM 2934 C C . LYS A 1 360 ? -15.709 7.195 -5.174 1.00 91.62 360 LYS A C 1
ATOM 2936 O O . LYS A 1 360 ? -16.517 7.763 -5.899 1.00 91.62 360 LYS A O 1
ATOM 2941 N N . VAL A 1 361 ? -14.404 7.416 -5.242 1.00 91.12 361 VAL A N 1
ATOM 2942 C CA . VAL A 1 361 ? -13.793 8.248 -6.285 1.00 91.12 361 VAL A CA 1
ATOM 2943 C C . VAL A 1 361 ? -13.778 7.447 -7.582 1.00 91.12 361 VAL A C 1
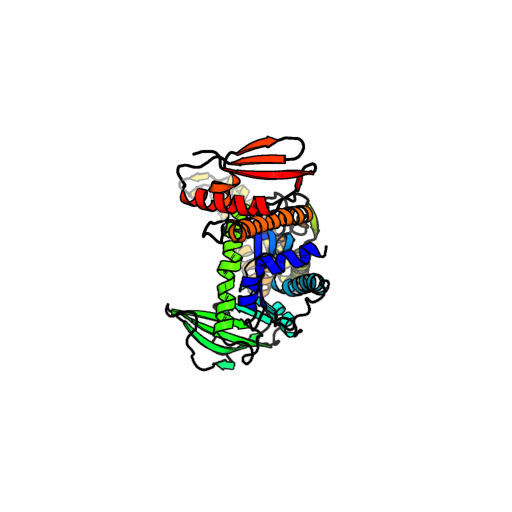ATOM 2945 O O . VAL A 1 361 ? -13.439 6.264 -7.559 1.00 91.12 361 VAL A O 1
ATOM 2948 N N . ASP A 1 362 ? -14.157 8.088 -8.680 1.00 91.19 362 ASP A N 1
ATOM 2949 C CA . ASP A 1 362 ? -14.014 7.537 -10.020 1.00 91.19 362 ASP A CA 1
ATOM 2950 C C . ASP A 1 362 ? -12.530 7.492 -10.406 1.00 91.19 362 ASP A C 1
ATOM 2952 O O . ASP A 1 362 ? -11.793 8.475 -10.273 1.00 91.19 362 ASP A O 1
ATOM 2956 N N . VAL A 1 363 ? -12.096 6.313 -10.832 1.00 92.06 363 VAL A N 1
ATOM 2957 C CA . VAL A 1 363 ? -10.699 5.977 -11.092 1.00 92.06 363 VAL A CA 1
ATOM 2958 C C . VAL A 1 363 ? -10.384 5.878 -12.579 1.00 92.06 363 VAL A C 1
ATOM 2960 O O . VAL A 1 363 ? -9.208 5.801 -12.912 1.00 92.06 363 VAL A O 1
ATOM 2963 N N . GLU A 1 364 ? -11.375 5.913 -13.475 1.00 91.62 364 GLU A N 1
ATOM 2964 C CA . GLU A 1 364 ? -11.174 5.633 -14.904 1.00 91.62 364 GLU A CA 1
ATOM 2965 C C . GLU A 1 364 ? -10.193 6.619 -15.552 1.00 91.62 364 GLU A C 1
ATOM 2967 O O . GLU A 1 364 ? -9.163 6.228 -16.105 1.00 91.62 364 GLU A O 1
ATOM 2972 N N . LEU A 1 365 ? -10.437 7.923 -15.392 1.00 91.44 365 LEU A N 1
ATOM 2973 C CA . LEU A 1 365 ? -9.530 8.951 -15.906 1.00 91.44 365 LEU A CA 1
ATOM 2974 C C . LEU A 1 365 ? -8.132 8.862 -15.269 1.00 91.44 365 LEU A C 1
ATOM 2976 O O . LEU A 1 365 ? -7.122 9.154 -15.913 1.00 91.44 365 LEU A O 1
ATOM 2980 N N . ASP A 1 366 ? -8.060 8.463 -13.997 1.00 91.56 366 ASP A N 1
ATOM 2981 C CA . ASP A 1 366 ? -6.787 8.295 -13.296 1.00 91.56 366 ASP A CA 1
ATOM 2982 C C . ASP A 1 366 ? -6.014 7.069 -13.797 1.00 91.56 366 ASP A C 1
ATOM 2984 O O . ASP A 1 366 ? -4.793 7.153 -13.939 1.00 91.56 366 ASP A O 1
ATOM 2988 N N . GLN A 1 367 ? -6.708 5.989 -14.159 1.00 91.38 367 GLN A N 1
ATOM 2989 C CA . GLN A 1 367 ? -6.149 4.811 -14.815 1.00 91.38 367 GLN A CA 1
ATOM 2990 C C . GLN A 1 367 ? -5.579 5.180 -16.195 1.00 91.38 367 GLN A C 1
ATOM 2992 O O . GLN A 1 367 ? -4.406 4.910 -16.461 1.00 91.38 367 GLN A O 1
ATOM 2997 N N . ILE A 1 368 ? -6.357 5.881 -17.032 1.00 92.38 368 ILE A N 1
ATOM 2998 C CA . ILE A 1 368 ? -5.938 6.317 -18.378 1.00 92.38 368 ILE A CA 1
ATOM 2999 C C . ILE A 1 368 ? -4.712 7.236 -18.305 1.00 92.38 368 ILE A C 1
ATOM 3001 O O . ILE A 1 368 ? -3.717 7.016 -18.997 1.00 92.38 368 ILE A O 1
ATOM 3005 N N . LEU A 1 369 ? -4.723 8.260 -17.443 1.00 92.94 369 LEU A N 1
ATOM 3006 C CA . LEU A 1 369 ? -3.551 9.133 -17.323 1.00 92.94 369 LEU A CA 1
ATOM 3007 C C . LEU A 1 369 ? -2.346 8.414 -16.718 1.00 92.94 369 LEU A C 1
ATOM 3009 O O . LEU A 1 369 ? -1.212 8.722 -17.088 1.00 92.94 369 LEU A O 1
ATOM 3013 N N . THR A 1 370 ? -2.557 7.463 -15.807 1.00 91.75 370 THR A N 1
ATOM 3014 C CA . THR A 1 370 ? -1.455 6.662 -15.263 1.00 91.75 370 THR A CA 1
ATOM 3015 C C . THR A 1 370 ? -0.821 5.803 -16.357 1.00 91.75 370 THR A C 1
ATOM 3017 O O . THR A 1 370 ? 0.405 5.755 -16.419 1.00 91.75 370 THR A O 1
ATOM 3020 N N . PHE A 1 371 ? -1.602 5.264 -17.301 1.00 91.88 371 PHE A N 1
ATOM 3021 C CA . PHE A 1 371 ? -1.074 4.528 -18.456 1.00 91.88 371 PHE A CA 1
ATOM 3022 C C . PHE A 1 371 ? -0.098 5.378 -19.274 1.00 91.88 371 PHE A C 1
ATOM 3024 O O . PHE A 1 371 ? 1.032 4.959 -19.532 1.00 91.88 371 PHE A O 1
ATOM 3031 N N . HIS A 1 372 ? -0.484 6.609 -19.619 1.00 92.38 372 HIS A N 1
ATOM 3032 C CA . HIS A 1 372 ? 0.390 7.516 -20.366 1.00 92.38 372 HIS A CA 1
ATOM 3033 C C . HIS A 1 372 ? 1.643 7.917 -19.578 1.00 92.38 372 HIS A C 1
ATOM 3035 O O . HIS A 1 372 ? 2.729 8.001 -20.150 1.00 92.38 372 HIS A O 1
ATOM 3041 N N . ARG A 1 373 ? 1.523 8.131 -18.262 1.00 92.50 373 ARG A N 1
ATOM 3042 C CA . ARG A 1 373 ? 2.666 8.466 -17.395 1.00 92.50 373 ARG A CA 1
ATOM 3043 C C . ARG A 1 373 ? 3.666 7.319 -17.297 1.00 92.50 373 ARG A C 1
ATOM 3045 O O . ARG A 1 373 ? 4.863 7.552 -17.427 1.00 92.50 373 ARG A O 1
ATOM 3052 N N . VAL A 1 374 ? 3.182 6.097 -17.094 1.00 90.81 374 VAL A N 1
ATOM 3053 C CA . VAL A 1 374 ? 4.017 4.889 -17.040 1.00 90.81 374 VAL A CA 1
ATOM 3054 C C . VAL A 1 374 ? 4.668 4.637 -18.398 1.00 90.81 374 VAL A C 1
ATOM 3056 O O . VAL A 1 374 ? 5.874 4.418 -18.457 1.00 90.81 374 VAL A O 1
ATOM 3059 N N . SER A 1 375 ? 3.912 4.782 -19.490 1.00 90.06 375 SER A N 1
ATOM 3060 C CA . SER A 1 375 ? 4.442 4.669 -20.856 1.00 90.06 375 SER A CA 1
ATOM 3061 C C . SER A 1 375 ? 5.572 5.668 -21.108 1.00 90.06 375 SER A C 1
ATOM 3063 O O . SER A 1 375 ? 6.612 5.315 -21.655 1.00 90.06 375 SER A O 1
ATOM 3065 N N . LEU A 1 376 ? 5.414 6.916 -20.660 1.00 89.75 376 LEU A N 1
ATOM 3066 C CA . LEU A 1 376 ? 6.465 7.925 -20.766 1.00 89.75 376 LEU A CA 1
ATOM 3067 C C . LEU A 1 376 ? 7.703 7.557 -19.931 1.00 89.75 376 LEU A C 1
ATOM 3069 O O . LEU A 1 376 ? 8.828 7.700 -20.409 1.00 89.75 376 LEU A O 1
ATOM 3073 N N . ALA A 1 377 ? 7.513 7.038 -18.715 1.00 87.81 377 ALA A N 1
ATOM 3074 C CA . ALA A 1 377 ? 8.614 6.565 -17.877 1.00 87.81 377 ALA A CA 1
ATOM 3075 C C . ALA A 1 377 ? 9.370 5.392 -18.526 1.00 87.81 377 ALA A C 1
ATOM 3077 O O . ALA A 1 377 ? 10.602 5.366 -18.506 1.00 87.81 377 ALA A O 1
ATOM 3078 N N . HIS A 1 378 ? 8.659 4.460 -19.168 1.00 86.56 378 HIS A N 1
ATOM 3079 C CA . HIS A 1 378 ? 9.274 3.394 -19.964 1.00 86.56 378 HIS A CA 1
ATOM 3080 C C . HIS A 1 378 ? 10.063 3.935 -21.148 1.00 86.56 378 HIS A C 1
ATOM 3082 O O . HIS A 1 378 ? 11.180 3.479 -21.377 1.00 86.56 378 HIS A O 1
ATOM 3088 N N . LEU A 1 379 ? 9.527 4.916 -21.878 1.00 87.12 379 LEU A N 1
ATOM 3089 C CA . LEU A 1 379 ? 10.244 5.548 -22.987 1.00 87.12 379 LEU A CA 1
ATOM 3090 C C . LEU A 1 379 ? 11.539 6.210 -22.508 1.00 87.12 379 LEU A C 1
ATOM 3092 O O . LEU A 1 379 ? 12.565 6.078 -23.169 1.00 87.12 379 LEU A O 1
ATOM 3096 N N . TYR A 1 380 ? 11.530 6.857 -21.341 1.00 86.44 380 TYR A N 1
ATOM 3097 C CA . TYR A 1 380 ? 12.748 7.405 -20.741 1.00 86.44 380 TYR A CA 1
ATOM 3098 C C . TYR A 1 380 ? 13.737 6.319 -20.317 1.00 86.44 380 TYR A C 1
ATOM 3100 O O . TYR A 1 380 ? 14.924 6.437 -20.619 1.00 86.44 380 TYR A O 1
ATOM 3108 N N . ALA A 1 381 ? 13.269 5.250 -19.668 1.00 81.88 381 ALA A N 1
ATOM 3109 C CA . ALA A 1 381 ? 14.118 4.115 -19.304 1.00 81.88 381 ALA A CA 1
ATOM 3110 C C . ALA A 1 381 ? 14.769 3.481 -20.544 1.00 81.88 381 ALA A C 1
ATOM 3112 O O . ALA A 1 381 ? 15.978 3.241 -20.566 1.00 81.88 381 ALA A O 1
ATOM 3113 N N . TYR A 1 382 ? 13.974 3.266 -21.594 1.00 82.81 382 TYR A N 1
ATOM 3114 C CA . TYR A 1 382 ? 14.440 2.770 -22.882 1.00 82.81 382 TYR A CA 1
ATOM 3115 C C . TYR A 1 382 ? 15.465 3.720 -23.501 1.00 82.81 382 TYR A C 1
ATOM 3117 O O . TYR A 1 382 ? 16.528 3.278 -23.933 1.00 82.81 382 TYR A O 1
ATOM 3125 N N . PHE A 1 383 ? 15.192 5.027 -23.482 1.00 86.12 383 PHE A N 1
ATOM 3126 C CA . PHE A 1 383 ? 16.083 6.021 -24.064 1.00 86.12 383 PHE A CA 1
ATOM 3127 C C . PHE A 1 383 ? 17.467 6.023 -23.405 1.00 86.12 383 PHE A C 1
ATOM 3129 O O . PHE A 1 383 ? 18.490 5.946 -24.089 1.00 86.12 383 PHE A O 1
ATOM 3136 N N . VAL A 1 384 ? 17.497 6.044 -22.069 1.00 83.25 384 VAL A N 1
ATOM 3137 C CA . VAL A 1 384 ? 18.738 6.004 -21.281 1.00 83.25 384 VAL A CA 1
ATOM 3138 C C . VAL A 1 384 ? 19.516 4.721 -21.549 1.00 83.25 384 VAL A C 1
ATOM 3140 O O . VAL A 1 384 ? 20.732 4.752 -21.734 1.00 83.25 384 VAL A O 1
ATOM 3143 N N . LYS A 1 385 ? 18.827 3.581 -21.595 1.00 79.88 385 LYS A N 1
ATOM 3144 C CA . LYS A 1 385 ? 19.494 2.294 -21.766 1.00 79.88 385 LYS A CA 1
ATOM 3145 C C . LYS A 1 385 ? 20.039 2.103 -23.180 1.00 79.88 385 LYS A C 1
ATOM 3147 O O . LYS A 1 385 ? 21.209 1.770 -23.339 1.00 79.88 385 LYS A O 1
ATOM 3152 N N . TYR A 1 386 ? 19.208 2.327 -24.194 1.00 81.81 386 TYR A N 1
ATOM 3153 C CA . TYR A 1 386 ? 19.537 1.996 -25.579 1.00 81.81 386 TYR A CA 1
ATOM 3154 C C . TYR A 1 386 ? 20.398 3.068 -26.258 1.00 81.81 386 TYR A C 1
ATOM 3156 O O . TYR A 1 386 ? 21.446 2.767 -26.837 1.00 81.81 386 TYR A O 1
ATOM 3164 N N . PHE A 1 387 ? 19.990 4.337 -26.166 1.00 84.12 387 PHE A N 1
ATOM 3165 C CA . PHE A 1 387 ? 20.689 5.414 -26.868 1.00 84.12 387 PHE A CA 1
ATOM 3166 C C . PHE A 1 387 ? 21.874 5.938 -26.062 1.00 84.12 387 PHE A C 1
ATOM 3168 O O . PHE A 1 387 ? 22.969 6.044 -26.614 1.00 84.12 387 PHE A O 1
ATOM 3175 N N . LEU A 1 388 ? 21.695 6.167 -24.755 1.00 83.56 388 LEU A N 1
ATOM 3176 C CA . LEU A 1 388 ? 22.755 6.690 -23.879 1.00 83.56 388 LEU A CA 1
ATOM 3177 C C . LEU A 1 388 ? 23.673 5.599 -23.292 1.00 83.56 388 LEU A C 1
ATOM 3179 O O . LEU A 1 388 ? 24.538 5.905 -22.475 1.00 83.56 388 LEU A O 1
ATOM 3183 N N . GLY A 1 389 ? 23.496 4.329 -23.677 1.00 75.25 389 GLY A N 1
ATOM 3184 C CA . GLY A 1 389 ? 24.385 3.229 -23.282 1.00 75.25 389 GLY A CA 1
ATOM 3185 C C . GLY A 1 389 ? 24.328 2.859 -21.798 1.00 75.25 389 GLY A C 1
ATOM 3186 O O . GLY A 1 389 ? 25.310 2.362 -21.257 1.00 75.25 389 GLY A O 1
ATOM 3187 N N . GLY A 1 390 ? 23.209 3.129 -21.117 1.00 67.62 390 GLY A N 1
ATOM 3188 C CA . GLY A 1 390 ? 23.067 2.831 -19.690 1.00 67.62 390 GLY A CA 1
ATOM 3189 C C . GLY A 1 390 ? 23.880 3.755 -18.782 1.00 67.62 390 GLY A C 1
ATOM 3190 O O . GLY A 1 390 ? 24.120 3.406 -17.627 1.00 67.62 390 GLY A O 1
ATOM 3191 N N . PHE A 1 391 ? 24.286 4.929 -19.284 1.00 59.28 391 PHE A N 1
ATOM 3192 C CA . PHE A 1 391 ? 24.867 5.997 -18.474 1.00 59.28 391 PHE A CA 1
ATOM 3193 C C . PHE A 1 391 ? 24.027 6.184 -17.201 1.00 59.28 391 PHE A C 1
ATOM 3195 O O . PHE A 1 391 ? 22.796 6.190 -17.279 1.00 59.28 391 PHE A O 1
ATOM 3202 N N . SER A 1 392 ? 24.675 6.322 -16.037 1.00 60.16 392 SER A N 1
ATOM 3203 C CA . SER A 1 392 ? 24.047 6.384 -14.704 1.00 60.16 392 SER A CA 1
ATOM 3204 C C . SER A 1 392 ? 23.281 7.697 -14.463 1.00 60.16 392 SER A C 1
ATOM 3206 O O . SER A 1 392 ? 23.464 8.390 -13.463 1.00 60.16 392 SER A O 1
ATOM 3208 N N . THR A 1 393 ? 22.445 8.079 -15.417 1.00 66.56 393 THR A N 1
ATOM 3209 C CA . THR A 1 393 ? 21.607 9.266 -15.427 1.00 66.56 393 THR A CA 1
ATOM 3210 C C . THR A 1 393 ? 20.235 8.854 -14.926 1.00 66.56 393 THR A C 1
ATOM 3212 O O . THR A 1 393 ? 19.565 8.000 -15.505 1.00 66.56 393 THR A O 1
ATOM 3215 N N . SER A 1 394 ? 19.797 9.478 -13.834 1.00 76.44 394 SER A N 1
ATOM 3216 C CA . SER A 1 394 ? 18.408 9.356 -13.393 1.00 76.44 394 SER A CA 1
ATOM 3217 C C . SER A 1 394 ? 17.462 9.936 -14.455 1.00 76.44 394 SER A C 1
ATOM 3219 O O . SER A 1 394 ? 17.844 10.854 -15.184 1.00 76.44 394 SER A O 1
ATOM 3221 N N . MET A 1 395 ? 16.203 9.485 -14.517 1.00 80.62 395 MET A N 1
ATOM 3222 C CA . MET A 1 395 ? 15.210 10.080 -15.433 1.00 80.62 395 MET A CA 1
ATOM 3223 C C . MET A 1 395 ? 15.046 11.598 -15.221 1.00 80.62 395 MET A C 1
ATOM 3225 O O . MET A 1 395 ? 14.774 12.338 -16.162 1.00 80.62 395 MET A O 1
ATOM 3229 N N . LEU A 1 396 ? 15.258 12.084 -13.993 1.00 81.50 396 LEU A N 1
ATOM 3230 C CA . LEU A 1 396 ? 15.229 13.513 -13.684 1.00 81.50 396 LEU A CA 1
ATOM 3231 C C . LEU A 1 396 ? 16.412 14.243 -14.336 1.00 81.50 396 LEU A C 1
ATOM 3233 O O . LEU A 1 396 ? 16.252 15.298 -14.943 1.00 81.50 396 LEU A O 1
ATOM 3237 N N . THR A 1 397 ? 17.600 13.649 -14.256 1.00 82.69 397 THR A N 1
ATOM 3238 C CA . THR A 1 397 ? 18.804 14.162 -14.910 1.00 82.69 397 THR A CA 1
ATOM 3239 C C . THR A 1 397 ? 18.640 14.172 -16.433 1.00 82.69 397 THR A C 1
ATOM 3241 O O . THR A 1 397 ? 19.000 15.165 -17.057 1.00 82.69 397 THR A O 1
ATOM 3244 N N . LEU A 1 398 ? 18.028 13.135 -17.023 1.00 86.56 398 LEU A N 1
ATOM 3245 C CA . LEU A 1 398 ? 17.674 13.100 -18.448 1.00 86.56 398 LEU A CA 1
ATOM 3246 C C . LEU A 1 398 ? 16.781 14.289 -18.828 1.00 86.56 398 LEU A C 1
ATOM 3248 O O . LEU A 1 398 ? 17.073 14.993 -19.795 1.00 86.56 398 LEU A O 1
ATOM 3252 N N . LEU A 1 399 ? 15.711 14.526 -18.060 1.00 85.69 399 LEU A N 1
ATOM 3253 C CA . LEU A 1 399 ? 14.791 15.633 -18.315 1.00 85.69 399 LEU A CA 1
ATOM 3254 C C . LEU A 1 399 ? 15.518 16.980 -18.326 1.00 85.69 399 LEU A C 1
ATOM 3256 O O . LEU A 1 399 ? 15.435 17.722 -19.299 1.00 85.69 399 LEU A O 1
ATOM 3260 N N . HIS A 1 400 ? 16.264 17.281 -17.262 1.00 84.44 400 HIS A N 1
ATOM 3261 C CA . HIS A 1 400 ? 16.899 18.589 -17.104 1.00 84.44 400 HIS A CA 1
ATOM 3262 C C . HIS A 1 400 ? 18.098 18.817 -18.023 1.00 84.44 400 HIS A C 1
ATOM 3264 O O . HIS A 1 400 ? 18.327 19.953 -18.428 1.00 84.44 400 HIS A O 1
ATOM 3270 N N . LYS A 1 401 ? 18.878 17.774 -18.326 1.00 86.31 401 LYS A N 1
ATOM 3271 C CA . LYS A 1 401 ? 20.118 17.923 -19.099 1.00 86.31 401 LYS A CA 1
ATOM 3272 C C . LYS A 1 401 ? 19.952 17.713 -20.597 1.00 86.31 401 LYS A C 1
ATOM 3274 O O . LYS A 1 401 ? 20.805 18.183 -21.338 1.00 86.31 401 LYS A O 1
ATOM 3279 N N . ILE A 1 402 ? 18.920 16.984 -21.027 1.00 87.25 402 ILE A N 1
ATOM 3280 C CA . ILE A 1 402 ? 18.735 16.605 -22.435 1.00 87.25 402 ILE A CA 1
ATOM 3281 C C . ILE A 1 402 ? 17.368 17.063 -22.945 1.00 87.25 402 ILE A C 1
ATOM 3283 O O . ILE A 1 402 ? 17.308 17.835 -23.893 1.00 87.25 402 ILE A O 1
ATOM 3287 N N . ILE A 1 403 ? 16.267 16.630 -22.322 1.00 87.38 403 ILE A N 1
ATOM 3288 C CA . ILE A 1 403 ? 14.916 16.881 -22.867 1.00 87.38 403 ILE A CA 1
ATOM 3289 C C . ILE A 1 403 ? 14.539 18.367 -22.833 1.00 87.38 403 ILE A C 1
ATOM 3291 O O . ILE A 1 403 ? 13.879 18.851 -23.746 1.00 87.38 403 ILE A O 1
ATOM 3295 N N . HIS A 1 404 ? 14.953 19.093 -21.795 1.00 88.62 404 HIS A N 1
ATOM 3296 C CA . HIS A 1 404 ? 14.702 20.529 -21.655 1.00 88.62 404 HIS A CA 1
ATOM 3297 C C . HIS A 1 404 ? 15.750 21.414 -22.344 1.00 88.62 404 HIS A C 1
ATOM 3299 O O . HIS A 1 404 ? 15.714 22.632 -22.165 1.00 88.62 404 HIS A O 1
ATOM 3305 N N . LEU A 1 405 ? 16.682 20.841 -23.114 1.00 89.94 405 LEU A N 1
ATOM 3306 C CA . LEU A 1 405 ? 17.561 21.659 -23.943 1.00 89.94 405 LEU A CA 1
ATOM 3307 C C . LEU A 1 405 ? 16.730 22.410 -24.981 1.00 89.94 405 LEU A C 1
ATOM 3309 O O . LEU A 1 405 ? 15.798 21.872 -25.581 1.00 89.94 405 LEU A O 1
ATOM 3313 N N . HIS A 1 406 ? 17.094 23.669 -25.195 1.00 90.06 406 HIS A N 1
ATOM 3314 C CA . HIS A 1 406 ? 16.529 24.444 -26.283 1.00 90.06 406 HIS A CA 1
ATOM 3315 C C . HIS A 1 406 ? 16.898 23.795 -27.618 1.00 90.06 406 HIS A C 1
ATOM 3317 O O . HIS A 1 406 ? 17.975 23.221 -27.778 1.00 90.06 406 HIS A O 1
ATOM 3323 N N . ALA A 1 407 ? 15.972 23.854 -28.569 1.00 92.06 407 ALA A N 1
ATOM 3324 C CA . ALA A 1 407 ? 16.199 23.333 -29.901 1.00 92.06 407 ALA A CA 1
ATOM 3325 C C . ALA A 1 407 ? 15.549 24.234 -30.947 1.00 92.06 407 ALA A C 1
ATOM 3327 O O . ALA A 1 407 ? 14.428 24.720 -30.769 1.00 92.06 407 ALA A O 1
ATOM 3328 N N . LYS A 1 408 ? 16.238 24.409 -32.073 1.00 93.88 408 LYS A N 1
ATOM 3329 C CA . LYS A 1 408 ? 15.701 25.049 -33.271 1.00 93.88 408 LYS A CA 1
ATOM 3330 C C . LYS A 1 408 ? 15.138 23.981 -34.202 1.00 93.88 408 LYS A C 1
ATOM 3332 O O . LYS A 1 408 ? 15.788 22.973 -34.472 1.00 93.88 408 LYS A O 1
ATOM 3337 N N . VAL A 1 409 ? 13.934 24.211 -34.718 1.00 92.69 409 VAL A N 1
ATOM 3338 C CA . VAL A 1 409 ? 13.300 23.319 -35.696 1.00 92.69 409 VAL A CA 1
ATOM 3339 C C . VAL A 1 409 ? 13.409 23.938 -37.084 1.00 92.69 409 VAL A C 1
ATOM 3341 O O . VAL A 1 409 ? 12.901 25.030 -37.323 1.00 92.69 409 VAL A O 1
ATOM 3344 N N . GLU A 1 410 ? 14.048 23.222 -38.003 1.00 93.00 410 GLU A N 1
ATOM 3345 C CA . GLU A 1 410 ? 14.105 23.549 -39.428 1.00 93.00 410 GLU A CA 1
ATOM 3346 C C . GLU A 1 410 ? 13.286 22.508 -40.188 1.00 93.00 410 GLU A C 1
ATOM 3348 O O . GLU A 1 410 ? 13.458 21.306 -39.998 1.00 93.00 410 GLU A O 1
ATOM 3353 N N . GLN A 1 411 ? 12.350 22.947 -41.025 1.00 90.81 411 GLN A N 1
ATOM 3354 C CA . GLN A 1 411 ? 11.393 22.042 -41.653 1.00 90.81 411 GLN A CA 1
ATOM 3355 C C . GLN A 1 411 ? 11.265 22.321 -43.145 1.00 90.81 411 GLN A C 1
ATOM 3357 O O . GLN A 1 411 ? 11.064 23.463 -43.551 1.00 90.81 411 GLN A O 1
ATOM 3362 N N . ASN A 1 412 ? 11.305 21.257 -43.947 1.00 88.81 412 ASN A N 1
ATOM 3363 C CA . ASN A 1 412 ? 10.945 21.282 -45.361 1.00 88.81 412 ASN A CA 1
ATOM 3364 C C . ASN A 1 412 ? 9.834 20.244 -45.651 1.00 88.81 412 ASN A C 1
ATOM 3366 O O . ASN A 1 412 ? 9.170 19.756 -44.731 1.00 88.81 412 ASN A O 1
ATOM 3370 N N . LYS A 1 413 ? 9.566 19.954 -46.932 1.00 86.31 413 LYS A N 1
ATOM 3371 C CA . LYS A 1 413 ? 8.493 19.027 -47.333 1.00 86.31 413 LYS A CA 1
ATOM 3372 C C . LYS A 1 413 ? 8.746 17.578 -46.891 1.00 86.31 413 LYS A C 1
ATOM 3374 O O . LYS A 1 413 ? 7.781 16.879 -46.613 1.00 86.31 413 LYS A O 1
ATOM 3379 N N . GLU A 1 414 ? 10.005 17.165 -46.768 1.00 88.56 414 GLU A N 1
ATOM 3380 C CA . GLU A 1 414 ? 10.404 15.768 -46.538 1.00 88.56 414 GLU A CA 1
ATOM 3381 C C . GLU A 1 414 ? 10.977 15.528 -45.137 1.00 88.56 414 GLU A C 1
ATOM 3383 O O . GLU A 1 414 ? 10.814 14.454 -44.566 1.00 88.56 414 GLU A O 1
ATOM 3388 N N . ILE A 1 415 ? 11.637 16.531 -44.559 1.00 91.31 415 ILE A N 1
ATOM 3389 C CA . ILE A 1 415 ? 12.448 16.426 -43.349 1.00 91.31 415 ILE A CA 1
ATOM 3390 C C . ILE A 1 415 ? 12.026 17.492 -42.341 1.00 91.31 415 ILE A C 1
ATOM 3392 O O . ILE A 1 415 ? 11.846 18.671 -42.659 1.00 91.31 415 ILE A O 1
ATOM 3396 N N . ARG A 1 416 ? 11.934 17.068 -41.083 1.00 93.62 416 ARG A N 1
ATOM 3397 C CA . ARG A 1 416 ? 11.872 17.934 -39.912 1.00 93.62 416 ARG A CA 1
ATOM 3398 C C . ARG A 1 416 ? 13.164 17.757 -39.120 1.00 93.62 416 ARG A C 1
ATOM 3400 O O . ARG A 1 416 ? 13.343 16.757 -38.427 1.00 93.62 416 ARG A O 1
ATOM 3407 N N . LYS A 1 417 ? 14.067 18.726 -39.247 1.00 93.38 417 LYS A N 1
ATOM 3408 C CA . LYS A 1 417 ? 15.359 18.747 -38.568 1.00 93.38 417 LYS A CA 1
ATOM 3409 C C . LYS A 1 417 ? 15.239 19.460 -37.221 1.00 93.38 417 LYS A C 1
ATOM 3411 O O . LYS A 1 417 ? 14.784 20.599 -37.158 1.00 93.38 417 LYS A O 1
ATOM 3416 N N . ILE A 1 418 ? 15.648 18.792 -36.150 1.00 93.06 418 ILE A N 1
ATOM 3417 C CA . ILE A 1 418 ? 15.681 19.316 -34.784 1.00 93.06 418 ILE A CA 1
ATOM 3418 C C . ILE A 1 418 ? 17.145 19.511 -34.399 1.00 93.06 418 ILE A C 1
ATOM 3420 O O . ILE A 1 418 ? 17.895 18.544 -34.289 1.00 93.06 418 ILE A O 1
ATOM 3424 N N . ILE A 1 419 ? 17.551 20.765 -34.225 1.00 94.31 419 ILE A N 1
ATOM 3425 C CA . ILE A 1 419 ? 18.914 21.151 -33.857 1.00 94.31 419 ILE A CA 1
ATOM 3426 C C . ILE A 1 419 ? 18.908 21.507 -32.374 1.00 94.31 419 ILE A C 1
ATOM 3428 O O . ILE A 1 419 ? 18.354 22.536 -32.005 1.00 94.31 419 ILE A O 1
ATOM 3432 N N . ILE A 1 420 ? 19.477 20.642 -31.540 1.00 93.62 420 ILE A N 1
ATOM 3433 C CA . ILE A 1 420 ? 19.511 20.769 -30.078 1.00 93.62 420 ILE A CA 1
ATOM 3434 C C . ILE A 1 420 ? 20.725 21.606 -29.673 1.00 93.62 420 ILE A C 1
ATOM 3436 O O . ILE A 1 420 ? 21.836 21.320 -30.114 1.00 93.62 420 ILE A O 1
ATOM 3440 N N . ASP A 1 421 ? 20.540 22.612 -28.825 1.00 91.56 421 ASP A N 1
ATOM 3441 C CA . ASP A 1 421 ? 21.613 23.511 -28.405 1.00 91.56 421 ASP A CA 1
ATOM 3442 C C . ASP A 1 421 ? 22.713 22.785 -27.617 1.00 91.56 421 ASP A C 1
ATOM 3444 O O . ASP A 1 421 ? 22.454 21.953 -26.744 1.00 91.56 421 ASP A O 1
ATOM 3448 N N . TYR A 1 422 ? 23.968 23.143 -27.902 1.00 89.44 422 TYR A N 1
ATOM 3449 C CA . TYR A 1 422 ? 25.130 22.569 -27.230 1.00 89.44 422 TYR A CA 1
ATOM 3450 C C . TYR A 1 422 ? 25.338 23.186 -25.842 1.00 89.44 422 TYR A C 1
ATOM 3452 O O . TYR A 1 422 ? 25.623 24.380 -25.708 1.00 89.44 422 TYR A O 1
ATOM 3460 N N . ASN A 1 423 ? 25.290 22.368 -24.788 1.00 88.75 423 ASN A N 1
ATOM 3461 C CA . ASN A 1 423 ? 25.595 22.831 -23.436 1.00 88.75 423 ASN A CA 1
ATOM 3462 C C . ASN A 1 423 ? 27.102 22.762 -23.128 1.00 88.75 423 ASN A C 1
ATOM 3464 O O . ASN A 1 423 ? 27.629 21.733 -22.703 1.00 88.75 423 ASN A O 1
ATOM 3468 N N . LYS A 1 424 ? 27.791 23.905 -23.238 1.00 86.88 424 LYS A N 1
ATOM 3469 C CA . LYS A 1 424 ? 29.240 24.028 -22.968 1.00 86.88 424 LYS A CA 1
ATOM 3470 C C . LYS A 1 424 ? 29.667 23.631 -21.556 1.00 86.88 424 LYS A C 1
ATOM 3472 O O . LYS A 1 424 ? 30.828 23.268 -21.367 1.00 86.88 424 LYS A O 1
ATOM 3477 N N . LYS A 1 425 ? 28.759 23.725 -20.580 1.00 86.75 425 LYS A N 1
ATOM 3478 C CA . LYS A 1 425 ? 29.036 23.410 -19.171 1.00 86.75 425 LYS A CA 1
ATOM 3479 C C . LYS A 1 425 ? 28.989 21.908 -18.877 1.00 86.75 425 LYS A C 1
ATOM 3481 O O . LYS A 1 425 ? 29.423 21.511 -17.804 1.00 86.75 425 LYS A O 1
ATOM 3486 N N . ASP A 1 426 ? 28.481 21.090 -19.800 1.00 87.00 426 ASP A N 1
ATOM 3487 C CA . ASP A 1 426 ? 28.274 19.653 -19.596 1.00 87.00 426 ASP A CA 1
ATOM 3488 C C . ASP A 1 426 ? 28.733 18.841 -20.814 1.00 87.00 426 ASP A C 1
ATOM 3490 O O . ASP A 1 426 ? 27.946 18.208 -21.521 1.00 87.00 426 ASP A O 1
ATOM 3494 N N . ARG A 1 427 ? 30.040 18.914 -21.091 1.00 87.50 427 ARG A N 1
ATOM 3495 C CA . ARG A 1 427 ? 30.655 18.296 -22.275 1.00 87.50 427 ARG A CA 1
ATOM 3496 C C . ARG A 1 427 ? 30.467 16.781 -22.306 1.00 87.50 427 ARG A C 1
ATOM 3498 O O . ARG A 1 427 ? 30.203 16.236 -23.371 1.00 87.50 427 ARG A O 1
ATOM 3505 N N . ASP A 1 428 ? 30.539 16.121 -21.153 1.00 87.00 428 ASP A N 1
ATOM 3506 C CA . ASP A 1 428 ? 30.388 14.667 -21.062 1.00 87.00 428 ASP A CA 1
ATOM 3507 C C . ASP A 1 428 ? 28.986 14.229 -21.495 1.00 87.00 428 ASP A C 1
ATOM 3509 O O . ASP A 1 428 ? 28.847 13.339 -22.333 1.00 87.00 428 ASP A O 1
ATOM 3513 N N . THR A 1 429 ? 27.941 14.911 -21.008 1.00 86.75 429 THR A N 1
ATOM 3514 C CA . THR A 1 429 ? 26.563 14.620 -21.430 1.00 86.75 429 THR A CA 1
ATOM 3515 C C . THR A 1 429 ? 26.361 14.927 -22.914 1.00 86.75 429 THR A C 1
ATOM 3517 O O . THR A 1 429 ? 25.681 14.167 -23.601 1.00 86.75 429 THR A O 1
ATOM 3520 N N . MET A 1 430 ? 26.961 16.005 -23.433 1.00 90.12 430 MET A N 1
ATOM 3521 C CA . MET A 1 430 ? 26.850 16.352 -24.855 1.00 90.12 430 MET A CA 1
ATOM 3522 C C . MET A 1 430 ? 27.539 15.322 -25.758 1.00 90.12 430 MET A C 1
ATOM 3524 O O . MET A 1 430 ? 26.982 14.966 -26.790 1.00 90.12 430 MET A O 1
ATOM 3528 N N . ASN A 1 431 ? 28.690 14.778 -25.355 1.00 87.94 431 ASN A N 1
ATOM 3529 C CA . ASN A 1 431 ? 29.375 13.715 -26.098 1.00 87.94 431 ASN A CA 1
ATOM 3530 C C . ASN A 1 431 ? 28.516 12.446 -26.192 1.00 87.94 431 ASN A C 1
ATOM 3532 O O . ASN A 1 431 ? 28.381 11.862 -27.267 1.00 87.94 431 ASN A O 1
ATOM 3536 N N . VAL A 1 432 ? 27.889 12.051 -25.079 1.00 88.31 432 VAL A N 1
ATOM 3537 C CA . VAL A 1 432 ? 26.950 10.918 -25.055 1.00 88.31 432 VAL A CA 1
ATOM 3538 C C . VAL A 1 432 ? 25.720 11.211 -25.919 1.00 88.31 432 VAL A C 1
ATOM 3540 O O . VAL A 1 432 ? 25.255 10.334 -26.648 1.00 88.31 432 VAL A O 1
ATOM 3543 N N . LEU A 1 433 ? 25.206 12.444 -25.879 1.00 89.62 433 LEU A N 1
ATOM 3544 C CA . LEU A 1 433 ? 24.065 12.861 -26.689 1.00 89.62 433 LEU A CA 1
ATOM 3545 C C . LEU A 1 433 ? 24.379 12.835 -28.192 1.00 89.62 433 LEU A C 1
ATOM 3547 O O . LEU A 1 433 ? 23.521 12.415 -28.960 1.00 89.62 433 LEU A O 1
ATOM 3551 N N . THR A 1 434 ? 25.588 13.210 -28.616 1.00 90.62 434 THR A N 1
ATOM 3552 C CA . THR A 1 434 ? 26.018 13.100 -30.022 1.00 90.62 434 THR A CA 1
ATOM 3553 C C . THR A 1 434 ? 25.908 11.659 -30.514 1.00 90.62 434 THR A C 1
ATOM 3555 O O . THR A 1 434 ? 25.212 11.397 -31.491 1.00 90.62 434 THR A O 1
ATOM 3558 N N . ALA A 1 435 ? 26.489 10.706 -29.778 1.00 88.81 435 ALA A N 1
ATOM 3559 C CA . ALA A 1 435 ? 26.414 9.288 -30.135 1.00 88.81 435 ALA A CA 1
ATOM 3560 C C . ALA A 1 435 ? 24.968 8.750 -30.130 1.00 88.81 435 ALA A C 1
ATOM 3562 O O . ALA A 1 435 ? 24.612 7.872 -30.916 1.00 88.81 435 ALA A O 1
ATOM 3563 N N . ALA A 1 436 ? 24.116 9.271 -29.244 1.00 90.31 436 ALA A N 1
ATOM 3564 C CA . ALA A 1 436 ? 22.696 8.937 -29.217 1.00 90.31 436 ALA A CA 1
ATOM 3565 C C . ALA A 1 436 ? 21.932 9.495 -30.427 1.00 90.31 436 ALA A C 1
ATOM 3567 O O . ALA A 1 436 ? 21.086 8.790 -30.973 1.00 90.31 436 ALA A O 1
ATOM 3568 N N . ILE A 1 437 ? 22.230 10.725 -30.853 1.00 92.31 437 ILE A N 1
ATOM 3569 C CA . ILE A 1 437 ? 21.632 11.362 -32.033 1.00 92.31 437 ILE A CA 1
ATOM 3570 C C . ILE A 1 437 ? 21.930 10.551 -33.295 1.00 92.31 437 ILE A C 1
ATOM 3572 O O . ILE A 1 437 ? 21.015 10.322 -34.086 1.00 92.31 437 ILE A O 1
ATOM 3576 N N . ASP A 1 438 ? 23.163 10.069 -33.456 1.00 90.38 438 ASP A N 1
ATOM 3577 C CA . ASP A 1 438 ? 23.547 9.247 -34.609 1.00 90.38 438 ASP A CA 1
ATOM 3578 C C . ASP A 1 438 ? 22.694 7.971 -34.675 1.00 90.38 438 ASP A C 1
ATOM 3580 O O . ASP A 1 438 ? 21.988 7.742 -35.659 1.00 90.38 438 ASP A O 1
ATOM 3584 N N . LYS A 1 439 ? 22.613 7.231 -33.562 1.00 89.19 439 LYS A N 1
ATOM 3585 C CA . LYS A 1 439 ? 21.742 6.049 -33.429 1.00 89.19 439 LYS A CA 1
ATOM 3586 C C . LYS A 1 439 ? 20.260 6.355 -33.666 1.00 89.19 439 LYS A C 1
ATOM 3588 O O . LYS A 1 439 ? 19.525 5.506 -34.156 1.00 89.19 439 LYS A O 1
ATOM 3593 N N . MET A 1 440 ? 19.774 7.528 -33.257 1.00 88.88 440 MET A N 1
ATOM 3594 C CA . MET A 1 440 ? 18.380 7.925 -33.491 1.00 88.88 440 MET A CA 1
ATOM 3595 C C . MET A 1 440 ? 18.107 8.199 -34.969 1.00 88.88 440 MET A C 1
ATOM 3597 O O . MET A 1 440 ? 17.041 7.839 -35.464 1.00 88.88 440 MET A O 1
ATOM 3601 N N . ASN A 1 441 ? 19.047 8.835 -35.664 1.00 91.38 441 ASN A N 1
ATOM 3602 C CA . ASN A 1 441 ? 18.919 9.138 -37.086 1.00 91.38 441 ASN A CA 1
ATOM 3603 C C . ASN A 1 441 ? 18.942 7.865 -37.944 1.00 91.38 441 ASN A C 1
ATOM 3605 O O . ASN A 1 441 ? 18.204 7.794 -38.925 1.00 91.38 441 ASN A O 1
ATOM 3609 N N . GLU A 1 442 ? 19.703 6.845 -37.537 1.00 89.94 442 GLU A N 1
ATOM 3610 C CA . GLU A 1 442 ? 19.719 5.512 -38.167 1.00 89.94 442 GLU A CA 1
ATOM 3611 C C . GLU A 1 442 ? 18.358 4.798 -38.131 1.00 89.94 442 GLU A C 1
ATOM 3613 O O . GLU A 1 442 ? 18.099 3.925 -38.954 1.00 89.94 442 GLU A O 1
ATOM 3618 N N . LEU A 1 443 ? 17.463 5.165 -37.204 1.00 86.19 443 LEU A N 1
ATOM 3619 C CA . LEU A 1 443 ? 16.114 4.590 -37.137 1.00 86.19 443 LEU A CA 1
ATOM 3620 C C . LEU A 1 443 ? 15.161 5.142 -38.205 1.00 86.19 443 LEU A C 1
ATOM 3622 O O . LEU A 1 443 ? 14.039 4.649 -38.310 1.00 86.19 443 LEU A O 1
ATOM 3626 N N . GLU A 1 444 ? 15.566 6.186 -38.936 1.00 88.06 444 GLU A N 1
ATOM 3627 C CA . GLU A 1 444 ? 14.788 6.817 -40.011 1.00 88.06 444 GLU A CA 1
ATOM 3628 C C . GLU A 1 444 ? 13.333 7.131 -39.616 1.00 88.06 444 GLU A C 1
ATOM 3630 O O . GLU A 1 444 ? 12.384 6.964 -40.387 1.00 88.06 444 GLU A O 1
ATOM 3635 N N . VAL A 1 445 ? 13.145 7.595 -38.376 1.00 87.50 445 VAL A N 1
ATOM 3636 C CA . VAL A 1 445 ? 11.815 7.768 -37.784 1.00 87.50 445 VAL A CA 1
ATOM 3637 C C . VAL A 1 445 ? 10.986 8.754 -38.603 1.00 87.50 445 VAL A C 1
ATOM 3639 O O . VAL A 1 445 ? 11.357 9.914 -38.793 1.00 87.50 445 VAL A O 1
ATOM 3642 N N . THR A 1 446 ? 9.806 8.311 -39.032 1.00 89.19 446 THR A N 1
ATOM 3643 C CA . THR A 1 446 ? 8.805 9.186 -39.644 1.00 89.19 446 THR A CA 1
ATOM 3644 C C . THR A 1 446 ? 7.978 9.846 -38.545 1.00 89.19 446 THR A C 1
ATOM 3646 O O . THR A 1 446 ? 7.329 9.181 -37.741 1.00 89.19 446 THR A O 1
ATOM 3649 N N . GLY A 1 447 ? 8.041 11.170 -38.480 1.00 82.56 447 GLY A N 1
ATOM 3650 C CA . GLY A 1 447 ? 7.324 11.988 -37.517 1.00 82.56 447 GLY A CA 1
ATOM 3651 C C . GLY A 1 447 ? 5.920 12.391 -37.981 1.00 82.56 447 GLY A C 1
ATOM 3652 O O . GLY A 1 447 ? 5.415 11.924 -39.006 1.00 82.56 447 GLY A O 1
ATOM 3653 N N . PRO A 1 448 ? 5.276 13.307 -37.239 1.00 75.38 448 PRO A N 1
ATOM 3654 C CA . PRO A 1 448 ? 3.961 13.831 -37.589 1.00 75.38 448 PRO A CA 1
ATOM 3655 C C . PRO A 1 448 ? 3.941 14.429 -39.003 1.00 75.38 448 PRO A C 1
ATOM 3657 O O . PRO A 1 448 ? 4.890 15.102 -39.411 1.00 75.38 448 PRO A O 1
ATOM 3660 N N . HIS A 1 449 ? 2.838 14.224 -39.727 1.00 82.31 449 HIS A N 1
ATOM 3661 C CA . HIS A 1 449 ? 2.651 14.657 -41.122 1.00 82.31 449 HIS A CA 1
ATOM 3662 C C . HIS A 1 449 ? 3.572 13.971 -42.149 1.00 82.31 449 HIS A C 1
ATOM 3664 O O . HIS A 1 449 ? 3.815 14.534 -43.213 1.00 82.31 449 HIS A O 1
ATOM 3670 N N . GLY A 1 450 ? 4.085 12.774 -41.842 1.00 86.56 450 GLY A N 1
ATOM 3671 C CA . GLY A 1 450 ? 4.819 11.942 -42.804 1.00 86.56 450 GLY A CA 1
ATOM 3672 C C . GLY A 1 450 ? 6.247 12.407 -43.101 1.00 86.56 450 GLY A C 1
ATOM 3673 O O . GLY A 1 450 ? 6.852 11.937 -44.057 1.00 86.56 450 GLY A O 1
ATOM 3674 N N . ARG A 1 451 ? 6.795 13.333 -42.305 1.00 89.25 451 ARG A N 1
ATOM 3675 C CA . ARG A 1 451 ? 8.152 13.866 -42.501 1.00 89.25 451 ARG A CA 1
ATOM 3676 C C . ARG A 1 451 ? 9.181 13.036 -41.748 1.00 89.25 451 ARG A C 1
ATOM 3678 O O . ARG A 1 451 ? 8.946 12.681 -40.595 1.00 89.25 451 ARG A O 1
ATOM 3685 N N . ARG A 1 452 ? 10.357 12.818 -42.333 1.00 92.12 452 ARG A N 1
ATOM 3686 C CA . ARG A 1 452 ? 11.483 12.178 -41.644 1.00 92.12 452 ARG A CA 1
ATOM 3687 C C . ARG A 1 452 ? 12.033 13.094 -40.553 1.00 92.12 452 ARG A C 1
ATOM 3689 O O . ARG A 1 452 ? 12.304 14.271 -40.794 1.00 92.12 452 ARG A O 1
ATOM 3696 N N . MET A 1 453 ? 12.208 12.555 -39.355 1.00 93.25 453 MET A N 1
ATOM 3697 C CA . MET A 1 453 ? 12.801 13.254 -38.220 1.00 93.25 453 MET A CA 1
ATOM 3698 C C . MET A 1 453 ? 14.320 13.117 -38.289 1.00 93.25 453 MET A C 1
ATOM 3700 O O . MET A 1 453 ? 14.830 12.006 -38.392 1.00 93.25 453 MET A O 1
ATOM 3704 N N . VAL A 1 454 ? 15.037 14.238 -38.233 1.00 93.69 454 VAL A N 1
ATOM 3705 C CA . VAL A 1 454 ? 16.506 14.251 -38.181 1.00 93.69 454 VAL A CA 1
ATOM 3706 C C . VAL A 1 454 ? 16.945 15.104 -37.005 1.00 93.69 454 VAL A C 1
ATOM 3708 O O . VAL A 1 454 ? 16.511 16.244 -36.867 1.00 93.69 454 VAL A O 1
ATOM 3711 N N . PHE A 1 455 ? 17.818 14.572 -36.166 1.00 93.62 455 PHE A N 1
ATOM 3712 C CA . PHE A 1 455 ? 18.358 15.253 -35.000 1.00 93.62 455 PHE A CA 1
ATOM 3713 C C . PHE A 1 455 ? 19.800 15.678 -35.270 1.00 93.62 455 PHE A C 1
ATOM 3715 O O . PHE A 1 455 ? 20.548 14.987 -35.959 1.00 93.62 455 PHE A O 1
ATOM 3722 N N . ALA A 1 456 ? 20.189 16.838 -34.756 1.00 93.38 456 ALA A N 1
ATOM 3723 C CA . ALA A 1 456 ? 21.556 17.333 -34.819 1.00 93.38 456 ALA A CA 1
ATOM 3724 C C . ALA A 1 456 ? 21.876 18.130 -33.556 1.00 93.38 456 ALA A C 1
ATOM 3726 O O . ALA A 1 456 ? 20.982 18.697 -32.930 1.00 93.38 456 ALA A O 1
ATOM 3727 N N . LEU A 1 457 ? 23.156 18.208 -33.215 1.00 92.06 457 LEU A N 1
ATOM 3728 C CA . LEU A 1 457 ? 23.641 19.085 -32.158 1.00 92.06 457 LEU A CA 1
ATOM 3729 C C . LEU A 1 457 ? 24.039 20.441 -32.764 1.00 92.06 457 LEU A C 1
ATOM 3731 O O . LEU A 1 457 ? 24.602 20.505 -33.861 1.00 92.06 457 LEU A O 1
ATOM 3735 N N . GLY A 1 458 ? 23.727 21.531 -32.068 1.00 84.50 458 GLY A N 1
ATOM 3736 C CA . GLY A 1 458 ? 24.166 22.877 -32.413 1.00 84.50 458 GLY A CA 1
ATOM 3737 C C . GLY A 1 458 ? 25.691 22.976 -32.392 1.00 84.50 458 GLY A C 1
ATOM 3738 O O . GLY A 1 458 ? 26.371 22.225 -31.691 1.00 84.50 458 GLY A O 1
ATOM 3739 N N . LYS A 1 459 ? 26.248 23.898 -33.182 1.00 72.38 459 LYS A N 1
ATOM 3740 C CA . LYS A 1 459 ? 27.698 24.120 -33.193 1.00 72.38 459 LYS A CA 1
ATOM 3741 C C . LYS A 1 459 ? 28.146 24.729 -31.858 1.00 72.38 459 LYS A C 1
ATOM 3743 O O . LYS A 1 459 ? 27.468 25.604 -31.322 1.00 72.38 459 LYS A O 1
ATOM 3748 N N . ASN A 1 460 ? 29.272 24.228 -31.351 1.00 58.00 460 ASN A N 1
ATOM 3749 C CA . ASN A 1 460 ? 29.961 24.711 -30.152 1.00 58.00 460 ASN A CA 1
ATOM 3750 C C . ASN A 1 460 ? 30.465 26.148 -30.339 1.00 58.00 460 ASN A C 1
ATOM 3752 O O . ASN A 1 460 ? 30.947 26.461 -31.448 1.00 58.00 460 ASN A O 1
#

pLDDT: mean 84.66, std 10.84, range [28.77, 96.81]

Sequence (460 aa):
MAPLVGFWPRCWALERSEVRDATMLCYYIDGNTKAVWSSKRVKKNKVTMLGRVMGCLEHVFIHDCFGRPVYFETYSGHAPCGEYALELLEKVEEAIEEVPGSRTSVRRVLVMDGASNSVKALRAFASQEKYHYITPLDDNQWNERKALRIGRASRYAYGKATLREAVIELEDSQQKGYLIRTRAVKIEWDNGKTTVLLTSLPVGAVGASEVVRSYFTRWPAEELQFKSMKGVVSLSRVAGYGKQEIEDEQVVKKQRHSAKRIAELEKELEQQLEEISTHEQAVAKLIPKMRRLKAQSEIEDGKRKMAPDLMKKLETYRKKLLTHEQEMKRIEKERPREFRLLRKHQREWLRLQGKETVYKVDVELDQILTFHRVSLAHLYAYFVKYFLGGFSTSMLTLLHKIIHLHAKVEQNKEIRKIIIDYNKKDRDTMNVLTAAIDKMNELEVTGPHGRRMVFALGKN

Foldseek 3Di:
DVVVVVVVCVLCVVVVVVCVPPLAWEKEKDKAKAADDDPFFWAWDQHPVVRDIHWIKIKIFIATLQLATPDIDIFGHDDLRLVCVVVRVVVVVVVQVVDPPSDDPHAYEYQYEQVNPAVVSVVVVVVDDRHKYKYWHDPVQDDPVQWPDWADWDAQPPDAWIKIKTWGWDAHPVDGPDIDIWIKIWIQGPVRDIIIMTMNDDCVSDPNNRSVVSNVSSCVSHVVLVVLLCVQLVLNDFDFDDWDKDFPVVLVVLLVVLVVLLVVLCVVCVVLVVLLVVLVVVLVVLVVVLVVLQVQWDADPNDTDDDPVSVVVNVVSVVSNVVSVVVNVVSCVVPVPSVVSNVVSVVSNVVSPPVRIHITTDCPRVSVSSVVSSVVSVVLVSLCCRLLVVPPARSVNCCVVPVPFDWDWDDDPAETETEGEDDPVCVPVVVSVQSSQVVVLVVQDQDPPRHGYHYHYDDD

Radius of gyration: 33.69 Å; chains: 1; bounding box: 67×66×103 Å

Secondary structure (DSSP, 8-state):
-HHHHHHHHHHTHHHHHHHTT-S-EEEEEEEEEEE---SS-B-EEEEGGGTEEEEEEEEEEEE-TTS-EEEEEEEES---HHHHHHHHHHHHHHHHHTSTT----PPEEEEE-GGG--HHHHHHHHT-SSEEEEEEEPTTT--GGGEEEEEEEEE-TTSSEEEEEEEEEEE-SSSTT-EEEEEEEEEEETTS-EEEEEE-S-TTTS-HHHHHHHHHHHIIIIIHHHHHHHHHS-TT------EEEEE-HHHHHHHHHHHHHHHHHHHHTHHHHHHHHHHHHHHHHHHHHHHHHHHT-EEETTEEE--HHHHHHHHHHHHHHHHHHHHHHHHHHHSHHHHHHHHHHHHHHHHHTT-SEEEEEP-HHHHHHHHHHHHHHHHHHHIIIIISTT-S--HHHHIIIIITS-EEEEE-SSEEEEEEPP-TT-HHHHHHHHHHHHHHHTTT-B-GGGPEEEEEEPP-